Protein AF-A0A161MRH7-F1 (afdb_monomer)

Structure (mmCIF, N/CA/C/O backbone):
data_AF-A0A161MRH7-F1
#
_entry.id   AF-A0A161MRH7-F1
#
loop_
_atom_site.group_PDB
_atom_site.id
_atom_site.type_symbol
_atom_site.label_atom_id
_atom_site.label_alt_id
_atom_site.label_comp_id
_atom_site.label_asym_id
_atom_site.label_entity_id
_atom_site.label_seq_id
_atom_site.pdbx_PDB_ins_code
_atom_site.Cartn_x
_atom_site.Cartn_y
_atom_site.Cartn_z
_atom_site.occupancy
_atom_site.B_iso_or_equiv
_atom_site.auth_seq_id
_atom_site.auth_comp_id
_atom_site.auth_asym_id
_atom_site.auth_atom_id
_atom_site.pdbx_PDB_model_num
ATOM 1 N N . PRO A 1 1 ? -23.770 11.037 34.809 1.00 82.56 1 PRO A N 1
ATOM 2 C CA . PRO A 1 1 ? -23.084 9.875 35.422 1.00 82.56 1 PRO A CA 1
ATOM 3 C C . PRO A 1 1 ? -23.804 8.603 34.978 1.00 82.56 1 PRO A C 1
ATOM 5 O O . PRO A 1 1 ? -24.998 8.682 34.708 1.00 82.56 1 PRO A O 1
ATOM 8 N N . ILE A 1 2 ? -23.090 7.488 34.875 1.00 90.06 2 ILE A N 1
ATOM 9 C CA . ILE A 1 2 ? -23.651 6.168 34.571 1.00 90.06 2 ILE A CA 1
ATOM 10 C C . ILE A 1 2 ? -23.397 5.233 35.753 1.00 90.06 2 ILE A C 1
ATOM 12 O O . ILE A 1 2 ? -22.411 5.403 36.472 1.00 90.06 2 ILE A O 1
ATOM 16 N N . GLU A 1 3 ? -24.278 4.262 35.947 1.00 92.75 3 GLU A N 1
ATOM 17 C CA . GLU A 1 3 ? -24.086 3.180 36.909 1.00 92.75 3 GLU A CA 1
ATOM 18 C C . GLU A 1 3 ? -23.796 1.893 36.149 1.00 92.75 3 GLU A C 1
ATOM 20 O O . GLU A 1 3 ? -24.468 1.574 35.168 1.00 92.75 3 GLU A O 1
ATOM 25 N N . VAL A 1 4 ? -22.758 1.183 36.579 1.00 92.12 4 VAL A N 1
ATOM 26 C CA . VAL A 1 4 ? -22.344 -0.091 35.991 1.00 92.12 4 VAL A CA 1
ATOM 27 C C . VAL A 1 4 ? -22.220 -1.137 37.087 1.00 92.12 4 VAL A C 1
ATOM 29 O O . VAL A 1 4 ? -21.835 -0.819 38.212 1.00 92.12 4 VAL A O 1
ATOM 32 N N . ASN A 1 5 ? -22.551 -2.386 36.767 1.00 92.75 5 ASN A N 1
ATOM 33 C CA . ASN A 1 5 ? -22.535 -3.486 37.726 1.00 92.75 5 ASN A CA 1
ATOM 34 C C . ASN A 1 5 ? -21.875 -4.721 37.107 1.00 92.75 5 ASN A C 1
ATOM 36 O O . ASN A 1 5 ? -22.251 -5.129 36.008 1.00 92.75 5 ASN A O 1
ATOM 40 N N . GLY A 1 6 ? -20.922 -5.336 37.808 1.00 89.00 6 GLY A N 1
ATOM 41 C CA . GLY A 1 6 ? -20.265 -6.570 37.363 1.00 89.00 6 GLY A CA 1
ATOM 42 C C . GLY A 1 6 ? -21.238 -7.727 37.087 1.00 89.00 6 GLY A C 1
ATOM 43 O O . GLY A 1 6 ? -21.055 -8.455 36.116 1.00 89.00 6 GLY A O 1
ATOM 44 N N . ALA A 1 7 ? -22.353 -7.822 37.817 1.00 91.31 7 ALA A N 1
ATOM 45 C CA . ALA A 1 7 ? -23.389 -8.827 37.566 1.00 91.31 7 ALA A CA 1
ATOM 46 C C . ALA A 1 7 ? -24.004 -8.714 36.159 1.00 91.31 7 ALA A C 1
ATOM 48 O O . ALA A 1 7 ? -24.348 -9.725 35.552 1.00 91.31 7 ALA A O 1
ATOM 49 N N . SER A 1 8 ? -24.099 -7.497 35.604 1.00 91.88 8 SER A N 1
ATOM 50 C CA . SER A 1 8 ? -24.672 -7.266 34.265 1.00 91.88 8 SER A CA 1
ATOM 51 C C . SER A 1 8 ? -23.825 -7.840 33.125 1.00 91.88 8 SER A C 1
ATOM 53 O O . SER A 1 8 ? -24.326 -8.021 32.018 1.00 91.88 8 SER A O 1
ATOM 55 N N . ILE A 1 9 ? -22.556 -8.152 33.400 1.00 90.44 9 ILE A N 1
ATOM 56 C CA . ILE A 1 9 ? -21.61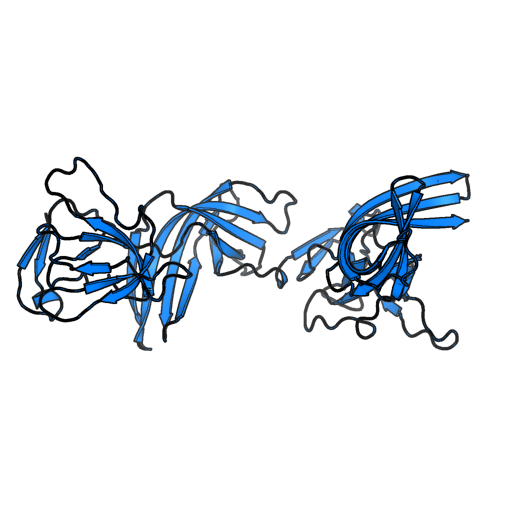5 -8.761 32.453 1.00 90.44 9 ILE A CA 1
ATOM 57 C C . ILE A 1 9 ? -21.269 -10.208 32.843 1.00 90.44 9 ILE A C 1
ATOM 59 O O . ILE A 1 9 ? -20.308 -10.770 32.324 1.00 90.44 9 ILE A O 1
ATOM 63 N N . GLY A 1 10 ? -22.045 -10.810 33.754 1.00 88.12 10 GLY A N 1
ATOM 64 C CA . GLY A 1 10 ? -21.819 -12.171 34.247 1.00 88.12 10 GLY A CA 1
ATOM 65 C C . GLY A 1 10 ? -20.608 -12.309 35.176 1.00 88.12 10 GLY A C 1
ATOM 66 O O . GLY A 1 10 ? -20.069 -13.406 35.308 1.00 88.12 10 GLY A O 1
ATOM 67 N N . ASP A 1 11 ? -20.162 -11.212 35.791 1.00 88.50 11 ASP A N 1
ATOM 68 C CA . ASP A 1 11 ? -19.050 -11.178 36.745 1.00 88.50 11 ASP A CA 1
ATOM 69 C C . ASP A 1 11 ? -19.563 -10.961 38.186 1.00 88.50 11 ASP A C 1
ATOM 71 O O . ASP A 1 11 ? -20.767 -10.964 38.453 1.00 88.50 11 ASP A O 1
ATOM 75 N N . ILE A 1 12 ? -18.647 -10.789 39.140 1.00 88.00 12 ILE A N 1
ATOM 76 C CA . ILE A 1 12 ? -18.948 -10.584 40.563 1.00 88.00 12 ILE A CA 1
ATOM 77 C C . ILE A 1 12 ? -19.878 -9.354 40.735 1.00 88.00 12 ILE A C 1
ATOM 79 O O . ILE A 1 12 ? -19.711 -8.348 40.046 1.00 88.00 12 ILE A O 1
ATOM 83 N N . PRO A 1 13 ? -20.883 -9.381 41.629 1.00 89.56 13 PRO A N 1
ATOM 84 C CA . PRO A 1 13 ? -21.841 -8.284 41.780 1.00 89.56 13 PRO A CA 1
ATOM 85 C C . PRO A 1 13 ? -21.239 -7.096 42.554 1.00 89.56 13 PRO A C 1
ATOM 87 O O . PRO A 1 13 ? -21.479 -6.933 43.748 1.00 89.56 13 PRO A O 1
ATOM 90 N N . ALA A 1 14 ? -20.465 -6.242 41.879 1.00 90.50 14 ALA A N 1
ATOM 91 C CA . ALA A 1 14 ? -20.022 -4.945 42.403 1.00 90.50 14 ALA A CA 1
ATOM 92 C C . ALA A 1 14 ? -20.564 -3.802 41.541 1.00 90.50 14 ALA A C 1
ATOM 94 O O . ALA A 1 14 ? -20.533 -3.885 40.312 1.00 90.50 14 ALA A O 1
ATOM 95 N N . SER A 1 15 ? -21.048 -2.740 42.189 1.00 92.50 15 SER A N 1
ATOM 96 C CA . SER A 1 15 ? -21.646 -1.575 41.526 1.00 92.50 15 SER A CA 1
ATOM 97 C C . SER A 1 15 ? -20.734 -0.359 41.612 1.00 92.50 15 SER A C 1
ATOM 99 O O . SER A 1 15 ? -20.167 -0.071 42.665 1.00 92.50 15 SER A O 1
ATOM 101 N N . TYR A 1 16 ? -20.634 0.378 40.509 1.00 92.31 16 TYR A N 1
ATOM 102 C CA . TYR A 1 16 ? -19.793 1.561 40.389 1.00 92.31 16 TYR A CA 1
ATOM 103 C C . TYR A 1 16 ? -20.566 2.709 39.748 1.00 92.31 16 TYR A C 1
ATOM 105 O O . TYR A 1 16 ? -21.290 2.520 38.769 1.00 92.31 16 TYR A O 1
ATOM 113 N N . ARG A 1 17 ? -20.359 3.922 40.266 1.00 91.69 17 ARG A N 1
ATOM 114 C CA . ARG A 1 17 ? -20.907 5.156 39.698 1.00 91.69 17 ARG A CA 1
ATOM 115 C C . ARG A 1 17 ? -19.801 5.922 38.986 1.00 91.69 17 ARG A C 1
ATOM 117 O O . ARG A 1 17 ? -18.860 6.390 39.619 1.00 91.69 17 ARG A O 1
ATOM 124 N N . ILE A 1 18 ? -19.935 6.080 37.674 1.00 89.88 18 ILE A N 1
ATOM 125 C CA . ILE A 1 18 ? -18.918 6.690 36.816 1.00 89.88 18 ILE A CA 1
ATOM 126 C C . ILE A 1 18 ? -19.415 8.048 36.315 1.00 89.88 18 ILE A C 1
ATOM 128 O O . ILE A 1 18 ? -20.488 8.170 35.720 1.00 89.88 18 ILE A O 1
ATOM 132 N N . ALA A 1 19 ? -18.625 9.093 36.543 1.00 88.75 19 ALA A N 1
ATOM 133 C CA . ALA A 1 19 ? -18.848 10.428 35.990 1.00 88.75 19 ALA A CA 1
ATOM 134 C C . ALA A 1 19 ? -17.862 10.714 34.843 1.00 88.75 19 ALA A C 1
ATOM 136 O O . ALA A 1 19 ? -16.868 10.015 34.690 1.00 88.75 19 ALA A O 1
ATOM 137 N N . ASN A 1 20 ? -18.122 11.748 34.037 1.00 88.88 20 ASN A N 1
ATOM 138 C CA . ASN A 1 20 ? -17.16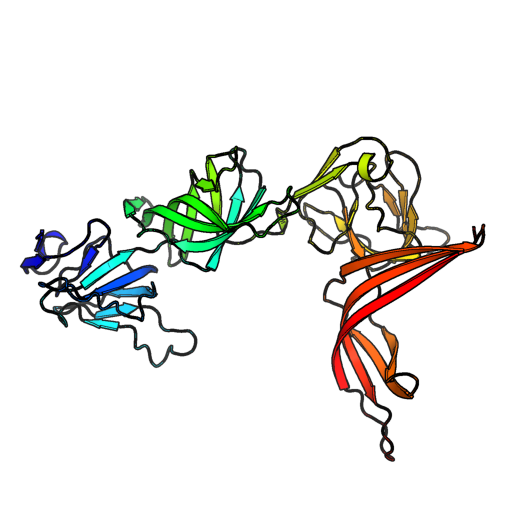7 12.285 33.050 1.00 88.88 20 ASN A CA 1
ATOM 139 C C . ASN A 1 20 ? -16.619 11.277 32.016 1.00 88.88 20 ASN A C 1
ATOM 141 O O . ASN A 1 20 ? -15.479 11.397 31.551 1.00 88.88 20 ASN A O 1
ATOM 145 N N . ILE A 1 21 ? -17.440 10.299 31.630 1.00 90.75 21 ILE A N 1
ATOM 146 C CA . ILE A 1 21 ? -17.196 9.435 30.473 1.00 90.75 21 ILE A CA 1
ATOM 147 C C . ILE A 1 21 ? -17.808 10.056 29.215 1.00 90.75 21 ILE A C 1
ATOM 149 O O . ILE A 1 21 ? -18.914 10.603 29.258 1.00 90.75 21 ILE A O 1
ATOM 153 N N . ARG A 1 22 ? -17.087 10.007 28.094 1.00 91.88 22 ARG A N 1
ATOM 154 C CA . ARG A 1 22 ? -17.582 10.522 26.813 1.00 91.88 22 ARG A CA 1
ATOM 155 C C . ARG A 1 22 ? -18.365 9.447 26.067 1.00 91.88 22 ARG A C 1
ATOM 157 O O . ARG A 1 22 ? -18.162 8.258 26.280 1.00 91.88 22 ARG A O 1
ATOM 164 N N . LYS A 1 23 ? -19.238 9.866 25.146 1.00 91.75 23 LYS A N 1
ATOM 165 C CA . LYS A 1 23 ? -20.127 8.957 24.395 1.00 91.75 23 LYS A CA 1
ATOM 166 C C . LYS A 1 23 ? -19.383 7.860 23.620 1.00 91.75 23 LYS A C 1
A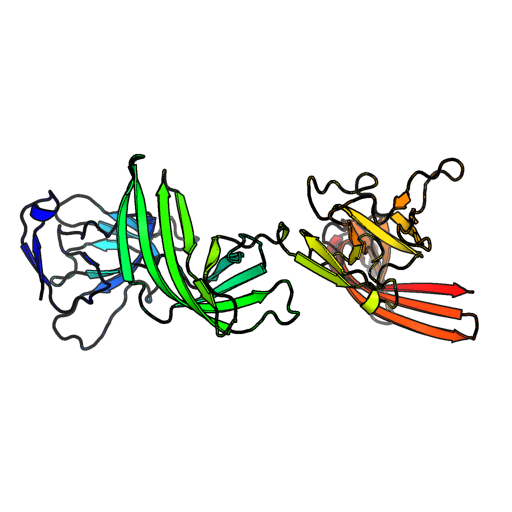TOM 168 O O . LYS A 1 23 ? -19.930 6.781 23.438 1.00 91.75 23 LYS A O 1
ATOM 173 N N . HIS A 1 24 ? -18.167 8.144 23.159 1.00 93.50 24 HIS A N 1
ATOM 174 C CA . HIS A 1 24 ? -17.338 7.229 22.368 1.00 93.50 24 HIS A CA 1
ATOM 175 C C . HIS A 1 24 ? -16.370 6.380 23.209 1.00 93.50 24 HIS A C 1
ATOM 177 O O . HIS A 1 24 ? -15.568 5.639 22.647 1.00 93.50 24 HIS A O 1
ATOM 183 N N . GLU A 1 25 ? -16.395 6.522 24.536 1.00 95.56 25 GLU A N 1
ATOM 184 C CA . GLU A 1 25 ? -15.484 5.836 25.451 1.00 95.56 25 GLU A CA 1
ATOM 185 C C . GLU A 1 25 ? -16.181 4.683 26.184 1.00 95.56 25 GLU A C 1
ATOM 187 O O . GLU A 1 25 ? -17.382 4.726 26.461 1.00 95.56 25 GLU A O 1
ATOM 192 N N . PHE A 1 26 ? -15.400 3.667 26.547 1.00 96.50 26 PHE A N 1
ATOM 193 C CA . PHE A 1 26 ? -15.859 2.492 27.280 1.00 96.50 26 PHE A CA 1
ATOM 194 C C . PHE A 1 26 ? -15.285 2.476 28.706 1.00 96.50 26 PHE A C 1
ATOM 196 O O . PHE A 1 26 ? -14.072 2.655 28.869 1.00 96.50 26 PHE A O 1
ATOM 203 N N . PRO A 1 27 ? -16.120 2.290 29.743 1.00 96.12 27 PRO A N 1
ATOM 204 C CA . PRO A 1 27 ? -15.668 2.289 31.129 1.00 96.12 27 PRO A CA 1
ATOM 205 C C . PRO A 1 27 ? -14.975 0.981 31.527 1.00 96.12 27 PRO A C 1
ATOM 207 O O . PRO A 1 27 ? -15.429 -0.115 31.199 1.00 96.12 27 PRO A O 1
ATOM 210 N N . VAL A 1 28 ? -13.908 1.110 32.314 1.00 96.06 28 VAL A N 1
ATOM 211 C CA . VAL A 1 28 ? -13.212 0.002 32.980 1.00 96.06 28 VAL A CA 1
ATOM 212 C C . VAL A 1 28 ? -12.890 0.406 34.416 1.00 96.06 28 VAL A C 1
ATOM 214 O O . VAL A 1 28 ? -12.164 1.375 34.632 1.00 96.06 28 VAL A O 1
ATOM 217 N N . ILE A 1 29 ? -13.427 -0.315 35.400 1.00 94.62 29 ILE A N 1
ATOM 218 C CA . ILE A 1 29 ? -13.279 -0.004 36.826 1.00 94.62 29 ILE A CA 1
ATOM 219 C C . ILE A 1 29 ? -13.394 -1.265 37.688 1.00 94.62 29 ILE A C 1
ATOM 221 O O . ILE A 1 29 ? -14.370 -2.004 37.592 1.00 94.62 29 ILE A O 1
ATOM 225 N N . GLY A 1 30 ? -12.408 -1.503 38.556 1.00 92.50 30 GLY A N 1
ATOM 226 C CA . GLY A 1 30 ? -12.398 -2.659 39.458 1.00 92.50 30 GLY A CA 1
ATOM 227 C C . GLY A 1 30 ? -12.563 -3.984 38.710 1.00 92.50 30 GLY A C 1
ATOM 228 O O . GLY A 1 30 ? -11.690 -4.381 37.937 1.00 92.50 30 GLY A O 1
ATOM 229 N N . ILE A 1 31 ? -13.695 -4.656 38.926 1.00 92.19 31 ILE A N 1
ATOM 230 C CA . ILE A 1 31 ? -14.063 -5.881 38.198 1.00 92.19 31 ILE A CA 1
ATOM 231 C C . ILE A 1 31 ? -14.848 -5.624 36.908 1.00 92.19 31 ILE A C 1
ATOM 233 O O . ILE A 1 31 ? -14.904 -6.501 36.052 1.00 92.19 31 ILE A O 1
ATOM 237 N N . PHE A 1 32 ? -15.469 -4.452 36.764 1.00 94.38 32 PHE A N 1
ATOM 238 C CA . PHE A 1 32 ? -16.296 -4.135 35.611 1.00 94.38 32 PHE A CA 1
ATOM 239 C C . PHE A 1 32 ? -15.411 -3.714 34.438 1.00 94.38 32 PHE A C 1
ATOM 241 O O . PHE A 1 32 ? -14.730 -2.686 34.479 1.00 94.38 32 PHE A O 1
ATOM 248 N N . VAL A 1 33 ? -15.454 -4.495 33.366 1.00 95.88 33 VAL A N 1
ATOM 249 C CA . VAL A 1 33 ? -14.854 -4.165 32.074 1.00 95.88 33 VAL A CA 1
ATOM 250 C C . VAL A 1 33 ? -15.990 -4.145 31.065 1.00 95.88 33 VAL A C 1
ATOM 252 O O . VAL A 1 33 ? -16.660 -5.162 30.898 1.00 95.88 33 VAL A O 1
ATOM 255 N N . ASP A 1 34 ? -16.231 -3.004 30.413 1.00 95.75 34 ASP A N 1
ATOM 256 C CA . ASP A 1 34 ? -17.264 -2.922 29.375 1.00 95.75 34 ASP A CA 1
ATOM 257 C C . ASP A 1 34 ? -17.053 -4.049 28.339 1.00 95.75 34 ASP A C 1
ATOM 259 O O . ASP A 1 34 ? -15.934 -4.187 27.835 1.00 95.75 34 ASP A O 1
ATOM 263 N N . PRO A 1 35 ? -18.083 -4.849 27.992 1.00 93.94 35 PRO A N 1
ATOM 264 C CA . PRO A 1 35 ? -17.943 -5.992 27.083 1.00 93.94 35 PRO A CA 1
ATOM 265 C C . PRO A 1 35 ? -17.378 -5.640 25.702 1.00 93.94 35 PRO A C 1
ATOM 267 O O . PRO A 1 35 ? -16.854 -6.501 24.996 1.00 93.94 35 PRO A O 1
ATOM 270 N N . ARG A 1 36 ? -17.450 -4.365 25.303 1.00 95.06 36 ARG A N 1
ATOM 271 C CA . ARG A 1 36 ? -16.865 -3.862 24.055 1.00 95.06 36 ARG A CA 1
ATOM 272 C C . ARG A 1 36 ? -15.348 -3.674 24.155 1.00 95.06 36 ARG A C 1
ATOM 274 O O . ARG A 1 36 ? -14.696 -3.501 23.120 1.00 95.06 36 ARG A O 1
ATOM 281 N N . VAL A 1 37 ? -14.749 -3.714 25.341 1.00 96.56 37 VAL A N 1
ATOM 282 C CA . VAL A 1 37 ? -13.294 -3.702 25.537 1.00 96.56 37 VAL A CA 1
ATOM 283 C C . VAL A 1 37 ? -12.773 -5.132 25.406 1.00 96.56 37 VAL A C 1
ATOM 285 O O . VAL A 1 37 ? -12.856 -5.934 26.330 1.00 96.56 37 VAL A O 1
ATOM 288 N N . VAL A 1 38 ? -12.233 -5.460 24.231 1.00 94.81 38 VAL A N 1
ATOM 289 C CA . VAL A 1 38 ? -11.821 -6.825 23.881 1.00 94.81 38 VAL A CA 1
ATOM 290 C C . VAL A 1 38 ? -10.359 -6.833 23.434 1.00 94.81 38 VAL A C 1
ATOM 292 O O . VAL A 1 38 ? -9.962 -5.968 22.646 1.00 94.81 38 VAL A O 1
ATOM 295 N N . PRO A 1 39 ? -9.545 -7.813 23.871 1.00 95.31 39 PRO A N 1
ATOM 296 C CA . PRO A 1 39 ? -8.172 -7.948 23.402 1.00 95.31 39 PRO A CA 1
ATOM 297 C C . PRO A 1 39 ? -8.049 -8.047 21.875 1.00 95.31 39 PRO A C 1
ATOM 299 O O . PRO A 1 39 ? -8.959 -8.519 21.191 1.00 95.31 39 PRO A O 1
ATOM 302 N N . GLY A 1 40 ? -6.898 -7.664 21.336 1.00 94.38 40 GLY A N 1
ATOM 303 C CA . GLY A 1 40 ? -6.568 -7.586 19.913 1.00 94.38 40 GLY A CA 1
ATOM 304 C C . GLY A 1 40 ? -6.847 -6.216 19.289 1.00 94.38 40 GLY A C 1
ATOM 305 O O . GLY A 1 40 ? -6.216 -5.866 18.300 1.00 94.38 40 GLY A O 1
ATOM 306 N N . PHE A 1 41 ? -7.751 -5.411 19.849 1.00 96.00 41 PHE A N 1
ATOM 307 C CA . PHE A 1 41 ? -8.021 -4.061 19.342 1.00 96.00 41 PHE A CA 1
ATOM 308 C C . PHE A 1 41 ? -7.146 -3.011 20.025 1.00 96.00 41 PHE A C 1
ATOM 310 O O . PHE A 1 41 ? -6.667 -3.220 21.142 1.00 96.00 41 PHE A O 1
ATOM 317 N N . LYS A 1 42 ? -6.941 -1.869 19.358 1.00 96.56 42 LYS A N 1
ATOM 318 C CA . LYS A 1 42 ? -6.186 -0.754 19.933 1.00 96.56 42 LYS A CA 1
ATOM 319 C C . LYS A 1 42 ? -7.101 0.203 20.682 1.00 96.56 42 LYS A C 1
ATOM 321 O O . LYS A 1 42 ? -8.177 0.550 20.195 1.00 96.56 42 LYS A O 1
ATOM 326 N N . TYR A 1 43 ? -6.627 0.674 21.829 1.00 97.88 43 TYR A N 1
ATOM 327 C CA . TYR A 1 43 ? -7.333 1.655 22.641 1.00 97.88 43 TYR A CA 1
ATOM 328 C C . TYR A 1 43 ? -6.386 2.748 23.120 1.00 97.88 43 TYR A C 1
ATOM 330 O O . TYR A 1 43 ? -5.250 2.474 23.513 1.00 97.88 43 TYR A O 1
ATOM 338 N N . ARG A 1 44 ? -6.868 3.991 23.133 1.00 96.94 44 ARG A N 1
ATOM 339 C CA . ARG A 1 44 ? -6.283 5.054 23.953 1.00 96.94 44 ARG A CA 1
ATOM 340 C C . ARG A 1 44 ? -6.949 5.016 25.314 1.00 96.94 44 ARG A C 1
ATOM 342 O O . ARG A 1 44 ? -8.163 4.854 25.403 1.00 96.94 44 ARG A O 1
ATOM 349 N N . VAL A 1 45 ? -6.166 5.198 26.368 1.00 96.94 45 VAL A N 1
ATOM 350 C CA . VAL A 1 45 ? -6.676 5.098 27.736 1.00 96.94 45 VAL A CA 1
ATOM 351 C C . VAL A 1 45 ? -6.397 6.382 28.490 1.00 96.94 45 VAL A C 1
ATOM 353 O O . VAL A 1 45 ? -5.280 6.905 28.453 1.00 96.94 45 VAL A O 1
ATOM 356 N N . ARG A 1 46 ? -7.396 6.869 29.220 1.00 94.69 46 ARG A N 1
ATOM 357 C CA . ARG A 1 46 ? -7.226 7.927 30.219 1.00 94.69 46 ARG A CA 1
ATOM 358 C C . ARG A 1 46 ? -7.880 7.507 31.540 1.00 94.69 46 ARG A C 1
ATOM 360 O O . ARG A 1 46 ? -8.935 6.875 31.506 1.00 94.69 46 ARG A O 1
ATOM 367 N N . PRO A 1 47 ? -7.309 7.862 32.700 1.00 93.94 47 PRO A N 1
ATOM 368 C CA . PRO A 1 47 ? -8.033 7.831 33.959 1.00 93.94 47 PRO A CA 1
ATOM 369 C C . PRO A 1 47 ? -9.251 8.755 33.890 1.00 93.94 47 PRO A C 1
ATOM 371 O O . PRO A 1 47 ? -9.208 9.830 33.276 1.00 93.94 47 PRO A O 1
ATOM 374 N N . ILE A 1 48 ? -10.334 8.339 34.528 1.00 91.50 48 ILE A N 1
ATOM 375 C CA . ILE A 1 48 ? -11.506 9.180 34.741 1.00 91.50 48 ILE A CA 1
ATOM 376 C C . ILE A 1 48 ? -11.203 10.107 35.926 1.00 91.50 48 ILE A C 1
ATOM 378 O O . ILE A 1 48 ? -10.501 9.730 36.858 1.00 91.50 48 ILE A O 1
ATOM 382 N N . GLN A 1 49 ? -11.664 11.355 35.870 1.00 84.62 49 GLN A N 1
ATOM 383 C CA . GLN A 1 49 ? -11.470 12.338 36.940 1.00 84.62 49 GLN A CA 1
ATOM 384 C C . GLN A 1 49 ? -12.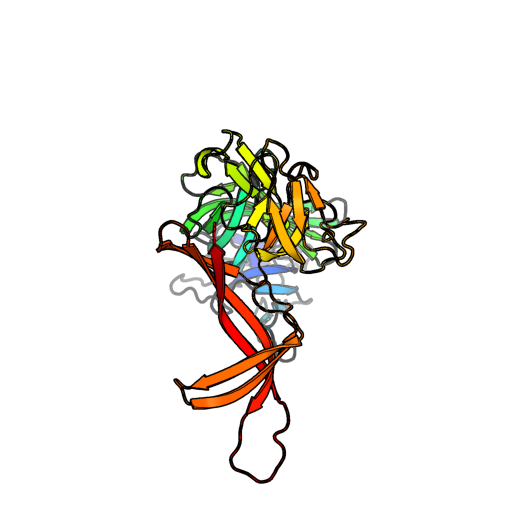799 13.018 37.237 1.00 84.62 49 GLN A C 1
ATOM 386 O O . GLN A 1 49 ? -13.532 13.338 36.303 1.00 84.62 49 GLN A O 1
ATOM 391 N N . GLN A 1 50 ? -13.087 13.296 38.510 1.00 72.06 50 GLN A N 1
ATOM 392 C CA . GLN A 1 50 ? -14.331 13.959 38.922 1.00 72.06 50 GLN A CA 1
ATOM 393 C C . GLN A 1 50 ? -14.403 15.434 38.490 1.00 72.06 50 GLN A C 1
ATOM 395 O O . GLN A 1 50 ? -15.478 15.906 38.127 1.00 72.06 50 GLN A O 1
ATOM 400 N N . ASN A 1 51 ? -13.261 16.130 38.433 1.00 68.69 51 ASN A N 1
ATOM 401 C CA . ASN A 1 51 ? -13.236 17.590 38.269 1.00 68.69 51 ASN A CA 1
ATOM 402 C C . ASN A 1 51 ? -12.858 18.065 36.853 1.00 68.69 51 ASN A C 1
ATOM 404 O O . ASN A 1 51 ? -12.769 19.260 36.630 1.00 68.69 51 ASN A O 1
ATOM 408 N N . GLY A 1 52 ? -12.609 17.173 35.886 1.00 60.22 52 GLY A N 1
ATOM 409 C CA . GLY A 1 52 ? -12.445 17.522 34.460 1.00 60.22 52 GLY A CA 1
ATOM 410 C C . GLY A 1 52 ? -11.257 18.424 34.064 1.00 60.22 52 GLY A C 1
ATOM 411 O O . GLY A 1 52 ? -11.057 18.652 32.875 1.00 60.22 52 GLY A O 1
ATOM 412 N N . HIS A 1 53 ? -10.457 18.929 35.009 1.00 55.84 53 HIS A N 1
ATOM 413 C CA . HIS A 1 53 ? -9.532 20.034 34.737 1.00 55.84 53 HIS A CA 1
ATOM 414 C C . HIS A 1 53 ? -8.184 19.648 34.095 1.00 55.84 53 HIS A C 1
ATOM 416 O O . HIS A 1 53 ? -7.541 20.539 33.546 1.00 55.84 53 HIS A O 1
ATOM 422 N N . GLN A 1 54 ? -7.754 18.373 34.072 1.00 64.81 54 GLN A N 1
ATOM 423 C CA . GLN A 1 54 ? -6.550 17.953 33.323 1.00 64.81 54 GLN A CA 1
ATOM 424 C C . GLN A 1 54 ? -6.614 16.496 32.824 1.00 64.81 54 GLN A C 1
ATOM 426 O O . GLN A 1 54 ? -6.390 15.542 33.570 1.00 64.81 54 GLN A O 1
ATOM 431 N N . GLU A 1 55 ? -6.836 16.307 31.520 1.00 74.38 55 GLU A N 1
ATOM 432 C CA . GLU A 1 55 ? -6.833 14.983 30.883 1.00 74.38 55 GLU A CA 1
ATOM 433 C C . GLU A 1 55 ? -5.429 14.374 30.806 1.00 74.38 55 GLU A C 1
ATOM 435 O O . GLU A 1 55 ? -4.636 14.677 29.912 1.00 74.38 55 GLU A O 1
ATOM 440 N N . LYS A 1 56 ? -5.130 13.449 31.720 1.00 86.81 56 LYS A N 1
ATOM 441 C CA . LYS A 1 56 ? -3.864 12.712 31.721 1.00 86.81 56 LYS A CA 1
ATOM 442 C C . LYS A 1 56 ? -3.996 11.391 30.967 1.00 86.81 56 LYS A C 1
ATOM 444 O O . LYS A 1 56 ? -4.314 10.365 31.554 1.00 86.81 56 LYS A O 1
ATOM 449 N N . TRP A 1 57 ? -3.730 11.396 29.667 1.00 92.31 57 TRP A N 1
ATOM 450 C CA . TRP A 1 57 ? -3.713 10.165 28.873 1.00 92.31 57 TRP A CA 1
ATOM 451 C C . TRP A 1 57 ? -2.556 9.244 29.281 1.00 92.31 57 TRP A C 1
ATOM 453 O O . TRP A 1 57 ? -1.414 9.689 29.428 1.00 92.31 57 TRP A O 1
ATOM 463 N N . LEU A 1 58 ? -2.839 7.949 29.425 1.00 94.06 58 LEU A N 1
ATOM 464 C CA . LEU A 1 58 ? -1.805 6.932 29.593 1.00 94.06 58 LEU A CA 1
ATOM 465 C C . LEU A 1 58 ? -1.014 6.762 28.290 1.00 94.06 58 LEU A C 1
ATOM 467 O O . LEU A 1 58 ? -1.449 7.172 27.212 1.00 94.06 58 LEU A O 1
ATOM 471 N N . PHE A 1 59 ? 0.181 6.177 28.402 1.00 93.56 59 PHE A N 1
ATOM 472 C CA . PHE A 1 59 ? 1.021 5.782 27.262 1.00 93.56 59 PHE A CA 1
ATOM 473 C C . PHE A 1 59 ? 1.295 6.907 26.254 1.00 93.56 59 PHE A C 1
ATOM 475 O O . PHE A 1 59 ? 1.386 6.671 25.048 1.00 93.56 59 PHE A O 1
ATOM 482 N N . LYS A 1 60 ? 1.408 8.150 26.743 1.00 92.12 60 LYS A N 1
ATOM 483 C CA . LYS A 1 60 ? 1.594 9.350 25.911 1.00 92.12 60 LYS A CA 1
ATOM 484 C C . LYS A 1 60 ? 0.485 9.502 24.854 1.00 92.12 60 LYS A C 1
ATOM 486 O O . LYS A 1 60 ? 0.757 9.924 23.735 1.00 92.12 60 LYS A O 1
ATOM 491 N N . ARG A 1 61 ? -0.758 9.129 25.200 1.00 92.44 61 ARG A N 1
ATOM 492 C CA . ARG A 1 61 ? -1.947 9.176 24.324 1.00 92.44 61 ARG A CA 1
ATOM 493 C C . ARG A 1 61 ? -1.889 8.233 23.112 1.00 92.44 61 ARG A C 1
ATOM 495 O O . ARG A 1 61 ? -2.744 8.313 22.232 1.00 92.44 61 ARG A O 1
ATOM 502 N N . ARG A 1 62 ? -0.919 7.317 23.052 1.00 93.81 62 ARG A N 1
ATOM 503 C CA . ARG A 1 62 ? -0.869 6.306 21.990 1.00 93.81 62 ARG A CA 1
ATOM 504 C C . ARG A 1 62 ? -2.028 5.325 22.142 1.00 93.81 62 ARG A C 1
ATOM 506 O O . ARG A 1 62 ? -2.364 4.931 23.258 1.00 93.81 62 ARG A O 1
ATOM 513 N N . ALA A 1 63 ? -2.614 4.925 21.016 1.00 95.69 63 ALA A N 1
ATOM 514 C CA . ALA A 1 63 ? -3.517 3.787 20.989 1.00 95.69 63 ALA A CA 1
ATOM 515 C C . ALA A 1 63 ? -2.671 2.514 20.943 1.00 95.69 63 ALA A C 1
ATOM 517 O O . ALA A 1 63 ? -1.925 2.303 19.985 1.00 95.69 63 ALA A O 1
ATOM 518 N N . LEU A 1 64 ? -2.759 1.689 21.980 1.00 96.44 64 LEU A N 1
ATOM 519 C CA . LEU A 1 64 ? -2.006 0.441 22.065 1.00 96.44 64 LEU A CA 1
ATOM 520 C C . LEU A 1 64 ? -2.948 -0.747 21.926 1.00 96.44 64 LEU A C 1
ATOM 522 O O . LEU A 1 64 ? -4.096 -0.684 22.361 1.00 96.44 64 LEU A O 1
ATOM 526 N N . GLU A 1 65 ? -2.457 -1.824 21.318 1.00 96.19 65 GLU A N 1
ATOM 527 C CA . GLU A 1 65 ? -3.182 -3.090 21.201 1.00 96.19 65 GLU A CA 1
ATOM 528 C C . GLU A 1 65 ? -3.352 -3.709 22.593 1.00 96.19 65 GLU A C 1
ATOM 530 O O . GLU A 1 65 ? -2.368 -3.918 23.301 1.00 96.19 65 GLU A O 1
ATOM 535 N N . LEU A 1 66 ? -4.592 -3.966 23.005 1.00 97.12 66 LEU A N 1
ATOM 536 C CA . LEU A 1 66 ? -4.895 -4.647 24.261 1.00 97.12 66 LEU A CA 1
ATOM 537 C C . LEU A 1 66 ? -4.577 -6.137 24.105 1.00 97.12 66 LEU A C 1
ATOM 539 O O . LEU A 1 66 ? -5.217 -6.814 23.310 1.00 97.12 66 LEU A O 1
ATOM 543 N N . GLU A 1 67 ? -3.624 -6.675 24.857 1.00 94.94 67 GLU A N 1
ATOM 544 C CA . GLU A 1 67 ? -3.215 -8.081 24.730 1.00 94.94 67 GLU A CA 1
ATOM 545 C C . GLU A 1 67 ? -4.041 -9.000 25.620 1.00 94.94 67 GLU A C 1
ATOM 547 O O . GLU A 1 67 ? -4.436 -10.092 25.211 1.00 94.94 67 GLU A O 1
ATOM 552 N N . SER A 1 68 ? -4.318 -8.563 26.849 1.00 95.25 68 SER A N 1
ATOM 553 C CA . SER A 1 68 ? -5.032 -9.389 27.817 1.00 95.25 68 SER A CA 1
ATOM 554 C C . SER A 1 68 ? -5.736 -8.559 28.881 1.00 95.25 68 SER A C 1
ATOM 556 O O . SER A 1 68 ? -5.295 -7.463 29.237 1.00 95.25 68 SER A O 1
ATOM 558 N N . ILE A 1 69 ? -6.810 -9.137 29.412 1.00 96.56 69 ILE A N 1
ATOM 559 C CA . ILE A 1 69 ? -7.499 -8.689 30.618 1.00 96.56 69 ILE A CA 1
ATOM 560 C C . ILE A 1 69 ? -7.364 -9.827 31.632 1.00 96.56 69 ILE A C 1
ATOM 562 O O . ILE A 1 69 ? -7.762 -10.961 31.359 1.00 96.56 69 ILE A O 1
ATOM 566 N N . GLY A 1 70 ? -6.761 -9.536 32.781 1.00 92.38 70 GLY A N 1
ATOM 567 C CA . GLY A 1 70 ? -6.546 -10.491 33.862 1.00 92.38 70 GLY A CA 1
ATOM 568 C C . GLY A 1 70 ? -7.848 -10.966 34.514 1.00 92.38 70 GLY A C 1
ATOM 569 O O . GLY A 1 70 ? -8.931 -10.427 34.284 1.00 92.38 70 GLY A O 1
ATOM 570 N N . ARG A 1 71 ? -7.734 -11.986 35.365 1.00 86.75 71 ARG A N 1
ATOM 571 C CA . ARG A 1 71 ? -8.834 -12.502 36.195 1.00 86.75 71 ARG A CA 1
ATOM 572 C C . ARG A 1 71 ? -8.693 -12.011 37.639 1.00 86.75 71 ARG A C 1
ATOM 574 O O . ARG A 1 71 ? -7.589 -11.669 38.051 1.00 86.75 71 ARG A O 1
ATOM 581 N N . GLY A 1 72 ? -9.789 -12.033 38.399 1.00 83.12 72 GLY A N 1
ATOM 582 C CA . GLY A 1 72 ? -9.812 -11.702 39.830 1.00 83.12 72 GLY A CA 1
ATOM 583 C C . GLY A 1 72 ? -10.521 -10.385 40.162 1.00 83.12 72 GLY A C 1
ATOM 584 O O . GLY A 1 72 ? -11.166 -9.778 39.309 1.00 83.12 72 GLY A O 1
ATOM 585 N N . TYR A 1 73 ? -10.406 -9.961 41.424 1.00 80.00 73 TYR A N 1
ATOM 586 C CA . TYR A 1 73 ? -11.071 -8.764 41.963 1.00 80.00 73 TYR A CA 1
ATOM 587 C C . TYR A 1 73 ? -10.480 -7.448 41.449 1.00 80.00 73 TYR A C 1
ATOM 589 O O . TYR A 1 73 ? -11.172 -6.436 41.388 1.00 80.00 73 TYR A O 1
ATOM 597 N N . SER A 1 74 ? -9.220 -7.489 41.022 1.00 81.19 74 SER A N 1
ATOM 598 C CA . SER A 1 74 ? -8.586 -6.419 40.271 1.00 81.19 74 SER A CA 1
ATOM 599 C C . SER A 1 74 ? -8.167 -6.950 38.909 1.00 81.19 74 SER A C 1
ATOM 601 O O . SER A 1 74 ? -7.464 -7.958 38.804 1.00 81.19 74 SER A O 1
ATOM 603 N N . ARG A 1 75 ? -8.628 -6.304 37.838 1.00 90.62 75 ARG A N 1
ATOM 604 C CA . ARG A 1 75 ? -8.324 -6.733 36.471 1.00 90.62 75 ARG A CA 1
ATOM 605 C C . ARG A 1 75 ? -7.025 -6.089 36.017 1.00 90.62 75 ARG A C 1
ATOM 607 O O . ARG A 1 75 ? -6.968 -4.877 35.809 1.00 90.62 75 ARG A O 1
ATOM 614 N N . ARG A 1 76 ? -5.980 -6.901 35.833 1.00 95.06 76 ARG A N 1
ATOM 615 C CA . ARG A 1 76 ? -4.754 -6.447 35.168 1.00 95.06 76 ARG A CA 1
ATOM 616 C C . ARG A 1 76 ? -5.045 -6.223 33.691 1.00 95.06 76 ARG A C 1
ATOM 618 O O . ARG A 1 76 ? -5.342 -7.171 32.970 1.00 95.06 76 ARG A O 1
ATOM 625 N N . ILE A 1 77 ? -4.943 -4.986 33.242 1.00 97.56 77 ILE A N 1
ATOM 626 C CA . ILE A 1 77 ? -5.073 -4.615 31.840 1.00 97.56 77 ILE A CA 1
ATOM 627 C C . ILE A 1 77 ? -3.668 -4.533 31.258 1.00 97.56 77 ILE A C 1
ATOM 629 O O . ILE A 1 77 ? -2.876 -3.705 31.705 1.00 97.56 77 ILE A O 1
ATOM 633 N N . THR A 1 78 ? -3.364 -5.375 30.272 1.00 96.44 78 THR A N 1
ATOM 634 C CA . THR A 1 78 ? -2.038 -5.427 29.639 1.00 96.44 78 THR A CA 1
ATOM 635 C C . THR A 1 78 ? -2.148 -5.076 28.166 1.00 96.44 78 THR A C 1
ATOM 637 O O . THR A 1 78 ? -2.880 -5.726 27.419 1.00 96.44 78 THR A O 1
ATOM 640 N N . PHE A 1 79 ? -1.392 -4.068 27.752 1.00 97.12 79 PHE A N 1
ATOM 641 C CA . PHE A 1 79 ? -1.231 -3.649 26.369 1.00 97.12 79 PHE A CA 1
ATOM 642 C C . PHE A 1 79 ? 0.112 -4.112 25.815 1.00 97.12 79 PHE A C 1
ATOM 644 O O . PHE A 1 79 ? 1.063 -4.349 26.559 1.00 97.12 79 PHE A O 1
ATOM 651 N N . LYS A 1 80 ? 0.189 -4.177 24.489 1.00 94.50 80 LYS A N 1
ATOM 652 C CA . LYS A 1 80 ? 1.375 -4.593 23.750 1.00 94.50 80 LYS A CA 1
ATOM 653 C C . LYS A 1 80 ? 2.599 -3.749 24.086 1.00 94.50 80 LYS A C 1
ATOM 655 O O . LYS A 1 80 ? 2.537 -2.515 24.112 1.00 94.50 80 LYS A O 1
ATOM 660 N N . ALA A 1 81 ? 3.711 -4.436 24.329 1.00 91.69 81 ALA A N 1
ATOM 661 C CA . ALA A 1 81 ? 5.009 -3.817 24.561 1.00 91.69 81 ALA A CA 1
ATOM 662 C C . ALA A 1 81 ? 5.522 -3.107 23.297 1.00 91.69 81 ALA A C 1
ATOM 664 O O . ALA A 1 81 ? 5.165 -3.464 22.169 1.00 91.69 81 ALA A O 1
ATOM 665 N N . ASP A 1 82 ? 6.394 -2.117 23.484 1.00 89.25 82 ASP A N 1
ATOM 666 C CA . ASP A 1 82 ? 7.144 -1.549 22.367 1.00 89.25 82 ASP A CA 1
ATOM 667 C C . ASP A 1 82 ? 8.132 -2.585 21.797 1.00 89.25 82 ASP A C 1
ATOM 669 O O . ASP A 1 82 ? 8.525 -3.564 22.443 1.00 89.25 82 ASP A O 1
ATOM 673 N N . ARG A 1 83 ? 8.517 -2.402 20.530 1.00 84.44 83 ARG A N 1
ATOM 674 C CA . ARG A 1 83 ? 9.428 -3.326 19.848 1.00 84.44 83 ARG A CA 1
ATOM 675 C C . ARG A 1 83 ? 10.795 -3.299 20.540 1.00 84.44 83 ARG A C 1
ATOM 677 O O . ARG A 1 83 ? 11.471 -2.281 20.493 1.00 84.44 83 ARG A O 1
ATOM 684 N N . GLY A 1 84 ? 11.208 -4.437 21.093 1.00 82.81 84 GLY A N 1
ATOM 685 C CA . GLY A 1 84 ? 12.466 -4.580 21.839 1.00 82.81 84 GLY A CA 1
ATOM 686 C C . GLY A 1 84 ? 12.276 -4.745 23.349 1.00 82.81 84 GLY A C 1
ATOM 687 O O . GLY A 1 84 ? 13.170 -5.270 24.000 1.00 82.81 84 GLY A O 1
ATOM 688 N N . ASP A 1 85 ? 11.088 -4.437 23.877 1.00 82.88 85 ASP A N 1
ATOM 689 C CA . ASP A 1 85 ? 10.806 -4.415 25.321 1.00 82.88 85 ASP A CA 1
ATOM 690 C C . ASP A 1 85 ? 9.954 -5.607 25.794 1.00 82.88 85 ASP A C 1
ATOM 692 O O . ASP A 1 85 ? 9.230 -5.530 26.786 1.00 82.88 85 ASP A O 1
ATOM 696 N N . LEU A 1 86 ? 10.026 -6.750 25.101 1.00 74.94 86 LEU A N 1
ATOM 697 C CA . LEU A 1 86 ? 9.213 -7.935 25.432 1.00 74.94 86 LEU A CA 1
ATOM 698 C C . LEU A 1 86 ? 9.448 -8.438 26.868 1.00 74.94 86 LEU A C 1
ATOM 700 O O . LEU A 1 86 ? 8.514 -8.908 27.512 1.00 74.94 86 LEU A O 1
ATOM 704 N N . ASN A 1 87 ? 10.673 -8.295 27.383 1.00 80.06 87 ASN A N 1
ATOM 705 C CA . ASN A 1 87 ? 11.045 -8.725 28.735 1.00 80.06 87 ASN A CA 1
ATOM 706 C C . ASN A 1 87 ? 10.762 -7.663 29.814 1.00 80.06 87 ASN A C 1
ATOM 708 O O . ASN A 1 87 ? 10.865 -7.956 31.003 1.00 80.06 87 ASN A O 1
ATOM 712 N N . HIS A 1 88 ? 10.411 -6.435 29.422 1.00 85.88 88 HIS A N 1
ATOM 713 C CA . HIS A 1 88 ? 10.113 -5.338 30.337 1.00 85.88 88 HIS A CA 1
ATOM 714 C C . HIS A 1 88 ? 8.975 -4.487 29.771 1.00 85.88 88 HIS A C 1
ATOM 716 O O . HIS A 1 88 ? 9.202 -3.416 29.223 1.00 85.88 88 HIS A O 1
ATOM 722 N N . ASN A 1 89 ? 7.737 -4.973 29.890 1.00 89.25 89 ASN A N 1
ATOM 723 C CA . ASN A 1 89 ? 6.563 -4.264 29.387 1.00 89.25 89 ASN A CA 1
ATOM 724 C C . ASN A 1 89 ? 5.993 -3.301 30.452 1.00 89.25 89 ASN A C 1
ATOM 726 O O . ASN A 1 89 ? 5.359 -3.773 31.403 1.00 89.25 89 ASN A O 1
ATOM 730 N N . PRO A 1 90 ? 6.143 -1.969 30.308 1.00 90.94 90 PRO A N 1
ATOM 731 C CA . PRO A 1 90 ? 5.549 -1.004 31.232 1.00 90.94 90 PRO A CA 1
ATOM 732 C C . PRO A 1 90 ? 4.068 -0.719 30.923 1.00 90.94 90 PRO A C 1
ATOM 734 O O . PRO A 1 90 ? 3.423 0.042 31.642 1.00 90.94 90 PRO A O 1
ATOM 737 N N . HIS A 1 91 ? 3.508 -1.275 29.843 1.00 95.38 91 HIS A N 1
ATOM 738 C CA . HIS A 1 91 ? 2.164 -0.958 29.365 1.00 95.38 91 HIS A CA 1
ATOM 739 C C . HIS A 1 91 ? 1.080 -1.806 30.034 1.00 95.38 91 HIS A C 1
ATOM 741 O O . HIS A 1 91 ? 0.288 -2.479 29.376 1.00 95.38 91 HIS A O 1
ATOM 747 N N . TYR A 1 92 ? 1.012 -1.761 31.362 1.00 95.19 92 TYR A N 1
ATOM 748 C CA . TYR A 1 92 ? -0.077 -2.382 32.106 1.00 95.19 92 TYR A CA 1
ATOM 749 C C . TYR A 1 92 ? -0.502 -1.540 33.306 1.00 95.19 92 TYR A C 1
ATOM 751 O O . TYR A 1 92 ? 0.246 -0.704 33.807 1.00 95.19 92 TYR A O 1
ATOM 759 N N . PHE A 1 93 ? -1.722 -1.771 33.772 1.00 95.69 93 PHE A N 1
ATOM 760 C CA . PHE A 1 93 ? -2.235 -1.223 35.024 1.00 95.69 93 PHE A CA 1
ATOM 761 C C . PHE A 1 93 ? -3.329 -2.136 35.577 1.00 95.69 93 PHE A C 1
ATOM 763 O O . PHE A 1 93 ? -3.758 -3.087 34.924 1.00 95.69 93 PHE A O 1
ATOM 770 N N . TRP A 1 94 ? -3.780 -1.842 36.788 1.00 95.44 94 TRP A N 1
ATOM 771 C CA . TRP A 1 94 ? -4.878 -2.543 37.438 1.00 95.44 94 TRP A CA 1
ATOM 772 C C . TRP A 1 94 ? -6.135 -1.677 37.398 1.00 95.44 94 TRP A C 1
ATOM 774 O O . TRP A 1 94 ? -6.062 -0.472 37.647 1.00 95.44 94 TRP A O 1
ATOM 784 N N . ALA A 1 95 ? -7.279 -2.260 37.046 1.00 94.31 95 ALA A N 1
ATOM 785 C CA . ALA A 1 95 ? -8.534 -1.530 36.848 1.00 94.31 95 ALA A CA 1
ATOM 786 C C . ALA A 1 95 ? -9.075 -0.836 38.118 1.00 94.31 95 ALA A C 1
ATOM 788 O O . ALA A 1 95 ? -9.923 0.045 38.008 1.00 94.31 95 ALA A O 1
ATOM 789 N N . ASP A 1 96 ? -8.580 -1.190 39.306 1.00 92.44 96 ASP A N 1
ATOM 790 C CA . ASP A 1 96 ? -8.878 -0.555 40.600 1.00 92.44 96 ASP A CA 1
ATOM 791 C C . ASP A 1 96 ? -7.800 0.437 41.072 1.00 92.44 96 ASP A C 1
ATOM 793 O O . ASP A 1 96 ? -7.977 1.101 42.089 1.00 92.44 96 ASP A O 1
ATOM 797 N N . SER A 1 97 ? -6.702 0.608 40.326 1.00 92.12 97 SER A N 1
ATOM 798 C CA . SER A 1 97 ? -5.641 1.566 40.687 1.00 92.12 97 SER A CA 1
ATOM 799 C C . SER A 1 97 ? -6.108 3.028 40.684 1.00 92.12 97 SER A C 1
ATOM 801 O O . SER A 1 97 ? -5.362 3.929 41.080 1.00 92.12 97 SER A O 1
ATOM 803 N N . ARG A 1 98 ? -7.341 3.278 40.226 1.00 90.06 98 ARG A N 1
ATOM 804 C CA . ARG A 1 98 ? -8.040 4.558 40.289 1.00 90.06 98 ARG A CA 1
ATOM 805 C C . ARG A 1 98 ? -9.482 4.342 40.761 1.00 90.06 98 ARG A C 1
ATOM 807 O O . ARG A 1 98 ? -10.195 3.587 40.100 1.00 90.06 98 ARG A O 1
ATOM 814 N N . PRO A 1 99 ? -9.935 5.031 41.826 1.00 89.00 99 PRO A N 1
ATOM 815 C CA . PRO A 1 99 ? -11.311 4.924 42.320 1.00 89.00 99 PRO A CA 1
ATOM 816 C C . PRO A 1 99 ? -12.376 5.283 41.280 1.00 89.00 99 PRO A C 1
ATOM 818 O O . PRO A 1 99 ? -13.467 4.731 41.297 1.00 89.00 99 PRO A O 1
ATOM 821 N N . GLU A 1 100 ? -12.068 6.201 40.364 1.00 90.81 100 GLU A N 1
ATOM 822 C CA . GLU A 1 100 ? -12.976 6.640 39.302 1.00 90.81 100 GLU A CA 1
ATOM 823 C C . GLU A 1 100 ? -12.923 5.747 38.052 1.00 90.81 100 GLU A C 1
ATOM 825 O O . GLU A 1 100 ? -13.758 5.889 37.158 1.00 90.81 100 GLU A O 1
ATOM 830 N N . GLY A 1 101 ? -11.947 4.838 37.975 1.00 93.56 101 GLY A N 1
ATOM 831 C CA . GLY A 1 101 ? -11.720 3.963 36.832 1.00 93.56 101 GLY A CA 1
ATOM 832 C C . GLY A 1 101 ? -11.035 4.633 35.637 1.00 93.56 101 GLY A C 1
ATOM 833 O O . GLY A 1 101 ? -10.385 5.680 35.728 1.00 93.56 101 GLY A O 1
ATOM 834 N N . PHE A 1 102 ? -11.168 3.984 34.484 1.00 95.81 102 PHE A N 1
ATOM 835 C CA . PHE A 1 102 ? -10.510 4.323 33.229 1.00 95.81 102 PHE A CA 1
ATOM 836 C C . PHE A 1 102 ? -11.517 4.376 32.081 1.00 95.81 102 PHE A C 1
ATOM 838 O O . PHE A 1 102 ? -12.471 3.602 32.030 1.00 95.81 102 PHE A O 1
ATOM 845 N N . ALA A 1 103 ? -11.271 5.279 31.138 1.00 95.94 103 ALA A N 1
ATOM 846 C CA . ALA A 1 103 ? -12.023 5.406 29.900 1.00 95.94 103 ALA A CA 1
ATOM 847 C C . ALA A 1 103 ? -11.164 4.921 28.727 1.00 95.94 103 ALA A C 1
ATOM 849 O O . ALA A 1 103 ? -10.027 5.374 28.551 1.00 95.94 103 ALA A O 1
ATOM 850 N N . PHE A 1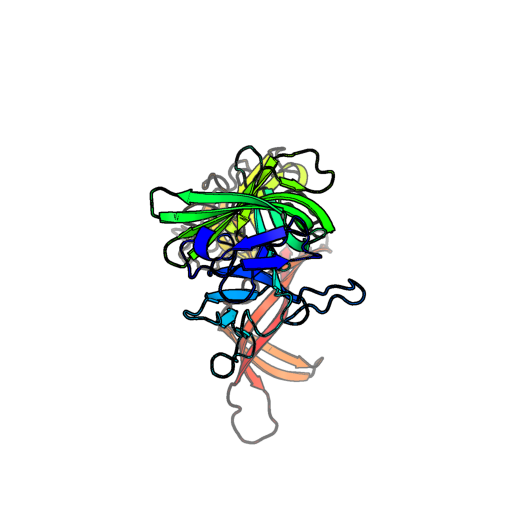 104 ? -11.713 3.996 27.941 1.00 97.81 104 PHE A N 1
ATOM 851 C CA . PHE A 1 104 ? -11.074 3.396 26.773 1.00 97.81 104 PHE A CA 1
ATOM 852 C C . PHE A 1 104 ? -11.693 3.972 25.500 1.00 97.81 104 PHE A C 1
ATOM 854 O O . PHE A 1 104 ? -12.885 3.817 25.262 1.00 97.81 104 PHE A O 1
ATOM 861 N N . GLU A 1 105 ? -10.881 4.606 24.664 1.00 97.12 105 GLU A N 1
ATOM 862 C CA . GLU A 1 105 ? -11.262 5.117 23.345 1.00 97.12 105 GLU A CA 1
ATOM 863 C C . GLU A 1 105 ? -10.735 4.159 22.270 1.00 97.12 105 GLU A C 1
ATOM 865 O O . GLU A 1 105 ? -9.523 3.973 22.147 1.00 97.12 105 GLU A O 1
ATOM 870 N N . LEU A 1 106 ? -11.637 3.532 21.511 1.00 97.50 106 LEU A N 1
ATOM 871 C CA . LEU A 1 106 ? -11.298 2.574 20.453 1.00 97.50 106 LEU A CA 1
ATOM 872 C C . LEU A 1 106 ? -10.620 3.265 19.258 1.00 97.50 106 LEU A C 1
ATOM 874 O O . LEU A 1 106 ? -11.072 4.308 18.791 1.00 97.50 106 LEU A O 1
ATOM 878 N N . GLU A 1 107 ? -9.572 2.646 18.713 1.00 97.19 107 GLU A N 1
ATOM 879 C CA . GLU A 1 107 ? -8.920 3.083 17.475 1.00 97.19 107 GLU A CA 1
ATOM 880 C C . GLU A 1 107 ? -8.726 1.885 16.530 1.00 97.19 107 GLU A C 1
ATOM 882 O O . GLU A 1 107 ? -7.792 1.103 16.682 1.00 97.19 107 GLU A O 1
ATOM 887 N N . LEU A 1 108 ? -9.613 1.723 15.542 1.00 96.00 108 LEU A N 1
ATOM 888 C CA . LEU A 1 108 ? -9.484 0.668 14.523 1.00 96.00 108 LEU A CA 1
ATOM 889 C C . LEU A 1 108 ? -8.538 1.058 13.385 1.00 96.00 108 LEU A C 1
ATOM 891 O O . LEU A 1 108 ? -7.920 0.188 12.776 1.00 96.00 108 LEU A O 1
ATOM 895 N N . VAL A 1 109 ? -8.452 2.358 13.102 1.00 96.44 109 VAL A N 1
ATOM 896 C CA . VAL A 1 109 ? -7.588 2.936 12.062 1.00 96.44 109 VAL A CA 1
ATOM 897 C C . VAL A 1 109 ? -6.612 3.922 12.700 1.00 96.44 109 VAL A C 1
ATOM 899 O O . VAL A 1 109 ? -7.039 4.910 13.294 1.00 96.44 109 VAL A O 1
ATOM 902 N N . SER A 1 110 ? -5.312 3.686 12.591 1.00 95.44 110 SER A N 1
ATOM 903 C CA . SER A 1 110 ? -4.261 4.510 13.196 1.00 95.44 110 SER A CA 1
ATOM 904 C C . SER A 1 110 ? -3.539 5.376 12.153 1.00 95.44 110 SER A C 1
ATOM 906 O O . SER A 1 110 ? -3.481 5.014 10.978 1.00 95.44 110 SER A O 1
ATOM 908 N N . PRO A 1 111 ? -2.925 6.503 12.559 1.00 95.81 111 PRO A N 1
ATOM 909 C CA . PRO A 1 111 ? -1.909 7.167 11.743 1.00 95.81 111 PRO A CA 1
ATOM 910 C C . PRO A 1 111 ? -0.811 6.189 11.298 1.00 95.81 111 PRO A C 1
ATOM 912 O O . PRO A 1 111 ? -0.337 5.384 12.099 1.00 95.81 111 PRO A O 1
ATOM 915 N N . GLY A 1 112 ? -0.416 6.268 10.029 1.00 94.69 112 GLY A N 1
ATOM 916 C CA . GLY A 1 112 ? 0.521 5.358 9.371 1.00 94.69 112 GLY A CA 1
ATOM 917 C C . GLY A 1 112 ? -0.127 4.121 8.742 1.00 94.69 112 GLY A C 1
ATOM 918 O O . GLY A 1 112 ? 0.546 3.424 7.981 1.00 94.69 112 GLY A O 1
ATOM 919 N N . ASP A 1 113 ? -1.411 3.844 9.001 1.00 95.75 113 ASP A N 1
ATOM 920 C CA . ASP A 1 113 ? -2.120 2.764 8.313 1.00 95.75 113 ASP A CA 1
ATOM 921 C C . ASP A 1 113 ? -2.259 3.093 6.821 1.00 95.75 113 ASP A C 1
ATOM 923 O O . ASP A 1 113 ? -2.637 4.204 6.434 1.00 95.75 113 ASP A O 1
ATOM 927 N N . LYS A 1 114 ? -1.958 2.103 5.977 1.00 95.94 114 LYS A N 1
ATOM 928 C CA . LYS A 1 114 ? -1.938 2.241 4.518 1.00 95.94 114 LYS A CA 1
ATOM 929 C C . LYS A 1 114 ? -2.995 1.367 3.871 1.00 95.94 114 LYS A C 1
ATOM 931 O O . LYS A 1 114 ? -3.227 0.240 4.314 1.00 95.94 114 LYS A O 1
ATOM 936 N N . PHE A 1 115 ? -3.587 1.862 2.793 1.00 95.62 115 PHE A N 1
ATOM 937 C CA . PHE A 1 115 ? -4.682 1.215 2.088 1.00 95.62 115 PHE A CA 1
ATOM 938 C C . PHE A 1 115 ? -4.543 1.335 0.572 1.00 95.62 115 PHE A C 1
ATOM 940 O O . PHE A 1 115 ? -4.023 2.319 0.051 1.00 95.62 115 PHE A O 1
ATOM 947 N N . THR A 1 116 ? -5.091 0.351 -0.136 1.00 94.62 116 THR A N 1
ATOM 948 C CA . THR A 1 116 ? -5.376 0.435 -1.572 1.00 94.62 116 THR A CA 1
ATOM 949 C C . THR A 1 116 ? -6.816 0.908 -1.756 1.00 94.62 116 THR A C 1
ATOM 951 O O . THR A 1 116 ? -7.727 0.378 -1.108 1.00 94.62 116 THR A O 1
ATOM 954 N N . VAL A 1 117 ? -7.012 1.904 -2.621 1.00 94.00 117 VAL A N 1
ATOM 955 C CA . VAL A 1 117 ? -8.295 2.558 -2.897 1.00 94.00 117 VAL A CA 1
ATOM 956 C C . VAL A 1 117 ? -8.980 1.890 -4.077 1.00 94.00 117 VAL A C 1
ATOM 958 O O . VAL A 1 117 ? -8.397 1.785 -5.154 1.00 94.00 117 VAL A O 1
ATOM 961 N N . PHE A 1 118 ? -10.225 1.470 -3.873 1.00 93.25 118 PHE A N 1
ATOM 962 C CA . PHE A 1 118 ? -11.093 0.912 -4.900 1.00 93.25 118 PHE A CA 1
ATOM 963 C C . PHE A 1 118 ? -12.301 1.818 -5.108 1.00 93.25 118 PHE A C 1
ATOM 965 O O . PHE A 1 118 ? -12.897 2.289 -4.134 1.00 93.25 118 PHE A O 1
ATOM 972 N N . ASP A 1 119 ? -12.668 2.051 -6.363 1.00 91.06 119 ASP A N 1
ATOM 973 C CA . ASP A 1 119 ? -13.900 2.756 -6.707 1.00 91.06 119 ASP A CA 1
ATOM 974 C C . ASP A 1 119 ? -15.148 1.868 -6.538 1.00 91.06 119 ASP A C 1
ATOM 976 O O . ASP A 1 119 ? -15.074 0.723 -6.080 1.00 91.06 119 ASP A O 1
ATOM 980 N N . ALA A 1 120 ? -16.319 2.409 -6.882 1.00 88.25 120 ALA A N 1
ATOM 981 C CA . ALA A 1 120 ? -17.592 1.698 -6.760 1.00 88.25 120 ALA A CA 1
ATOM 982 C C . ALA A 1 120 ? -17.674 0.448 -7.660 1.00 88.25 120 ALA A C 1
ATOM 984 O O . ALA A 1 120 ? -18.394 -0.494 -7.336 1.00 88.25 120 ALA A O 1
ATOM 985 N N . SER A 1 121 ? -16.899 0.409 -8.748 1.00 87.75 121 SER A N 1
ATOM 986 C CA . SER A 1 121 ? -16.791 -0.727 -9.670 1.00 87.75 121 SER A CA 1
ATOM 987 C C . SER A 1 121 ? -15.760 -1.763 -9.210 1.00 87.75 121 SER A C 1
ATOM 989 O O . SER A 1 121 ? -15.459 -2.705 -9.939 1.00 87.75 121 SER A O 1
ATOM 991 N N . SER A 1 122 ? -15.213 -1.615 -7.996 1.00 87.69 122 SER A N 1
ATOM 992 C CA . SER A 1 122 ? -14.131 -2.447 -7.458 1.00 87.69 122 SER A CA 1
ATOM 993 C C . SER A 1 122 ? -12.835 -2.390 -8.272 1.00 87.69 122 SER A C 1
ATOM 995 O O . SER A 1 122 ? -12.011 -3.305 -8.172 1.00 87.69 122 SER A O 1
ATOM 997 N N . LEU A 1 123 ? -12.616 -1.314 -9.033 1.00 86.94 123 LEU A N 1
ATOM 998 C CA . LEU A 1 123 ? -11.355 -1.086 -9.726 1.00 86.94 123 LEU A CA 1
ATOM 999 C C . LEU A 1 123 ? -10.372 -0.354 -8.807 1.00 86.94 123 LEU A C 1
ATOM 1001 O O . LEU A 1 123 ? -10.764 0.583 -8.107 1.00 86.94 123 LEU A O 1
ATOM 1005 N N . PRO A 1 124 ? -9.097 -0.774 -8.775 1.00 89.75 124 PRO A N 1
ATOM 1006 C CA . PRO A 1 124 ? -8.072 -0.107 -7.991 1.00 89.75 124 PRO A CA 1
ATOM 1007 C C . PRO A 1 124 ? -7.697 1.225 -8.656 1.00 89.75 124 PRO A C 1
ATOM 1009 O O . PRO A 1 124 ? -7.361 1.272 -9.837 1.00 89.75 124 PRO A O 1
ATOM 1012 N N . VAL A 1 125 ? -7.770 2.315 -7.897 1.00 89.19 125 VAL A N 1
ATOM 1013 C CA . VAL A 1 125 ? -7.633 3.687 -8.423 1.00 89.19 125 VAL A CA 1
ATOM 1014 C C . VAL A 1 125 ? -6.559 4.509 -7.716 1.00 89.19 125 VAL A C 1
ATOM 1016 O O . VAL A 1 125 ? -6.198 5.581 -8.194 1.00 89.19 125 VAL A O 1
ATOM 1019 N N . GLY A 1 126 ? -6.029 4.027 -6.593 1.00 90.25 126 GLY A N 1
ATOM 1020 C CA . GLY A 1 126 ? -4.992 4.741 -5.861 1.00 90.25 126 GLY A CA 1
ATOM 1021 C C . GLY A 1 126 ? -4.548 4.044 -4.584 1.00 90.25 126 GLY A C 1
ATOM 1022 O O . GLY A 1 126 ? -4.982 2.937 -4.257 1.00 90.25 126 GLY A O 1
ATOM 1023 N N . THR A 1 127 ? -3.695 4.725 -3.830 1.00 92.69 127 THR A N 1
ATOM 1024 C CA . THR A 1 127 ? -3.281 4.341 -2.479 1.00 92.69 127 THR A CA 1
ATOM 1025 C C . THR A 1 127 ? -3.505 5.492 -1.509 1.00 92.69 127 THR A C 1
ATOM 1027 O O . THR A 1 127 ? -3.570 6.656 -1.903 1.00 92.69 127 THR A O 1
ATOM 1030 N N . LEU A 1 128 ? -3.676 5.157 -0.234 1.00 93.75 128 LEU A N 1
ATOM 1031 C CA . LEU A 1 128 ? -3.999 6.111 0.817 1.00 93.75 128 LEU A CA 1
ATOM 1032 C C . LEU A 1 128 ? -3.228 5.768 2.090 1.00 93.75 128 LEU A C 1
ATOM 1034 O O . LEU A 1 128 ? -3.226 4.617 2.522 1.00 93.75 128 LEU A O 1
ATOM 1038 N N . GLU A 1 129 ? -2.623 6.771 2.718 1.00 95.88 129 GLU A N 1
ATOM 1039 C CA . GLU A 1 129 ? -2.003 6.672 4.041 1.00 95.88 129 GLU A CA 1
ATOM 1040 C C . GLU A 1 129 ? -2.716 7.602 5.025 1.00 95.88 129 GLU A C 1
ATOM 1042 O O . GLU A 1 129 ? -2.904 8.791 4.757 1.00 95.88 129 GLU A O 1
ATOM 1047 N N . ILE A 1 130 ? -3.117 7.072 6.178 1.00 96.56 130 ILE A N 1
ATOM 1048 C CA . ILE A 1 130 ? -3.733 7.863 7.244 1.00 96.56 130 ILE A CA 1
ATOM 1049 C C . ILE A 1 130 ? -2.653 8.709 7.906 1.00 96.56 130 ILE A C 1
ATOM 1051 O O . ILE A 1 130 ? -1.711 8.176 8.481 1.00 96.56 130 ILE A O 1
ATOM 1055 N N . THR A 1 131 ? -2.800 10.030 7.891 1.00 96.12 131 THR A N 1
ATOM 1056 C CA . THR A 1 131 ? -1.828 10.930 8.530 1.00 96.12 131 THR A CA 1
ATOM 1057 C C . THR A 1 131 ? -2.270 11.316 9.934 1.00 96.12 131 THR A C 1
ATOM 1059 O O . THR A 1 131 ? -1.450 11.410 10.846 1.00 96.12 131 THR A O 1
ATOM 1062 N N . ARG A 1 132 ? -3.576 11.526 10.140 1.00 95.38 132 ARG A N 1
ATOM 1063 C CA . ARG A 1 132 ? -4.125 11.942 11.437 1.00 95.38 132 ARG A CA 1
ATOM 1064 C C . ARG A 1 132 ? -5.613 11.631 11.556 1.00 95.38 132 ARG A C 1
ATOM 1066 O O . ARG A 1 132 ? -6.386 11.991 10.682 1.00 95.38 132 ARG A O 1
ATOM 1073 N N . ASN A 1 133 ? -6.046 11.094 12.694 1.00 95.88 133 ASN A N 1
ATOM 1074 C CA . ASN A 1 133 ? -7.472 11.022 13.040 1.00 95.88 133 ASN A CA 1
ATOM 1075 C C . ASN A 1 133 ? -7.958 12.394 13.542 1.00 95.88 133 ASN A C 1
ATOM 1077 O O . ASN A 1 133 ? -7.350 12.967 14.449 1.00 95.88 133 ASN A O 1
ATOM 1081 N N . GLN A 1 134 ? -9.017 12.942 12.938 1.00 94.00 134 GLN A N 1
ATOM 1082 C CA . GLN A 1 134 ? -9.531 14.281 13.268 1.00 94.00 134 GLN A CA 1
ATOM 1083 C C . GLN A 1 134 ? -10.476 14.265 14.470 1.00 94.00 134 GLN A C 1
ATOM 1085 O O . GLN A 1 134 ? -10.518 15.226 15.233 1.00 94.00 134 GLN A O 1
ATOM 1090 N N . VAL A 1 135 ? -11.210 13.167 14.638 1.00 94.12 135 VAL A N 1
ATOM 1091 C CA . VAL A 1 135 ? -12.163 12.940 15.730 1.00 94.12 135 VAL A CA 1
ATOM 1092 C C . VAL A 1 135 ? -11.972 11.528 16.295 1.00 94.12 135 VAL A C 1
ATOM 1094 O O . VAL A 1 135 ? -11.390 10.679 15.607 1.00 94.12 135 VAL A O 1
ATOM 1097 N N . PRO A 1 136 ? -12.429 11.257 17.530 1.00 94.88 136 PRO A N 1
ATOM 1098 C CA . PRO A 1 136 ? -12.506 9.897 18.053 1.00 94.88 136 PRO A CA 1
ATOM 1099 C C . PRO A 1 136 ? -13.345 8.984 17.152 1.00 94.88 136 PRO A C 1
ATOM 1101 O O . PRO A 1 136 ? -14.278 9.443 16.492 1.00 94.88 136 PRO A O 1
ATOM 1104 N N . GLN A 1 137 ? -13.015 7.693 17.113 1.00 96.38 137 GLN A N 1
ATOM 1105 C CA . GLN A 1 137 ? -13.755 6.726 16.302 1.00 96.38 137 GLN A CA 1
ATOM 1106 C C . GLN A 1 137 ? -14.972 6.240 17.081 1.00 96.38 137 GLN A C 1
ATOM 1108 O O . GLN A 1 137 ? -14.844 5.672 18.163 1.00 96.38 137 GLN A O 1
ATOM 1113 N N . GLU A 1 138 ? -16.158 6.482 16.533 1.00 94.38 138 GLU A N 1
ATOM 1114 C CA . GLU A 1 138 ? -17.417 6.138 17.192 1.00 94.38 138 GLU A CA 1
ATOM 1115 C C . GLU A 1 138 ? -17.843 4.729 16.796 1.00 94.38 138 GLU A C 1
ATOM 1117 O O . GLU A 1 138 ? -18.094 4.467 15.617 1.00 94.38 138 GLU A O 1
ATOM 1122 N N . GLU A 1 139 ? -17.946 3.823 17.769 1.00 95.50 139 GLU A N 1
ATOM 1123 C CA . GLU A 1 139 ? -18.478 2.482 17.535 1.00 95.50 139 GLU A CA 1
ATOM 1124 C C . GLU A 1 139 ? -19.976 2.541 17.227 1.00 95.50 139 GLU A C 1
ATOM 1126 O O . GLU A 1 139 ? -20.777 3.032 18.018 1.00 95.50 139 GLU A O 1
ATOM 1131 N N . VAL A 1 140 ? -20.341 2.028 16.054 1.00 95.38 140 VAL A N 1
ATOM 1132 C CA . VAL A 1 140 ? -21.725 1.928 15.571 1.00 95.38 140 VAL A CA 1
ATOM 1133 C C . VAL A 1 140 ? -22.193 0.479 15.444 1.00 95.38 140 VAL A C 1
ATOM 1135 O O . VAL A 1 140 ? -23.361 0.240 15.152 1.00 95.38 140 VAL A O 1
ATOM 1138 N N . GLY A 1 141 ? -21.302 -0.493 15.654 1.00 94.75 141 GLY A N 1
ATOM 1139 C CA . GLY A 1 141 ? -21.649 -1.908 15.664 1.00 94.75 141 GLY A CA 1
ATOM 1140 C C . GLY A 1 141 ? -20.602 -2.766 16.369 1.00 94.75 141 GLY A C 1
ATOM 1141 O O . GLY A 1 141 ? -19.399 -2.561 16.202 1.00 94.75 141 GLY A O 1
ATOM 1142 N N . HIS A 1 142 ? -21.082 -3.751 17.121 1.00 94.88 142 HIS A N 1
ATOM 1143 C CA . HIS A 1 142 ? -20.292 -4.771 17.802 1.00 94.88 142 HIS A CA 1
ATOM 1144 C C . HIS A 1 142 ? -21.088 -6.073 17.785 1.00 94.88 142 HIS A C 1
ATOM 1146 O O . HIS A 1 142 ? -22.183 -6.125 18.344 1.00 94.88 142 HIS A O 1
ATOM 1152 N N . ARG A 1 143 ? -20.577 -7.103 17.109 1.00 94.81 143 ARG A N 1
ATOM 1153 C CA . ARG A 1 143 ? -21.275 -8.390 16.990 1.00 94.81 143 ARG A CA 1
ATOM 1154 C C . ARG A 1 143 ? -20.313 -9.560 16.943 1.00 94.81 143 ARG A C 1
ATOM 1156 O O . ARG A 1 143 ? -19.258 -9.478 16.318 1.00 94.81 143 ARG A O 1
ATOM 1163 N N . ILE A 1 144 ? -20.723 -10.654 17.567 1.00 93.31 144 ILE A N 1
ATOM 1164 C CA . ILE A 1 144 ? -20.094 -11.961 17.413 1.00 93.31 144 ILE A CA 1
ATOM 1165 C C . ILE A 1 144 ? -20.786 -12.638 16.225 1.00 93.31 144 ILE A C 1
ATOM 1167 O O . ILE A 1 144 ? -22.014 -12.688 16.178 1.00 93.31 144 ILE A O 1
ATOM 1171 N N . LEU A 1 145 ? -20.010 -13.072 15.237 1.00 93.38 145 LEU A N 1
ATOM 1172 C CA . LEU A 1 145 ? -20.503 -13.775 14.054 1.00 93.38 145 LEU A CA 1
ATOM 1173 C C . LEU A 1 145 ? -20.724 -15.263 14.368 1.00 93.38 145 LEU A C 1
ATOM 1175 O O . LEU A 1 145 ? -20.239 -15.774 15.376 1.00 93.38 145 LEU A O 1
ATOM 1179 N N . GLU A 1 146 ? -21.438 -15.969 13.490 1.00 91.31 146 GLU A N 1
ATOM 1180 C CA . GLU A 1 146 ? -21.775 -17.394 13.658 1.00 91.31 146 GLU A CA 1
ATOM 1181 C C . GLU A 1 146 ? -20.539 -18.294 13.812 1.00 91.31 146 GLU A C 1
ATOM 1183 O O . GLU A 1 146 ? -20.574 -19.293 14.525 1.00 91.31 146 GLU A O 1
ATOM 1188 N N . ASP A 1 147 ? -19.417 -17.913 13.196 1.00 91.56 147 ASP A N 1
ATOM 1189 C CA . ASP A 1 147 ? -18.135 -18.618 13.293 1.00 91.56 147 ASP A CA 1
ATOM 1190 C C . ASP A 1 147 ? -17.345 -18.291 14.579 1.00 91.56 147 ASP A C 1
ATOM 1192 O O . ASP A 1 147 ? -16.193 -18.708 14.731 1.00 91.56 147 ASP A O 1
ATOM 1196 N N . GLY A 1 148 ? -17.936 -17.515 15.493 1.00 91.31 148 GLY A N 1
ATOM 1197 C CA . GLY A 1 148 ? -17.322 -17.047 16.734 1.00 91.31 148 GLY A CA 1
ATOM 1198 C C . GLY A 1 148 ? -16.343 -15.882 16.557 1.00 91.31 148 GLY A C 1
ATOM 1199 O O . GLY A 1 148 ? -15.719 -15.456 17.533 1.00 91.31 148 GLY A O 1
ATOM 1200 N N . SER A 1 149 ? -16.171 -15.350 15.342 1.00 94.06 149 SER A N 1
ATOM 1201 C CA . SER A 1 149 ? -15.351 -14.158 15.125 1.00 94.06 149 SER A CA 1
ATOM 1202 C C . SER A 1 149 ? -16.042 -12.896 15.646 1.00 94.06 149 SER A C 1
ATOM 1204 O O . SER A 1 149 ? -17.264 -12.821 15.748 1.00 94.06 149 SER A O 1
ATOM 1206 N N . LEU A 1 150 ? -15.249 -11.887 16.005 1.00 95.44 150 LEU A N 1
ATOM 1207 C CA . LEU A 1 150 ? -15.759 -10.628 16.545 1.00 95.44 150 LEU A CA 1
ATOM 1208 C C . LEU A 1 150 ? -15.623 -9.512 15.512 1.00 95.44 150 LEU A C 1
ATOM 1210 O O . LEU A 1 150 ? -14.510 -9.184 15.102 1.00 95.44 150 LEU A O 1
ATOM 1214 N N . GLU A 1 151 ? -16.734 -8.882 15.146 1.00 96.50 151 GLU A N 1
ATOM 1215 C CA . GLU A 1 151 ? -16.759 -7.709 14.279 1.00 96.50 151 GLU A CA 1
ATOM 1216 C C . GLU A 1 151 ? -17.001 -6.427 15.085 1.00 96.50 151 GLU A C 1
ATOM 1218 O O . GLU A 1 151 ? -17.949 -6.328 15.868 1.00 96.50 151 GLU A O 1
ATOM 1223 N N . LYS A 1 152 ? -16.163 -5.417 14.838 1.00 97.25 152 LYS A N 1
ATOM 1224 C CA . LYS A 1 152 ? -16.372 -4.034 15.274 1.00 97.25 152 LYS A CA 1
ATOM 1225 C C . LYS A 1 152 ? -16.519 -3.119 14.069 1.00 97.25 152 LYS A C 1
ATOM 1227 O O . LYS A 1 152 ? -15.730 -3.191 13.129 1.00 97.25 152 LYS A O 1
ATOM 1232 N N . THR A 1 153 ? -17.506 -2.235 14.130 1.00 97.94 153 THR A N 1
ATOM 1233 C CA . THR A 1 153 ? -17.797 -1.240 13.098 1.00 97.94 153 THR A CA 1
ATOM 1234 C C . THR A 1 153 ? -17.740 0.151 13.710 1.00 97.94 153 THR A C 1
ATOM 1236 O O . THR A 1 153 ? -18.457 0.429 14.671 1.00 97.94 153 THR A O 1
ATOM 1239 N N . VAL A 1 154 ? -16.912 1.037 13.154 1.00 97.25 154 VAL A N 1
ATOM 1240 C CA . VAL A 1 154 ? -16.741 2.410 13.651 1.00 97.25 154 VAL A CA 1
ATOM 1241 C C . VAL A 1 154 ? -16.853 3.436 12.529 1.00 97.25 154 VAL A C 1
ATOM 1243 O O . VAL A 1 154 ? -16.435 3.193 11.395 1.00 97.25 154 VAL A O 1
ATOM 1246 N N . ARG A 1 155 ? -17.384 4.616 12.847 1.00 97.44 155 ARG A N 1
ATOM 1247 C CA . ARG A 1 155 ? -17.302 5.788 11.969 1.00 97.44 155 ARG A CA 1
ATOM 1248 C C . ARG A 1 155 ? -15.962 6.479 12.159 1.00 97.44 155 ARG A C 1
ATOM 1250 O O . ARG A 1 155 ? -15.509 6.666 13.287 1.00 97.44 155 ARG A O 1
ATOM 1257 N N . ILE A 1 156 ? -15.356 6.893 11.050 1.00 95.88 156 ILE A N 1
ATOM 1258 C CA . ILE A 1 156 ? -14.052 7.557 11.052 1.00 95.88 156 ILE A CA 1
ATOM 1259 C C . ILE A 1 156 ? -14.106 8.898 10.318 1.00 95.88 156 ILE A C 1
ATOM 1261 O O . ILE A 1 156 ? -14.824 9.055 9.325 1.00 95.88 156 ILE A O 1
ATOM 1265 N N . ARG A 1 157 ? -13.305 9.856 10.797 1.00 96.88 157 ARG A N 1
ATOM 1266 C CA . ARG A 1 157 ? -12.890 11.041 10.036 1.00 96.88 157 ARG A CA 1
ATOM 1267 C C . ARG A 1 157 ? -11.408 11.291 10.270 1.00 96.88 157 ARG A C 1
ATOM 1269 O O . ARG A 1 157 ? -10.979 11.468 11.415 1.00 96.88 157 ARG A O 1
ATOM 1276 N N . SER A 1 158 ? -10.643 11.329 9.190 1.00 96.44 158 SER A N 1
ATOM 1277 C CA . SER A 1 158 ? -9.185 11.394 9.236 1.00 96.44 158 SER A CA 1
ATOM 1278 C C . SER A 1 158 ? -8.650 12.278 8.115 1.00 96.44 158 SER A C 1
ATOM 1280 O O . SER A 1 158 ? -9.284 12.432 7.080 1.00 96.44 158 SER A O 1
ATOM 1282 N N . LEU A 1 159 ? -7.474 12.859 8.312 1.00 96.38 159 LEU A N 1
ATOM 1283 C CA . LEU A 1 159 ? -6.650 13.377 7.229 1.00 96.38 159 LEU A CA 1
ATOM 1284 C C . LEU A 1 159 ? -5.821 12.231 6.657 1.00 96.38 159 LEU A C 1
ATOM 1286 O O . LEU A 1 159 ? -5.372 11.344 7.393 1.00 96.38 159 LEU A O 1
ATOM 1290 N N . CYS A 1 160 ? -5.620 12.259 5.348 1.00 95.00 160 CYS A N 1
ATOM 1291 C CA . CYS A 1 160 ? -4.875 11.233 4.642 1.00 95.00 160 CYS A CA 1
ATOM 1292 C C . CYS A 1 160 ? -4.063 11.821 3.492 1.00 95.00 160 CYS A C 1
ATOM 1294 O O . CYS A 1 160 ? -4.442 12.843 2.923 1.00 95.00 160 CYS A O 1
ATOM 1296 N N . LYS A 1 161 ? -2.946 11.168 3.176 1.00 94.00 161 LYS A N 1
ATOM 1297 C CA . LYS A 1 161 ? -2.164 11.393 1.962 1.00 94.00 161 LYS A CA 1
ATOM 1298 C C . LYS A 1 161 ? -2.662 10.412 0.903 1.00 94.00 161 LYS A C 1
ATOM 1300 O O . LYS A 1 161 ? -2.770 9.222 1.203 1.00 94.00 161 LYS A O 1
ATOM 1305 N N . VAL A 1 162 ? -2.980 10.899 -0.295 1.00 91.12 162 VAL A N 1
ATOM 1306 C CA . VAL A 1 162 ? -3.574 10.083 -1.364 1.00 91.12 162 VAL A CA 1
ATOM 1307 C C . VAL A 1 162 ? -2.752 10.186 -2.639 1.00 91.12 162 VAL A C 1
ATOM 1309 O O . VAL A 1 162 ? -2.516 11.283 -3.135 1.00 91.12 162 VAL A O 1
ATOM 1312 N N . GLU A 1 163 ? -2.384 9.029 -3.180 1.00 88.62 163 GLU A N 1
ATOM 1313 C CA . GLU A 1 163 ? -1.772 8.870 -4.499 1.00 88.62 163 GLU A CA 1
ATOM 1314 C C . GLU A 1 163 ? -2.798 8.223 -5.431 1.00 88.62 163 GLU A C 1
ATOM 1316 O O . GLU A 1 163 ? -3.117 7.042 -5.276 1.00 88.62 163 GLU A O 1
ATOM 1321 N N . TRP A 1 164 ? -3.323 8.980 -6.393 1.00 87.62 164 TRP A N 1
ATOM 1322 C CA . TRP A 1 164 ? -4.179 8.440 -7.449 1.00 87.62 164 TRP A CA 1
ATOM 1323 C C . TRP A 1 164 ? -3.322 7.865 -8.576 1.00 87.62 164 TRP A C 1
ATOM 1325 O O . TRP A 1 164 ? -2.275 8.406 -8.913 1.00 87.62 164 TRP A O 1
ATOM 1335 N N . TYR A 1 165 ? -3.757 6.765 -9.185 1.00 83.69 165 TYR A N 1
ATOM 1336 C CA . TYR A 1 165 ? -2.996 6.133 -10.267 1.00 83.69 165 TYR A CA 1
ATOM 1337 C C . TYR A 1 165 ? -3.059 6.905 -11.589 1.00 83.69 165 TYR A C 1
ATOM 1339 O O . TYR A 1 165 ? -2.108 6.858 -12.366 1.00 83.69 165 TYR A O 1
ATOM 1347 N N . GLU A 1 166 ? -4.163 7.609 -11.848 1.00 74.19 166 GLU A N 1
ATOM 1348 C CA . GLU A 1 166 ? -4.369 8.359 -13.095 1.00 74.19 166 GLU A CA 1
ATOM 1349 C C . GLU A 1 166 ? -3.888 9.818 -13.028 1.00 74.19 166 GLU A C 1
ATOM 1351 O O . GLU A 1 166 ? -3.713 10.439 -14.075 1.00 74.19 166 GLU A O 1
ATOM 1356 N N . GLU A 1 167 ? -3.666 10.373 -11.833 1.00 68.94 167 GLU A N 1
ATOM 1357 C CA . GLU A 1 167 ? -3.279 11.775 -11.650 1.00 68.94 167 GLU A CA 1
ATOM 1358 C C . GLU A 1 167 ? -1.823 11.864 -11.188 1.00 68.94 167 GLU A C 1
ATOM 1360 O O . GLU A 1 167 ? -1.444 11.298 -10.169 1.00 68.94 167 GLU A O 1
ATOM 1365 N N . SER A 1 168 ? -0.999 12.614 -11.923 1.00 56.09 168 SER A N 1
ATOM 1366 C CA . SER A 1 168 ? 0.448 12.747 -11.689 1.00 56.09 168 SER A CA 1
ATOM 1367 C C . SER A 1 168 ? 0.833 13.468 -10.384 1.00 56.09 168 SER A C 1
ATOM 1369 O O . SER A 1 168 ? 2.016 13.699 -10.150 1.00 56.09 168 SER A O 1
ATOM 1371 N N . ASN A 1 169 ? -0.141 13.845 -9.548 1.00 54.53 169 ASN A N 1
ATOM 1372 C CA . ASN A 1 169 ? 0.058 14.572 -8.297 1.00 54.53 169 ASN A CA 1
ATOM 1373 C C . ASN A 1 169 ? -0.452 13.740 -7.113 1.00 54.53 169 ASN A C 1
ATOM 1375 O O . ASN A 1 169 ? -1.653 13.550 -6.937 1.00 54.53 169 ASN A O 1
ATOM 1379 N N . CYS A 1 170 ? 0.483 13.270 -6.286 1.00 58.16 170 CYS A N 1
ATOM 1380 C CA . CYS A 1 170 ? 0.264 12.175 -5.332 1.00 58.16 170 CYS A CA 1
ATOM 1381 C C . CYS A 1 170 ? 0.356 12.578 -3.848 1.00 58.16 170 CYS A C 1
ATOM 1383 O O . CYS A 1 170 ? 0.335 11.728 -2.956 1.00 58.16 170 CYS A O 1
ATOM 1385 N N . ASP A 1 171 ? 0.473 13.877 -3.570 1.00 59.25 171 ASP A N 1
ATOM 1386 C CA . ASP A 1 171 ? 0.864 14.381 -2.249 1.00 59.25 171 ASP A CA 1
ATOM 1387 C C . ASP A 1 171 ? -0.151 15.375 -1.666 1.00 59.25 171 ASP A C 1
ATOM 1389 O O . ASP A 1 171 ? 0.195 16.264 -0.889 1.00 59.25 171 ASP A O 1
ATOM 1393 N N . VAL A 1 172 ? -1.434 15.225 -2.007 1.00 74.31 172 VAL A N 1
ATOM 1394 C CA . VAL A 1 172 ? -2.484 16.064 -1.419 1.00 74.31 172 VAL A CA 1
ATOM 1395 C C . VAL A 1 172 ? -2.931 15.461 -0.088 1.00 74.31 172 VAL A C 1
ATOM 1397 O O . VAL A 1 172 ? -3.454 14.345 -0.035 1.00 74.31 172 VAL A O 1
ATOM 1400 N N . ILE A 1 173 ? -2.738 16.210 1.002 1.00 89.50 173 ILE A N 1
ATOM 1401 C CA . ILE A 1 173 ? -3.370 15.893 2.285 1.00 89.50 173 ILE A CA 1
ATOM 1402 C C . ILE A 1 173 ? -4.834 16.319 2.200 1.00 89.50 173 ILE A C 1
ATOM 1404 O O . ILE A 1 173 ? -5.136 17.509 2.126 1.00 89.50 173 ILE A O 1
ATOM 1408 N N . VAL A 1 174 ? -5.745 15.351 2.238 1.00 92.62 174 VAL A N 1
ATOM 1409 C CA . VAL A 1 174 ? -7.191 15.582 2.121 1.00 92.62 174 VAL A CA 1
ATOM 1410 C C . VAL A 1 174 ? -7.955 14.976 3.298 1.00 92.62 174 VAL A C 1
ATOM 1412 O O . VAL A 1 174 ? -7.520 13.970 3.873 1.00 92.62 174 VAL A O 1
ATOM 1415 N N . PRO A 1 175 ? -9.103 15.561 3.685 1.00 94.88 175 PRO A N 1
ATOM 1416 C CA . PRO A 1 175 ? -10.000 14.937 4.646 1.00 94.88 175 PRO A CA 1
ATOM 1417 C C . PRO A 1 175 ? -10.659 13.699 4.040 1.00 94.88 175 PRO A C 1
ATOM 1419 O O . PRO A 1 175 ? -11.024 13.678 2.870 1.00 94.88 175 PRO A O 1
ATOM 1422 N N . MET A 1 176 ? -10.855 12.675 4.855 1.00 94.81 176 MET A N 1
ATOM 1423 C CA . MET A 1 176 ? -11.522 11.434 4.498 1.00 94.81 176 MET A CA 1
ATOM 1424 C C . MET A 1 176 ? -12.518 11.056 5.588 1.00 94.81 176 MET A C 1
ATOM 1426 O O . MET A 1 176 ? -12.263 11.239 6.780 1.00 94.81 176 MET A O 1
ATOM 1430 N N . SER A 1 177 ? -13.669 10.534 5.177 1.00 95.69 177 SER A N 1
ATOM 1431 C CA . SER A 1 177 ? -14.673 9.982 6.087 1.00 95.69 177 SER A CA 1
ATOM 1432 C C . SER A 1 177 ? -15.219 8.668 5.554 1.00 95.69 177 SER A C 1
ATOM 1434 O O . SER A 1 177 ? -15.227 8.446 4.344 1.00 95.69 177 SER A O 1
ATOM 1436 N N . GLY A 1 178 ? -15.673 7.798 6.450 1.00 95.75 178 GLY A N 1
ATOM 1437 C CA . GLY A 1 178 ? -16.243 6.508 6.079 1.00 95.75 178 GLY A CA 1
ATOM 1438 C C . GLY A 1 178 ? -16.534 5.632 7.290 1.00 95.75 178 GLY A C 1
ATOM 1439 O O . GLY A 1 178 ? -16.559 6.104 8.432 1.00 95.75 178 GLY A O 1
ATOM 1440 N N . VAL A 1 179 ? -16.745 4.344 7.029 1.00 97.50 179 VAL A N 1
ATOM 1441 C CA . VAL A 1 179 ? -16.984 3.331 8.060 1.00 97.50 179 VAL A CA 1
ATOM 1442 C C . VAL A 1 179 ? -15.883 2.282 7.993 1.00 97.50 179 VAL A C 1
ATOM 1444 O O . VAL A 1 179 ? -15.703 1.650 6.954 1.00 97.50 179 VAL A O 1
ATOM 1447 N N . ALA A 1 180 ? -15.154 2.090 9.091 1.00 97.62 180 ALA A N 1
ATOM 1448 C CA . ALA A 1 180 ? -14.186 1.010 9.231 1.00 97.62 180 ALA A CA 1
ATOM 1449 C C . ALA A 1 180 ? -14.857 -0.210 9.871 1.00 97.62 180 ALA A C 1
ATOM 1451 O O . ALA A 1 180 ? -15.545 -0.091 10.884 1.00 97.62 180 ALA A O 1
ATOM 1452 N N . ILE A 1 181 ? -14.644 -1.378 9.271 1.00 97.19 181 ILE A N 1
ATOM 1453 C CA . ILE A 1 181 ? -15.124 -2.673 9.749 1.00 97.19 181 ILE A CA 1
ATOM 1454 C C . ILE A 1 181 ? -13.899 -3.544 10.003 1.00 97.19 181 ILE A C 1
ATOM 1456 O O . ILE A 1 181 ? -13.142 -3.831 9.070 1.00 97.19 181 ILE A O 1
ATOM 1460 N N . SER A 1 182 ? -13.721 -3.973 11.249 1.00 96.19 182 SER A N 1
ATOM 1461 C CA . SER A 1 182 ? -12.640 -4.863 11.665 1.00 96.19 182 SER A CA 1
ATOM 1462 C C . SER A 1 182 ? -13.201 -6.178 12.183 1.00 96.19 182 SER A C 1
ATOM 1464 O O . SER A 1 182 ? -13.981 -6.186 13.132 1.00 96.19 182 SER A O 1
ATOM 1466 N N . VAL A 1 183 ? -12.765 -7.289 11.590 1.00 95.88 183 VAL A N 1
ATOM 1467 C CA . VAL A 1 183 ? -13.135 -8.648 12.006 1.00 95.88 183 VAL A CA 1
ATOM 1468 C C . VAL A 1 183 ? -11.924 -9.321 12.639 1.00 95.88 183 VAL A C 1
ATOM 1470 O O . VAL A 1 183 ? -10.883 -9.454 11.989 1.00 95.88 183 VAL A O 1
ATOM 1473 N N . LYS A 1 184 ? -12.063 -9.751 13.894 1.00 94.12 184 LYS A N 1
ATOM 1474 C CA . LYS A 1 184 ? -11.082 -10.544 14.635 1.00 94.12 184 LYS A CA 1
ATOM 1475 C C . LYS A 1 184 ? -11.455 -12.025 14.563 1.00 94.12 184 LYS A C 1
ATOM 1477 O O . LYS A 1 184 ? -12.467 -12.429 15.127 1.00 94.12 184 LYS A O 1
ATOM 1482 N N . SER A 1 185 ? -10.608 -12.840 13.940 1.00 91.94 185 SER A N 1
ATOM 1483 C CA . SER A 1 185 ? -10.766 -14.298 13.857 1.00 91.94 185 SER A CA 1
ATOM 1484 C C . SER A 1 185 ? -9.422 -14.990 14.076 1.00 91.94 185 SER A C 1
ATOM 1486 O O . SER A 1 185 ? -8.416 -14.584 13.497 1.00 91.94 185 SER A O 1
ATOM 1488 N N . LYS A 1 186 ? -9.386 -16.021 14.934 1.00 85.25 186 LYS A N 1
ATOM 1489 C CA . LYS A 1 186 ? -8.186 -16.839 15.224 1.00 85.25 186 LYS A CA 1
ATOM 1490 C C . LYS A 1 186 ? -6.912 -16.016 15.508 1.00 85.25 186 LYS A C 1
ATOM 1492 O O . LYS A 1 186 ? -5.829 -16.361 15.050 1.00 85.25 186 LYS A O 1
ATOM 1497 N N . GLY A 1 187 ? -7.051 -14.900 16.228 1.00 78.50 187 GLY A N 1
ATOM 1498 C CA . GLY A 1 187 ? -5.938 -14.003 16.579 1.00 78.50 187 GLY A CA 1
ATOM 1499 C C . GLY A 1 187 ? -5.536 -12.987 15.500 1.00 78.50 187 GLY A C 1
ATOM 1500 O O . GLY A 1 187 ? -4.736 -12.104 15.782 1.00 78.50 187 GLY A O 1
ATOM 1501 N N . PHE A 1 188 ? -6.118 -13.045 14.301 1.00 85.75 188 PHE A N 1
ATOM 1502 C CA . PHE A 1 188 ? -5.882 -12.073 13.234 1.00 85.75 188 PHE A CA 1
ATOM 1503 C C . PHE A 1 188 ? -7.016 -11.058 13.153 1.00 85.75 188 PHE A C 1
ATOM 1505 O O . PHE A 1 188 ? -8.186 -11.418 13.280 1.00 85.75 188 PHE A O 1
ATOM 1512 N N . ILE A 1 189 ? -6.674 -9.799 12.877 1.00 90.12 189 ILE A N 1
ATOM 1513 C CA . ILE A 1 189 ? -7.645 -8.737 12.609 1.00 90.12 189 ILE A CA 1
ATOM 1514 C C . ILE A 1 189 ? -7.523 -8.302 11.158 1.00 90.12 189 ILE A C 1
ATOM 1516 O O . ILE A 1 189 ? -6.438 -7.973 10.682 1.00 90.12 189 ILE A O 1
ATOM 1520 N N . LYS A 1 190 ? -8.653 -8.292 10.453 1.00 92.12 190 LYS A N 1
ATOM 1521 C CA . LYS A 1 190 ? -8.762 -7.745 9.101 1.00 92.12 190 LYS A CA 1
ATOM 1522 C C . LYS A 1 190 ? -9.642 -6.510 9.135 1.00 92.12 190 LYS A C 1
ATOM 1524 O O . LYS A 1 190 ? -10.796 -6.603 9.543 1.00 92.12 190 LYS A O 1
ATOM 1529 N N . THR A 1 191 ? -9.108 -5.390 8.660 1.00 94.31 191 THR A N 1
ATOM 1530 C CA . THR A 1 191 ? -9.820 -4.111 8.587 1.00 94.31 191 THR A CA 1
ATOM 1531 C C . THR A 1 191 ? -10.073 -3.730 7.132 1.00 94.31 191 THR A C 1
ATOM 1533 O O . THR A 1 191 ? -9.164 -3.773 6.300 1.00 94.31 191 THR A O 1
ATOM 1536 N N . LYS A 1 192 ? -11.310 -3.339 6.825 1.00 95.38 192 LYS A N 1
ATOM 1537 C CA . LYS A 1 192 ? -11.711 -2.718 5.554 1.00 95.38 192 LYS A CA 1
ATOM 1538 C C . LYS A 1 192 ? -12.472 -1.431 5.845 1.00 95.38 192 LYS A C 1
ATOM 1540 O O . LYS A 1 192 ? -13.186 -1.373 6.844 1.00 95.38 192 LYS A O 1
ATOM 1545 N N . LEU A 1 193 ? -12.354 -0.422 4.986 1.00 97.06 193 LEU A N 1
ATOM 1546 C CA . LEU A 1 193 ? -13.193 0.775 5.081 1.00 97.06 193 LEU A CA 1
ATOM 1547 C C . LEU A 1 193 ? -14.139 0.802 3.885 1.00 97.06 193 LEU A C 1
ATOM 1549 O O . LEU A 1 193 ? -13.737 0.487 2.766 1.00 97.06 193 LEU A O 1
ATOM 1553 N N . ILE A 1 194 ? -15.392 1.164 4.126 1.00 96.44 194 ILE A N 1
ATOM 1554 C CA . ILE A 1 194 ? -16.450 1.211 3.115 1.00 96.44 194 ILE A CA 1
ATOM 1555 C C . ILE A 1 194 ? -17.166 2.558 3.145 1.00 96.44 194 ILE A C 1
ATOM 1557 O O . ILE A 1 194 ? -17.101 3.286 4.142 1.00 96.44 194 ILE A O 1
ATOM 1561 N N . GLY A 1 195 ? -17.861 2.878 2.049 1.00 94.69 195 GLY A N 1
ATOM 1562 C CA . GLY A 1 195 ? -18.606 4.132 1.928 1.00 94.69 195 GLY A CA 1
ATOM 1563 C C . GLY A 1 195 ? -17.698 5.354 2.069 1.00 94.69 195 GLY A C 1
ATOM 1564 O O . GLY A 1 195 ? -18.113 6.378 2.607 1.00 94.69 195 GLY A O 1
ATOM 1565 N N . VAL A 1 196 ? -16.436 5.221 1.656 1.00 95.88 196 VAL A N 1
ATOM 1566 C CA . VAL A 1 196 ? -15.410 6.219 1.922 1.00 95.88 196 VAL A CA 1
ATOM 1567 C C . VAL A 1 196 ? -15.574 7.397 0.966 1.00 95.88 196 VAL A C 1
ATOM 1569 O O . VAL A 1 196 ? -15.794 7.230 -0.234 1.00 95.88 196 VAL A O 1
ATOM 1572 N N . THR A 1 197 ? -15.462 8.603 1.508 1.00 94.19 197 THR A N 1
ATOM 1573 C CA . THR A 1 197 ? -15.397 9.860 0.755 1.00 94.19 197 THR A CA 1
ATOM 1574 C C . THR A 1 197 ? -14.043 10.504 1.011 1.00 94.19 197 THR A C 1
ATOM 1576 O O . THR A 1 197 ? -13.628 10.587 2.166 1.00 94.19 197 THR A O 1
ATOM 1579 N N . ILE A 1 198 ? -13.363 10.939 -0.051 1.00 92.62 198 ILE A N 1
ATOM 1580 C CA . ILE A 1 198 ? -11.986 11.443 -0.016 1.00 92.62 198 ILE A CA 1
ATOM 1581 C C . ILE A 1 198 ? -11.969 12.852 -0.616 1.00 92.62 198 ILE A C 1
ATOM 1583 O O . ILE A 1 198 ? -12.226 13.029 -1.804 1.00 92.62 198 ILE A O 1
ATOM 1587 N N . GLY A 1 199 ? -11.672 13.858 0.203 1.00 88.12 199 GLY A N 1
ATOM 1588 C CA . GLY A 1 199 ? -11.625 15.263 -0.190 1.00 88.12 199 GLY A CA 1
ATOM 1589 C C . GLY A 1 199 ? -12.915 15.748 -0.858 1.00 88.12 199 GLY A C 1
ATOM 1590 O O . GLY A 1 199 ? -14.021 15.336 -0.505 1.00 88.12 199 GLY A O 1
ATOM 1591 N N . SER A 1 200 ? -12.752 16.623 -1.848 1.00 81.62 200 SER A N 1
ATOM 1592 C CA . SER A 1 200 ? -13.801 17.081 -2.765 1.00 81.62 200 SER A CA 1
ATOM 1593 C C . SER A 1 200 ? -13.899 16.221 -4.032 1.00 81.62 200 SER A C 1
ATOM 1595 O O . SER A 1 200 ? -14.474 16.663 -5.026 1.00 81.62 200 SER A O 1
ATOM 1597 N N . HIS A 1 201 ? -13.327 15.011 -4.026 1.00 79.00 201 HIS A N 1
ATOM 1598 C CA . HIS A 1 201 ? -13.285 14.161 -5.210 1.00 79.00 201 HIS A CA 1
ATOM 1599 C C . HIS A 1 201 ? -14.716 13.879 -5.721 1.00 79.00 201 HIS A C 1
ATOM 1601 O O . HIS A 1 201 ? -15.601 13.561 -4.918 1.00 79.00 201 HIS A O 1
ATOM 1607 N N . PRO A 1 202 ? -14.980 13.988 -7.040 1.00 74.50 202 PRO A N 1
ATOM 1608 C CA . PRO A 1 202 ? -16.337 13.889 -7.585 1.00 74.50 202 PRO A CA 1
ATOM 1609 C C . PRO A 1 202 ? -16.955 12.502 -7.372 1.00 74.50 202 PRO A C 1
ATOM 1611 O O . PRO A 1 202 ? -18.154 12.374 -7.129 1.00 74.50 202 PRO A O 1
ATOM 1614 N N . ARG A 1 203 ? -16.128 11.450 -7.425 1.00 79.38 203 ARG A N 1
ATOM 1615 C CA . ARG A 1 203 ? -16.542 10.077 -7.096 1.00 79.38 203 ARG A CA 1
ATOM 1616 C C . ARG A 1 203 ? -16.622 9.887 -5.580 1.00 79.38 203 ARG A C 1
ATOM 1618 O O . ARG A 1 203 ? -15.745 10.346 -4.853 1.00 79.38 203 ARG A O 1
ATOM 1625 N N . ARG A 1 204 ? -17.647 9.166 -5.122 1.00 81.00 204 ARG A N 1
ATOM 1626 C CA . ARG A 1 204 ? -17.886 8.814 -3.712 1.00 81.00 204 ARG A CA 1
ATOM 1627 C C . ARG A 1 204 ? -18.087 7.309 -3.565 1.00 81.00 204 ARG A C 1
ATOM 1629 O O . ARG A 1 204 ? -18.301 6.613 -4.552 1.00 81.00 204 ARG A O 1
ATOM 1636 N N . GLY A 1 205 ? -18.065 6.828 -2.323 1.00 88.25 205 GLY A N 1
ATOM 1637 C CA . GLY A 1 205 ? -18.358 5.427 -2.019 1.00 88.25 205 GLY A CA 1
ATOM 1638 C C . GLY A 1 205 ? -17.172 4.496 -2.256 1.00 88.25 205 GLY A C 1
ATOM 1639 O O . GLY A 1 205 ? -17.365 3.335 -2.603 1.00 88.25 205 GLY A O 1
ATOM 1640 N N . PHE A 1 206 ? -15.950 4.993 -2.064 1.00 95.38 206 PHE A N 1
ATOM 1641 C CA . PHE A 1 206 ? -14.749 4.178 -2.191 1.00 95.38 206 PHE A CA 1
ATOM 1642 C C . PHE A 1 206 ? -14.723 3.054 -1.150 1.00 95.38 206 PHE A C 1
ATOM 1644 O O . PHE A 1 206 ? -15.261 3.172 -0.042 1.00 95.38 206 PHE A O 1
ATOM 1651 N N . THR A 1 207 ? -14.036 1.973 -1.502 1.00 97.12 207 THR A N 1
ATOM 1652 C CA . THR A 1 207 ? -13.677 0.893 -0.583 1.00 97.12 207 THR A CA 1
ATOM 1653 C C . THR A 1 207 ? -12.165 0.878 -0.401 1.00 97.12 207 THR A C 1
ATOM 1655 O O . THR A 1 207 ? -11.418 0.886 -1.374 1.00 97.12 207 THR A O 1
ATOM 1658 N N . LEU A 1 208 ? -11.696 0.830 0.844 1.00 96.62 208 LEU A N 1
ATOM 1659 C CA . LEU A 1 208 ? -10.276 0.732 1.171 1.00 96.62 208 LEU A CA 1
ATOM 1660 C C . LEU A 1 208 ? -9.968 -0.662 1.714 1.00 96.62 208 LEU A C 1
ATOM 1662 O O . LEU A 1 208 ? -10.598 -1.121 2.673 1.00 96.62 208 LEU A O 1
ATOM 1666 N N . LYS A 1 209 ? -8.968 -1.323 1.128 1.00 95.12 209 LYS A N 1
ATOM 1667 C CA . LYS A 1 209 ? -8.421 -2.589 1.643 1.00 95.12 209 LYS A CA 1
ATOM 1668 C C . LYS A 1 209 ? -7.048 -2.337 2.250 1.00 95.12 209 LYS A C 1
ATOM 1670 O O . LYS A 1 209 ? -6.257 -1.601 1.666 1.00 95.12 209 LYS A O 1
ATOM 1675 N N . ALA A 1 210 ? -6.788 -2.924 3.417 1.00 93.56 210 ALA A N 1
ATOM 1676 C CA . ALA A 1 210 ? -5.530 -2.743 4.136 1.00 93.56 210 ALA A CA 1
ATOM 1677 C C . ALA A 1 210 ? -4.314 -3.171 3.294 1.00 93.56 210 ALA A C 1
ATOM 1679 O O . ALA A 1 210 ? -4.350 -4.192 2.603 1.00 93.56 210 ALA A O 1
ATOM 1680 N N . GLY A 1 211 ? -3.234 -2.398 3.402 1.00 91.44 211 GLY A N 1
ATOM 1681 C CA . GLY A 1 211 ? -1.991 -2.574 2.657 1.00 91.44 211 GLY A CA 1
ATOM 1682 C C . GLY A 1 211 ? -1.975 -1.856 1.305 1.00 91.44 211 GLY A C 1
ATOM 1683 O O . GLY A 1 211 ? -3.010 -1.591 0.693 1.00 91.44 211 GLY A O 1
ATOM 1684 N N . ILE A 1 212 ? -0.766 -1.559 0.828 1.00 88.31 212 ILE A N 1
ATOM 1685 C CA . ILE A 1 212 ? -0.530 -1.065 -0.532 1.00 88.31 212 ILE A CA 1
ATOM 1686 C C . ILE A 1 212 ? -0.273 -2.260 -1.440 1.00 88.31 212 ILE A C 1
ATOM 1688 O O . ILE A 1 212 ? 0.635 -3.052 -1.187 1.00 88.31 212 ILE A O 1
ATOM 1692 N N . ASN A 1 213 ? -1.049 -2.373 -2.516 1.00 83.50 213 ASN A N 1
ATOM 1693 C CA . ASN A 1 213 ? -0.820 -3.369 -3.548 1.00 83.50 213 ASN A CA 1
ATOM 1694 C C . ASN A 1 213 ? -0.420 -2.700 -4.867 1.00 83.50 213 ASN A C 1
ATOM 1696 O O . ASN A 1 213 ? -1.257 -2.456 -5.731 1.00 83.50 213 ASN A O 1
ATOM 1700 N N . ASN A 1 214 ? 0.882 -2.467 -5.046 1.00 76.12 214 ASN A N 1
ATOM 1701 C CA . ASN A 1 214 ? 1.429 -1.877 -6.275 1.00 76.12 214 ASN A CA 1
ATOM 1702 C C . ASN A 1 214 ? 1.141 -2.712 -7.529 1.00 76.12 214 ASN A C 1
ATOM 1704 O O . ASN A 1 214 ? 1.106 -2.175 -8.629 1.00 76.12 214 ASN A O 1
ATOM 1708 N N . ARG A 1 215 ? 0.839 -4.010 -7.381 1.00 77.44 215 ARG A N 1
ATOM 1709 C CA . ARG A 1 215 ? 0.455 -4.868 -8.515 1.00 77.44 215 ARG A CA 1
ATOM 1710 C C . ARG A 1 215 ? -0.883 -4.474 -9.137 1.00 77.44 215 ARG A C 1
ATOM 1712 O O . ARG A 1 215 ? -1.205 -4.955 -10.214 1.00 77.44 215 ARG A O 1
ATOM 1719 N N . LEU A 1 216 ? -1.664 -3.656 -8.441 1.00 82.94 216 LEU A N 1
ATOM 1720 C CA . LEU A 1 216 ? -2.942 -3.135 -8.903 1.00 82.94 216 LEU A CA 1
ATOM 1721 C C . LEU A 1 216 ? -2.826 -1.720 -9.481 1.00 82.94 216 LEU A C 1
ATOM 1723 O O . LEU A 1 216 ? -3.844 -1.152 -9.864 1.00 82.94 216 LEU A O 1
ATOM 1727 N N . ARG A 1 217 ? -1.614 -1.149 -9.549 1.00 83.12 217 ARG A N 1
ATOM 1728 C CA . ARG A 1 217 ? -1.384 0.167 -10.149 1.00 83.12 217 ARG A CA 1
ATOM 1729 C C . ARG A 1 217 ? -1.797 0.137 -11.614 1.00 83.12 217 ARG A C 1
ATOM 1731 O O . ARG A 1 217 ? -1.258 -0.659 -12.383 1.00 83.12 217 ARG A O 1
ATOM 1738 N N . SER A 1 218 ? -2.737 0.999 -11.982 1.00 85.38 218 SER A N 1
ATOM 1739 C CA . SER A 1 218 ? -3.106 1.241 -13.371 1.00 85.38 218 SER A CA 1
ATOM 1740 C C . SER A 1 218 ? -2.239 2.355 -13.962 1.00 85.38 218 SER A C 1
ATOM 1742 O O . SER A 1 218 ? -1.759 3.247 -13.268 1.00 85.38 218 SER A O 1
ATOM 1744 N N . THR A 1 219 ? -1.962 2.281 -15.255 1.00 86.62 219 THR A N 1
ATOM 1745 C CA . THR A 1 219 ? -1.182 3.263 -16.007 1.00 86.62 219 THR A CA 1
ATOM 1746 C C . THR A 1 219 ? -1.881 3.475 -17.334 1.00 86.62 219 THR A C 1
ATOM 1748 O O . THR A 1 219 ? -1.986 2.555 -18.147 1.00 86.62 219 THR A O 1
ATOM 1751 N N . LYS A 1 220 ? -2.401 4.685 -17.535 1.00 89.06 220 LYS A N 1
ATOM 1752 C CA . LYS A 1 220 ? -3.106 5.063 -18.756 1.00 89.06 220 LYS A CA 1
ATOM 1753 C C . LYS A 1 220 ? -2.130 5.713 -19.726 1.00 89.06 220 LYS A C 1
ATOM 1755 O O . LYS A 1 220 ? -1.486 6.700 -19.386 1.00 89.06 220 LYS A O 1
ATOM 1760 N N . VAL A 1 221 ? -2.052 5.176 -20.936 1.00 90.69 221 VAL A N 1
ATOM 1761 C CA . VAL A 1 221 ? -1.165 5.659 -21.999 1.00 90.69 221 VAL A CA 1
ATOM 1762 C C . VAL A 1 221 ? -1.966 5.974 -23.256 1.00 90.69 221 VAL A C 1
ATOM 1764 O O . VAL A 1 221 ? -3.007 5.362 -23.511 1.00 90.69 221 VAL A O 1
ATOM 1767 N N . ARG A 1 222 ? -1.513 6.964 -24.029 1.00 91.81 222 ARG A N 1
ATOM 1768 C CA . ARG A 1 222 ? -2.198 7.439 -25.238 1.00 91.81 222 ARG A CA 1
ATOM 1769 C C . ARG A 1 222 ? -1.209 7.493 -26.392 1.00 91.81 222 ARG A C 1
ATOM 1771 O O . ARG A 1 222 ? -0.155 8.097 -26.245 1.00 91.81 222 ARG A O 1
ATOM 1778 N N . GLY A 1 223 ? -1.539 6.903 -27.535 1.00 89.56 223 GLY A N 1
ATOM 1779 C CA . GLY A 1 223 ? -0.667 6.964 -28.714 1.00 89.56 223 GLY A CA 1
ATOM 1780 C C . GLY A 1 223 ? -0.491 8.391 -29.246 1.00 89.56 223 GLY A C 1
ATOM 1781 O O . GLY A 1 223 ? 0.606 8.774 -29.634 1.00 89.56 223 GLY A O 1
ATOM 1782 N N . GLU A 1 224 ? -1.514 9.239 -29.113 1.00 90.94 224 GLU A N 1
ATOM 1783 C CA . GLU A 1 224 ? -1.428 10.663 -29.471 1.00 90.94 224 GLU A CA 1
ATOM 1784 C C . GLU A 1 224 ? -0.312 11.401 -28.706 1.00 90.94 224 GLU A C 1
ATOM 1786 O O . GLU A 1 224 ? 0.366 12.252 -29.277 1.00 90.94 224 GLU A O 1
ATOM 1791 N N . SER A 1 225 ? -0.039 11.036 -27.442 1.00 89.38 225 SER A N 1
ATOM 1792 C CA . SER A 1 225 ? 1.012 11.697 -26.649 1.00 89.38 225 SER A CA 1
ATOM 1793 C C . SER A 1 225 ? 2.429 11.402 -27.148 1.00 89.38 225 SER A C 1
ATOM 1795 O O . SER A 1 225 ? 3.383 11.996 -26.654 1.00 89.38 225 SER A O 1
ATOM 1797 N N . ILE A 1 226 ? 2.574 10.452 -28.071 1.00 89.94 226 ILE A N 1
ATOM 1798 C CA . ILE A 1 226 ? 3.843 10.063 -28.691 1.00 89.94 226 ILE A CA 1
ATOM 1799 C C . ILE A 1 226 ? 3.815 10.271 -30.213 1.00 89.94 226 ILE A C 1
ATOM 1801 O O . ILE A 1 226 ? 4.676 9.744 -30.912 1.00 89.94 226 ILE A O 1
ATOM 1805 N N . ALA A 1 227 ? 2.833 11.035 -30.713 1.00 89.69 227 ALA A N 1
ATOM 1806 C CA . ALA A 1 227 ? 2.577 11.252 -32.137 1.00 89.69 227 ALA A CA 1
ATOM 1807 C C . ALA A 1 227 ? 2.369 9.948 -32.943 1.00 89.69 227 ALA A C 1
ATOM 1809 O O . ALA A 1 227 ? 2.742 9.865 -34.111 1.00 89.69 227 ALA A O 1
ATOM 1810 N N . ASP A 1 228 ? 1.765 8.934 -32.316 1.00 88.00 228 ASP A N 1
ATOM 1811 C CA . ASP A 1 228 ? 1.339 7.679 -32.948 1.00 88.00 228 ASP A CA 1
ATOM 1812 C C . ASP A 1 228 ? -0.202 7.635 -33.065 1.00 88.00 228 ASP A C 1
ATOM 1814 O O . ASP A 1 228 ? -0.896 8.605 -32.747 1.00 88.00 228 ASP A O 1
ATOM 1818 N N . VAL A 1 229 ? -0.761 6.511 -33.522 1.00 86.81 229 VAL A N 1
ATOM 1819 C CA . VAL A 1 229 ? -2.210 6.288 -33.664 1.00 86.81 229 VAL A CA 1
ATOM 1820 C C . VAL A 1 229 ? -2.945 6.678 -32.366 1.00 86.81 229 VAL A C 1
ATOM 1822 O O . VAL A 1 229 ? -2.525 6.240 -31.294 1.00 86.81 229 VAL A O 1
ATOM 1825 N N . PRO A 1 230 ? -4.057 7.446 -32.412 1.00 91.00 230 PRO A N 1
ATOM 1826 C CA . PRO A 1 230 ? -4.731 8.018 -31.236 1.00 91.00 230 PRO A CA 1
ATOM 1827 C C . PRO A 1 230 ? -5.550 6.992 -30.421 1.00 91.00 230 PRO A C 1
ATOM 1829 O O . PRO A 1 230 ? -6.704 7.204 -30.057 1.00 91.00 230 PRO A O 1
ATOM 1832 N N . THR A 1 231 ? -4.954 5.846 -30.111 1.00 90.25 231 THR A N 1
ATOM 1833 C CA . THR A 1 231 ? -5.492 4.816 -29.221 1.00 90.25 231 THR A CA 1
ATOM 1834 C C . THR A 1 231 ? -5.179 5.137 -27.765 1.00 90.25 231 THR A C 1
ATOM 1836 O O . THR A 1 231 ? -4.126 5.691 -27.443 1.00 90.25 231 THR A O 1
ATOM 1839 N N . THR A 1 232 ? -6.072 4.741 -26.861 1.00 92.38 232 THR A N 1
ATOM 1840 C CA . THR A 1 232 ? -5.865 4.842 -25.412 1.00 92.38 232 THR A CA 1
ATOM 1841 C C . THR A 1 232 ? -5.872 3.450 -24.803 1.00 92.38 232 THR A C 1
ATOM 1843 O O . THR A 1 232 ? -6.807 2.687 -25.033 1.00 92.38 232 THR A O 1
ATOM 1846 N N . TYR A 1 233 ? -4.859 3.147 -23.996 1.00 91.31 233 TYR A N 1
ATOM 1847 C CA . TYR A 1 233 ? -4.729 1.872 -23.300 1.00 91.31 233 TYR A CA 1
ATOM 1848 C C . TYR A 1 233 ? -4.579 2.086 -21.796 1.00 91.31 233 TYR A C 1
ATOM 1850 O O . TYR A 1 233 ? -4.016 3.089 -21.352 1.00 91.31 233 TYR A O 1
ATOM 1858 N N . THR A 1 234 ? -5.042 1.110 -21.018 1.00 89.06 234 THR A N 1
ATOM 1859 C CA . THR A 1 234 ? -4.837 1.052 -19.569 1.00 89.06 234 THR A CA 1
ATOM 1860 C C . THR A 1 234 ? -4.091 -0.232 -19.241 1.00 89.06 234 THR A C 1
ATOM 1862 O O . THR A 1 234 ? -4.625 -1.322 -19.419 1.00 89.06 234 THR A O 1
ATOM 1865 N N . ILE A 1 235 ? -2.861 -0.098 -18.756 1.00 90.06 235 ILE A N 1
ATOM 1866 C CA . ILE A 1 235 ? -2.021 -1.210 -18.304 1.00 90.06 235 ILE A CA 1
ATOM 1867 C C . ILE A 1 235 ? -2.153 -1.326 -16.785 1.00 90.06 235 ILE A C 1
ATOM 1869 O O . ILE A 1 235 ? -2.114 -0.312 -16.097 1.00 90.06 235 ILE A O 1
ATOM 1873 N N . THR A 1 236 ? -2.272 -2.538 -16.243 1.00 88.25 236 THR A N 1
ATOM 1874 C CA . THR A 1 236 ? -2.315 -2.766 -14.787 1.00 88.25 236 THR A CA 1
ATOM 1875 C C . THR A 1 236 ? -1.131 -3.622 -14.343 1.00 88.25 236 THR A C 1
ATOM 1877 O O . THR A 1 236 ? -0.819 -4.625 -14.980 1.00 88.25 236 THR A O 1
ATOM 1880 N N . GLY A 1 237 ? -0.478 -3.257 -13.236 1.00 87.12 237 GLY A N 1
ATOM 1881 C CA . GLY A 1 237 ? 0.591 -4.057 -12.622 1.00 87.12 237 GLY A CA 1
ATOM 1882 C C . GLY A 1 237 ? 2.013 -3.744 -13.093 1.00 87.12 237 GLY A C 1
ATOM 1883 O O . GLY A 1 237 ? 2.932 -4.543 -12.857 1.00 87.12 237 GLY A O 1
ATOM 1884 N N . LEU A 1 238 ? 2.208 -2.586 -13.726 1.00 89.00 238 LEU A N 1
ATOM 1885 C CA . LEU A 1 238 ? 3.540 -2.019 -13.930 1.00 89.00 238 LEU A CA 1
ATOM 1886 C C . LEU A 1 238 ? 4.132 -1.552 -12.603 1.00 89.00 238 LEU A C 1
ATOM 1888 O O . LEU A 1 238 ? 3.447 -0.955 -11.769 1.00 89.00 238 LEU A O 1
ATOM 1892 N N . GLU A 1 239 ? 5.419 -1.821 -12.420 1.00 87.00 239 GLU A N 1
ATOM 1893 C CA . GLU A 1 239 ? 6.181 -1.211 -11.337 1.00 87.00 239 GLU A CA 1
ATOM 1894 C C . GLU A 1 239 ? 6.604 0.209 -11.740 1.00 87.00 239 GLU A C 1
ATOM 1896 O O . GLU A 1 239 ? 6.757 0.519 -12.918 1.00 87.00 239 GLU A O 1
ATOM 1901 N N . ALA A 1 240 ? 6.843 1.082 -10.760 1.00 83.56 240 ALA A N 1
ATOM 1902 C CA . ALA A 1 240 ? 7.133 2.499 -11.011 1.00 83.56 240 ALA A CA 1
ATOM 1903 C C . ALA A 1 240 ? 8.395 2.761 -11.862 1.00 83.56 240 ALA A C 1
ATOM 1905 O O . ALA A 1 240 ? 8.535 3.836 -12.437 1.00 83.56 240 ALA A O 1
ATOM 1906 N N . HIS A 1 241 ? 9.320 1.800 -11.922 1.00 88.62 241 HIS A N 1
ATOM 1907 C CA . HIS A 1 241 ? 10.559 1.892 -12.699 1.00 88.62 241 HIS A CA 1
ATOM 1908 C C . HIS A 1 241 ? 10.425 1.354 -14.132 1.00 88.62 241 HIS A C 1
ATOM 1910 O O . HIS A 1 241 ? 11.380 1.433 -14.902 1.00 88.62 241 HIS A O 1
ATOM 1916 N N . GLU A 1 242 ? 9.279 0.771 -14.486 1.00 93.31 242 GLU A N 1
ATOM 1917 C CA . GLU A 1 242 ? 9.078 0.135 -15.782 1.00 93.31 242 GLU A CA 1
ATOM 1918 C C . GLU A 1 242 ? 8.432 1.080 -16.789 1.00 93.31 242 GLU A C 1
ATOM 1920 O O . GLU A 1 242 ? 7.537 1.865 -16.476 1.00 93.31 242 GLU A O 1
ATOM 1925 N N . LEU A 1 243 ? 8.872 0.948 -18.034 1.00 95.12 243 LEU A N 1
ATOM 1926 C CA . LEU A 1 243 ? 8.378 1.707 -19.168 1.00 95.12 243 LEU A CA 1
ATOM 1927 C C . LEU A 1 243 ? 7.244 0.922 -19.865 1.00 95.12 243 LEU A C 1
ATOM 1929 O O . LEU A 1 243 ? 7.442 -0.258 -20.182 1.00 95.12 243 LEU A O 1
ATOM 1933 N N . PRO A 1 244 ? 6.063 1.528 -20.086 1.00 95.19 244 PRO A N 1
ATOM 1934 C CA . PRO A 1 244 ? 4.899 0.855 -20.661 1.00 95.19 244 PRO A CA 1
ATOM 1935 C C . PRO A 1 244 ? 5.029 0.538 -22.160 1.00 95.19 244 PRO A C 1
ATOM 1937 O O . PRO A 1 244 ? 5.417 1.388 -22.963 1.00 95.19 244 PRO A O 1
ATOM 1940 N N . VAL A 1 245 ? 4.595 -0.665 -22.549 1.00 96.06 245 VAL A N 1
ATOM 1941 C CA . VAL A 1 245 ? 4.383 -1.080 -23.948 1.00 96.06 245 VAL A CA 1
ATOM 1942 C C . VAL A 1 245 ? 3.068 -1.846 -24.078 1.00 96.06 245 VAL A C 1
ATOM 1944 O O . VAL A 1 245 ? 2.860 -2.823 -23.361 1.00 96.06 245 VAL A O 1
ATOM 1947 N N . ILE A 1 246 ? 2.190 -1.437 -24.994 1.00 95.25 246 ILE A N 1
ATOM 1948 C CA . ILE A 1 246 ? 0.929 -2.133 -25.293 1.00 95.25 246 ILE A CA 1
ATOM 1949 C C . ILE A 1 246 ? 0.360 -1.689 -26.643 1.00 95.25 246 ILE A C 1
ATOM 1951 O O . ILE A 1 246 ? 0.261 -0.494 -26.913 1.00 95.25 246 ILE A O 1
ATOM 1955 N N . GLY A 1 247 ? -0.064 -2.639 -27.479 1.00 93.00 247 GLY A N 1
ATOM 1956 C CA . GLY A 1 247 ? -0.710 -2.317 -28.754 1.00 93.00 247 GLY A CA 1
ATOM 1957 C C . GLY A 1 247 ? 0.187 -1.434 -29.621 1.00 93.00 247 GLY A C 1
ATOM 1958 O O . GLY A 1 247 ? 1.342 -1.775 -29.859 1.00 93.00 247 GLY A O 1
ATOM 1959 N N . THR A 1 248 ? -0.307 -0.272 -30.037 1.00 92.12 248 THR A N 1
ATOM 1960 C CA . THR A 1 248 ? 0.490 0.719 -30.783 1.00 92.12 248 THR A CA 1
ATOM 1961 C C . THR A 1 248 ? 1.409 1.564 -29.896 1.00 92.12 248 THR A C 1
ATOM 1963 O O . THR A 1 248 ? 2.316 2.215 -30.398 1.00 92.12 248 THR A O 1
ATOM 1966 N N . TYR A 1 249 ? 1.214 1.576 -28.578 1.00 94.94 249 TYR A N 1
ATOM 1967 C CA . TYR A 1 249 ? 1.978 2.425 -27.675 1.00 94.94 249 TYR A CA 1
ATOM 1968 C C . TYR A 1 249 ? 3.290 1.752 -27.256 1.00 94.94 249 TYR A C 1
ATOM 1970 O O . TYR A 1 249 ? 3.294 0.679 -26.649 1.00 94.94 249 TYR A O 1
ATOM 1978 N N . VAL A 1 250 ? 4.408 2.429 -27.512 1.00 96.12 250 VAL A N 1
ATOM 1979 C CA . VAL A 1 250 ? 5.727 2.109 -26.954 1.00 96.12 250 VAL A CA 1
ATOM 1980 C C . VAL A 1 250 ? 6.258 3.378 -26.300 1.00 96.12 250 VAL A C 1
ATOM 1982 O O . VAL A 1 250 ? 6.359 4.400 -26.976 1.00 96.12 250 VAL A O 1
ATOM 1985 N N . ASP A 1 251 ? 6.571 3.334 -24.999 1.00 95.69 251 ASP A N 1
ATOM 1986 C CA . ASP A 1 251 ? 7.100 4.505 -24.286 1.00 95.69 251 ASP A CA 1
ATOM 1987 C C . ASP A 1 251 ? 8.317 5.088 -25.045 1.00 95.69 251 ASP A C 1
ATOM 1989 O O . ASP A 1 251 ? 9.244 4.333 -25.357 1.00 95.69 251 ASP A O 1
ATOM 1993 N N . PRO A 1 252 ? 8.364 6.404 -25.341 1.00 93.56 252 PRO A N 1
ATOM 1994 C CA . PRO A 1 252 ? 9.435 7.020 -26.136 1.00 93.56 252 PRO A CA 1
ATOM 1995 C C . PRO A 1 252 ? 10.834 6.911 -25.523 1.00 93.56 252 PRO A C 1
ATOM 1997 O O . PRO A 1 252 ? 11.835 7.191 -26.185 1.00 93.56 252 PRO A O 1
ATOM 2000 N N . ARG A 1 253 ? 10.929 6.540 -24.244 1.00 94.25 253 ARG A N 1
ATOM 2001 C CA . ARG A 1 253 ? 12.195 6.241 -23.570 1.00 94.25 253 ARG A CA 1
ATOM 2002 C C . ARG A 1 253 ? 12.726 4.853 -23.929 1.00 94.25 253 ARG A C 1
ATOM 2004 O O . ARG A 1 253 ? 13.892 4.552 -23.668 1.00 94.25 253 ARG A O 1
ATOM 2011 N N . ILE A 1 254 ? 11.932 3.995 -24.558 1.00 96.06 254 ILE A N 1
ATOM 2012 C CA . ILE A 1 254 ? 12.379 2.694 -25.053 1.00 96.06 254 ILE A CA 1
ATOM 2013 C C . ILE A 1 254 ? 13.034 2.903 -26.418 1.00 96.06 254 ILE A C 1
ATOM 2015 O O . ILE A 1 254 ? 12.369 3.095 -27.431 1.00 96.06 254 ILE A O 1
ATOM 2019 N N . VAL A 1 255 ? 14.367 2.872 -26.444 1.00 94.31 255 VAL A N 1
ATOM 2020 C CA . VAL A 1 255 ? 15.161 3.212 -27.629 1.00 94.31 255 VAL A CA 1
ATOM 2021 C C . VAL A 1 255 ? 16.068 2.038 -28.003 1.00 94.31 255 VAL A C 1
ATOM 2023 O O . VAL A 1 255 ? 16.765 1.495 -27.138 1.00 94.31 255 VAL A O 1
ATOM 2026 N N . PRO A 1 256 ? 16.129 1.634 -29.286 1.00 95.12 256 PRO A N 1
ATOM 2027 C CA . PRO A 1 256 ? 17.080 0.625 -29.729 1.00 95.12 256 PRO A CA 1
ATOM 2028 C C . PRO A 1 256 ? 18.530 1.009 -29.418 1.00 95.12 256 PRO A C 1
ATOM 2030 O O . PRO A 1 256 ? 18.936 2.161 -29.565 1.00 95.12 256 PRO A O 1
ATOM 2033 N N . GLY A 1 257 ? 19.346 0.030 -29.046 1.00 93.75 257 GLY A N 1
ATOM 2034 C CA . GLY A 1 257 ? 20.746 0.181 -28.650 1.00 93.75 257 GLY A CA 1
ATOM 2035 C C . GLY A 1 257 ? 20.981 0.085 -27.143 1.00 93.75 257 GLY A C 1
ATOM 2036 O O . GLY A 1 257 ? 22.115 -0.172 -26.740 1.00 93.75 257 GLY A O 1
ATOM 2037 N N . PHE A 1 258 ? 19.931 0.226 -26.334 1.00 95.88 258 PHE A N 1
ATOM 2038 C CA . PHE A 1 258 ? 19.976 0.080 -24.879 1.00 95.88 258 PHE A CA 1
ATOM 2039 C C . PHE A 1 258 ? 19.505 -1.309 -24.447 1.00 95.88 258 PHE A C 1
ATOM 2041 O O . PHE A 1 258 ? 18.954 -2.070 -25.243 1.00 95.88 258 PHE A O 1
ATOM 2048 N N . TYR A 1 259 ? 19.764 -1.656 -23.190 1.00 96.44 259 TYR A N 1
ATOM 2049 C CA . TYR A 1 259 ? 19.434 -2.961 -22.633 1.00 96.44 259 TYR A CA 1
ATOM 2050 C C . TYR A 1 259 ? 18.204 -2.872 -21.742 1.00 96.44 259 TYR A C 1
ATOM 2052 O O . TYR A 1 259 ? 18.091 -1.943 -20.942 1.00 96.44 259 TYR A O 1
ATOM 2060 N N . TYR A 1 260 ? 17.327 -3.867 -21.855 1.00 97.25 260 TYR A N 1
ATOM 2061 C CA . TYR A 1 260 ? 16.101 -3.942 -21.073 1.00 97.25 260 TYR A CA 1
ATOM 2062 C C . TYR A 1 260 ? 15.855 -5.367 -20.580 1.00 97.25 260 TYR A C 1
ATOM 2064 O O . TYR A 1 260 ? 16.210 -6.341 -21.251 1.00 97.25 260 TYR A O 1
ATOM 2072 N N . ARG A 1 261 ? 15.217 -5.484 -19.416 1.00 95.69 261 ARG A N 1
ATOM 2073 C CA . ARG A 1 261 ? 14.504 -6.695 -19.001 1.00 95.69 261 ARG A CA 1
ATOM 2074 C C . ARG A 1 261 ? 13.019 -6.478 -19.273 1.00 95.69 261 ARG A C 1
ATOM 2076 O O . ARG A 1 261 ? 12.498 -5.396 -19.022 1.00 95.69 261 ARG A O 1
ATOM 2083 N N . VAL A 1 262 ? 12.343 -7.497 -19.795 1.00 95.81 262 VAL A N 1
ATOM 2084 C CA . VAL A 1 262 ? 10.934 -7.389 -20.193 1.00 95.81 262 VAL A CA 1
ATOM 2085 C C . VAL A 1 262 ? 10.093 -8.426 -19.470 1.00 95.81 262 VAL A C 1
ATOM 2087 O O . VAL A 1 262 ? 10.493 -9.585 -19.334 1.00 95.81 262 VAL A O 1
ATOM 2090 N N . ARG A 1 263 ? 8.893 -8.029 -19.046 1.00 94.50 263 ARG A N 1
ATOM 2091 C CA . ARG A 1 263 ? 7.879 -8.950 -18.526 1.00 94.50 263 ARG A CA 1
ATOM 2092 C C . ARG A 1 263 ? 6.454 -8.502 -18.881 1.00 94.50 263 ARG A C 1
ATOM 2094 O O . ARG A 1 263 ? 6.229 -7.306 -19.064 1.00 94.50 263 ARG A O 1
ATOM 2101 N N . PRO A 1 264 ? 5.471 -9.418 -18.889 1.00 93.38 264 PRO A N 1
ATOM 2102 C CA . PRO A 1 264 ? 4.049 -9.068 -18.893 1.00 93.38 264 PRO A CA 1
ATOM 2103 C C . PRO A 1 264 ? 3.679 -8.219 -17.675 1.00 93.38 264 PRO A C 1
ATOM 2105 O O . PRO A 1 264 ? 4.172 -8.487 -16.572 1.00 93.38 264 PRO A O 1
ATOM 2108 N N . ALA A 1 265 ? 2.815 -7.219 -17.862 1.00 89.56 265 ALA A N 1
ATOM 2109 C CA . ALA A 1 265 ? 2.363 -6.329 -16.793 1.00 89.56 265 ALA A CA 1
ATOM 2110 C C . ALA A 1 265 ? 1.460 -7.056 -15.779 1.00 89.56 265 ALA A C 1
ATOM 2112 O O . ALA A 1 265 ? 1.670 -6.921 -14.569 1.00 89.56 265 ALA A O 1
ATOM 2113 N N . ALA A 1 266 ? 0.554 -7.916 -16.262 1.00 82.50 266 ALA A N 1
ATOM 2114 C CA . ALA A 1 266 ? -0.370 -8.702 -15.444 1.00 82.50 266 ALA A CA 1
ATOM 2115 C C . ALA A 1 266 ? -0.160 -10.232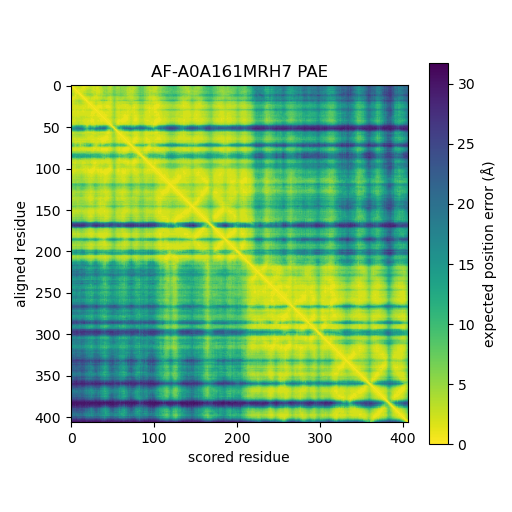 -15.559 1.00 82.50 266 ALA A C 1
ATOM 2117 O O . ALA A 1 266 ? 0.809 -10.732 -16.141 1.00 82.50 266 ALA A O 1
ATOM 2118 N N . GLY A 1 267 ? -1.049 -10.998 -14.919 1.00 77.31 267 GLY A N 1
ATOM 2119 C CA . GLY A 1 267 ? -1.036 -12.463 -14.930 1.00 77.31 267 GLY A CA 1
ATOM 2120 C C . GLY A 1 267 ? 0.118 -13.080 -14.131 1.00 77.31 267 GLY A C 1
ATOM 2121 O O . GLY A 1 267 ? 0.451 -12.634 -13.033 1.00 77.31 267 GLY A O 1
ATOM 2122 N N . LYS A 1 268 ? 0.744 -14.136 -14.673 1.00 69.81 268 LYS A N 1
ATOM 2123 C CA . LYS A 1 268 ? 1.867 -14.836 -14.013 1.00 69.81 268 LYS A CA 1
ATOM 2124 C C . LYS A 1 268 ? 3.156 -14.001 -13.960 1.00 69.81 268 LYS A C 1
ATOM 2126 O O . LYS A 1 268 ? 4.091 -14.430 -13.288 1.00 69.81 268 LYS A O 1
ATOM 2131 N N . ARG A 1 269 ? 3.213 -12.851 -14.660 1.00 82.06 269 ARG A N 1
ATOM 2132 C CA . ARG A 1 269 ? 4.331 -11.879 -14.678 1.00 82.06 269 ARG A CA 1
ATOM 2133 C C . ARG A 1 269 ? 5.717 -12.518 -14.858 1.00 82.06 269 ARG A C 1
ATOM 2135 O O . ARG A 1 269 ? 6.716 -11.994 -14.372 1.00 82.06 269 ARG A O 1
ATOM 2142 N N . ARG A 1 270 ? 5.784 -13.670 -15.536 1.00 88.12 270 ARG A N 1
ATOM 2143 C CA . ARG A 1 270 ? 7.046 -14.369 -15.796 1.00 88.12 270 ARG A CA 1
ATOM 2144 C C . ARG A 1 270 ? 7.854 -13.531 -16.786 1.00 88.12 270 ARG A C 1
ATOM 2146 O O . ARG A 1 270 ? 7.308 -13.218 -17.843 1.00 88.12 270 ARG A O 1
ATOM 2153 N N . PRO A 1 271 ? 9.102 -13.157 -16.465 1.00 91.62 271 PRO A N 1
ATOM 2154 C CA . PRO A 1 271 ? 9.933 -12.410 -17.393 1.00 91.62 271 PRO A CA 1
ATOM 2155 C C . PRO A 1 271 ? 10.082 -13.138 -18.730 1.00 91.62 271 PRO A C 1
ATOM 2157 O O . PRO A 1 271 ? 10.233 -14.362 -18.762 1.00 91.62 271 PRO A O 1
ATOM 2160 N N . LEU A 1 272 ? 10.052 -12.379 -19.823 1.00 92.88 272 LEU A N 1
ATOM 2161 C CA . LEU A 1 272 ? 10.370 -12.905 -21.146 1.00 92.88 272 LEU A CA 1
ATOM 2162 C C . LEU A 1 272 ? 11.865 -13.242 -21.220 1.00 92.88 272 LEU A C 1
ATOM 2164 O O . LEU A 1 272 ? 12.666 -12.758 -20.416 1.00 92.88 272 LEU A O 1
ATOM 2168 N N . PHE A 1 273 ? 12.233 -14.108 -22.167 1.00 92.75 273 PHE A N 1
ATOM 2169 C CA . PHE A 1 273 ? 13.624 -14.528 -22.399 1.00 92.75 273 PHE A CA 1
ATOM 2170 C C . PHE A 1 273 ? 14.317 -15.062 -21.135 1.00 92.75 273 PHE A C 1
ATOM 2172 O O . PHE A 1 273 ? 15.486 -14.774 -20.877 1.00 92.75 273 PHE A O 1
ATOM 2179 N N . ASN A 1 274 ? 13.574 -15.793 -20.298 1.00 90.25 274 ASN A N 1
ATOM 2180 C CA . ASN A 1 274 ? 14.045 -16.312 -19.010 1.00 90.25 274 ASN A CA 1
ATOM 2181 C C . ASN A 1 274 ? 14.596 -15.222 -18.066 1.00 90.25 274 ASN A C 1
ATOM 2183 O O . ASN A 1 274 ? 15.461 -15.488 -17.236 1.00 90.25 274 ASN A O 1
ATOM 2187 N N . GLY A 1 275 ? 14.118 -13.979 -18.201 1.00 91.06 275 GLY A N 1
ATOM 2188 C CA . GLY A 1 275 ? 14.550 -12.840 -17.387 1.00 91.06 275 GLY A CA 1
ATOM 2189 C C . GLY A 1 275 ? 15.903 -12.248 -17.767 1.00 91.06 275 GLY A C 1
ATOM 2190 O O . GLY A 1 275 ? 16.411 -11.387 -17.038 1.00 91.06 275 GLY A O 1
ATOM 2191 N N . ARG A 1 276 ? 16.478 -12.673 -18.900 1.00 92.62 276 ARG A N 1
ATOM 2192 C CA . ARG A 1 276 ? 17.716 -12.101 -19.433 1.00 92.62 276 ARG A CA 1
ATOM 2193 C C . ARG A 1 276 ? 17.522 -10.624 -19.763 1.00 92.62 276 ARG A C 1
ATOM 2195 O O . ARG A 1 276 ? 16.491 -10.203 -20.282 1.00 92.62 276 ARG A O 1
ATOM 2202 N N . ILE A 1 277 ? 18.561 -9.848 -19.479 1.00 94.62 277 ILE A N 1
ATOM 2203 C CA . ILE A 1 277 ? 18.676 -8.460 -19.914 1.00 94.62 277 ILE A CA 1
ATOM 2204 C C . ILE A 1 277 ? 19.290 -8.480 -21.311 1.00 94.62 277 ILE A C 1
ATOM 2206 O O . ILE A 1 277 ? 20.434 -8.906 -21.472 1.00 94.62 277 ILE A O 1
ATOM 2210 N N . LEU A 1 278 ? 18.545 -8.019 -22.311 1.00 95.69 278 LEU A N 1
ATOM 2211 C CA . LEU A 1 278 ? 18.970 -8.067 -23.707 1.00 95.69 278 LEU A CA 1
ATOM 2212 C C . LEU A 1 278 ? 19.025 -6.667 -24.313 1.00 95.69 278 LEU A C 1
ATOM 2214 O O . LEU A 1 278 ? 18.266 -5.774 -23.932 1.00 95.69 278 LEU A O 1
ATOM 2218 N N . LYS A 1 279 ? 19.930 -6.478 -25.277 1.00 96.06 279 LYS A N 1
ATOM 2219 C CA . LYS A 1 279 ? 20.033 -5.236 -26.048 1.00 96.06 279 LYS A CA 1
ATOM 2220 C C . LYS A 1 279 ? 18.872 -5.165 -27.030 1.00 96.06 279 LYS A C 1
ATOM 2222 O O . LYS A 1 279 ? 18.744 -6.050 -27.870 1.00 96.06 279 LYS A O 1
ATOM 2227 N N . LEU A 1 280 ? 18.058 -4.121 -26.959 1.00 96.94 280 LEU A N 1
ATOM 2228 C CA . LEU A 1 280 ? 17.022 -3.857 -27.950 1.00 96.94 280 LEU A CA 1
ATOM 2229 C C . LEU A 1 280 ? 17.688 -3.475 -29.278 1.00 96.94 280 LEU A C 1
ATOM 2231 O O . LEU A 1 280 ? 18.519 -2.569 -29.306 1.00 96.94 280 LEU A O 1
ATOM 2235 N N . THR A 1 281 ? 17.357 -4.153 -30.372 1.00 95.31 281 THR A N 1
ATOM 2236 C CA . THR A 1 281 ? 17.972 -3.919 -31.691 1.00 95.31 281 THR A CA 1
ATOM 2237 C C . THR A 1 281 ? 17.082 -3.089 -32.599 1.00 95.31 281 THR A C 1
ATOM 2239 O O . THR A 1 281 ? 17.589 -2.199 -33.281 1.00 95.31 281 THR A O 1
ATOM 2242 N N . SER A 1 282 ? 15.768 -3.314 -32.570 1.00 94.94 282 SER A N 1
ATOM 2243 C CA . SER A 1 282 ? 14.811 -2.564 -33.386 1.00 94.94 282 SER A CA 1
ATOM 2244 C C . SER A 1 282 ? 13.396 -2.594 -32.811 1.00 94.94 282 SER A C 1
ATOM 2246 O O . SER A 1 282 ? 13.000 -3.545 -32.133 1.00 94.94 282 SER A O 1
ATOM 2248 N N . ILE A 1 283 ? 12.618 -1.567 -33.152 1.00 96.25 283 ILE A N 1
ATOM 2249 C CA . ILE A 1 283 ? 11.167 -1.505 -32.959 1.00 96.25 283 ILE A CA 1
ATOM 2250 C C . ILE A 1 283 ? 10.556 -1.331 -34.352 1.00 96.25 283 ILE A C 1
ATOM 2252 O O . ILE A 1 283 ? 10.892 -0.384 -35.059 1.00 96.25 283 ILE A O 1
ATOM 2256 N N . GLY A 1 284 ? 9.718 -2.277 -34.767 1.00 92.19 284 GLY A N 1
ATOM 2257 C CA . GLY A 1 284 ? 9.034 -2.246 -36.055 1.00 92.19 284 GLY A CA 1
ATOM 2258 C C . GLY A 1 284 ? 7.965 -1.155 -36.125 1.00 92.19 284 GLY A C 1
ATOM 2259 O O . GLY A 1 284 ? 7.436 -0.711 -35.107 1.00 92.19 284 GLY A O 1
ATOM 2260 N N . MET A 1 285 ? 7.629 -0.747 -37.346 1.00 87.62 285 MET A N 1
ATOM 2261 C CA . MET A 1 285 ? 6.524 0.177 -37.613 1.00 87.62 285 MET A CA 1
ATOM 2262 C C . MET A 1 285 ? 5.179 -0.569 -37.649 1.00 87.62 285 MET A C 1
ATOM 2264 O O . MET A 1 285 ? 5.152 -1.795 -37.750 1.00 87.62 285 MET A O 1
ATOM 2268 N N . GLY A 1 286 ? 4.066 0.170 -37.627 1.00 83.94 286 GLY A N 1
ATOM 2269 C CA . GLY A 1 286 ? 2.710 -0.386 -37.716 1.00 83.94 286 GLY A CA 1
ATOM 2270 C C . GLY A 1 286 ? 1.991 -0.503 -36.367 1.00 83.94 286 GLY A C 1
ATOM 2271 O O . GLY A 1 286 ? 2.426 0.089 -35.373 1.00 83.94 286 GLY A O 1
ATOM 2272 N N . TYR A 1 287 ? 0.868 -1.235 -36.370 1.00 80.69 287 TYR A N 1
ATOM 2273 C CA . TYR A 1 287 ? -0.042 -1.370 -35.225 1.00 80.69 287 TYR A CA 1
ATOM 2274 C C . TYR A 1 287 ? 0.536 -2.278 -34.133 1.00 80.69 287 TYR A C 1
ATOM 2276 O O . TYR A 1 287 ? 0.864 -1.806 -33.048 1.00 80.69 287 TYR A O 1
ATOM 2284 N N . GLY A 1 288 ? 0.723 -3.564 -34.437 1.00 86.38 288 GLY A N 1
ATOM 228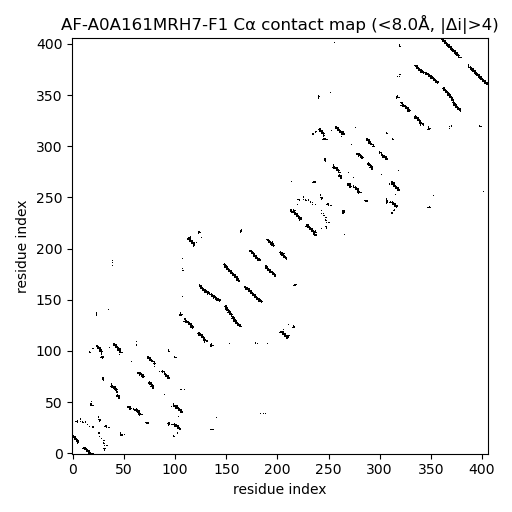5 C CA . GLY A 1 288 ? 1.579 -4.437 -33.644 1.00 86.38 288 GLY A CA 1
ATOM 2286 C C . GLY A 1 288 ? 3.025 -4.124 -34.001 1.00 86.38 288 GLY A C 1
ATOM 2287 O O . GLY A 1 288 ? 3.463 -4.399 -35.117 1.00 86.38 288 GLY A O 1
ATOM 2288 N N . LYS A 1 289 ? 3.781 -3.521 -33.087 1.00 93.44 289 LYS A N 1
ATOM 2289 C CA . LYS A 1 289 ? 5.193 -3.209 -33.319 1.00 93.44 289 LYS A CA 1
ATOM 2290 C C . LYS A 1 289 ? 6.030 -4.425 -32.967 1.00 93.44 289 LYS A C 1
ATOM 2292 O O . LYS A 1 289 ? 6.008 -4.898 -31.829 1.00 93.44 289 LYS A O 1
ATOM 2297 N N . ARG A 1 290 ? 6.795 -4.928 -33.938 1.00 95.19 290 ARG A N 1
ATOM 2298 C CA . ARG A 1 290 ? 7.747 -6.018 -33.700 1.00 95.19 290 ARG A CA 1
ATOM 2299 C C . ARG A 1 290 ? 8.940 -5.495 -32.912 1.00 95.19 290 ARG A C 1
ATOM 2301 O O . ARG A 1 290 ? 9.738 -4.715 -33.426 1.00 95.19 290 ARG A O 1
ATOM 2308 N N . ILE A 1 291 ? 9.089 -5.952 -31.683 1.00 96.88 291 ILE A N 1
ATOM 2309 C CA . ILE A 1 291 ? 10.175 -5.567 -30.791 1.00 96.88 291 ILE A CA 1
ATOM 2310 C C . ILE A 1 291 ? 11.208 -6.681 -30.832 1.00 96.88 291 ILE A C 1
ATOM 2312 O O . ILE A 1 291 ? 10.907 -7.825 -30.499 1.00 96.88 291 ILE A O 1
ATOM 2316 N N . THR A 1 292 ? 12.416 -6.347 -31.281 1.00 95.75 292 THR A N 1
ATOM 2317 C CA . THR A 1 292 ? 13.490 -7.321 -31.503 1.00 95.75 292 THR A CA 1
ATOM 2318 C C . THR A 1 292 ? 14.669 -7.006 -30.602 1.00 95.75 292 THR A C 1
ATOM 2320 O O . THR A 1 292 ? 15.099 -5.857 -30.502 1.00 95.75 292 THR A O 1
ATOM 2323 N N . PHE A 1 293 ? 15.195 -8.034 -29.952 1.00 96.50 293 PHE A N 1
ATOM 2324 C CA . PHE A 1 293 ? 16.377 -7.983 -29.110 1.00 96.50 293 PHE A CA 1
ATOM 2325 C C . PHE A 1 293 ? 17.526 -8.755 -29.756 1.00 96.50 293 PHE A C 1
ATOM 2327 O O . PHE A 1 293 ? 17.324 -9.611 -30.617 1.00 96.50 293 PHE A O 1
ATOM 2334 N N . ALA A 1 294 ? 18.749 -8.452 -29.329 1.00 93.75 294 ALA A N 1
ATOM 2335 C CA . ALA A 1 294 ? 19.930 -9.186 -29.749 1.00 93.75 294 ALA A CA 1
ATOM 2336 C C . ALA A 1 294 ? 19.762 -10.676 -29.407 1.00 93.75 294 ALA A C 1
ATOM 2338 O O . ALA A 1 294 ? 19.423 -11.026 -28.273 1.00 93.75 294 ALA A O 1
ATOM 2339 N N . SER A 1 295 ? 19.972 -11.535 -30.403 1.00 88.50 295 SER A N 1
ATOM 2340 C CA . SER A 1 295 ? 20.005 -12.988 -30.240 1.00 88.50 295 SER A CA 1
ATOM 2341 C C . SER A 1 295 ? 21.443 -13.482 -30.289 1.00 88.50 295 SER A C 1
ATOM 2343 O O . SER A 1 295 ? 22.293 -12.883 -30.947 1.00 88.50 295 SER A O 1
ATOM 2345 N N . ASP A 1 296 ? 21.690 -14.585 -29.589 1.00 83.81 296 ASP A N 1
ATOM 2346 C CA . ASP A 1 296 ? 22.958 -15.308 -29.643 1.00 83.81 296 ASP A CA 1
ATOM 2347 C C . ASP A 1 296 ? 23.089 -16.093 -30.972 1.00 83.81 296 ASP A C 1
ATOM 2349 O O . ASP A 1 296 ? 24.183 -16.516 -31.338 1.00 83.81 296 ASP A O 1
ATOM 2353 N N . SER A 1 297 ? 21.984 -16.261 -31.717 1.00 79.56 297 SER A N 1
ATOM 2354 C CA . SER A 1 297 ? 21.929 -16.935 -33.019 1.00 79.56 297 SER A CA 1
ATOM 2355 C C . SER A 1 297 ? 21.551 -15.963 -34.136 1.00 79.56 297 SER A C 1
ATOM 2357 O O . SER A 1 297 ? 20.472 -15.370 -34.128 1.00 79.56 297 SER A O 1
ATOM 2359 N N . LEU A 1 298 ? 22.422 -15.840 -35.140 1.00 71.38 298 LEU A N 1
ATOM 2360 C CA . LEU A 1 298 ? 22.147 -15.042 -36.341 1.00 71.38 298 LEU A CA 1
ATOM 2361 C C . LEU A 1 298 ? 21.146 -15.728 -37.284 1.00 71.38 298 LEU A C 1
ATOM 2363 O O . LEU A 1 298 ? 20.393 -15.048 -37.974 1.00 71.38 298 LEU A O 1
ATOM 2367 N N . ASN A 1 299 ? 21.121 -17.063 -37.297 1.00 73.00 299 ASN A N 1
ATOM 2368 C CA . ASN A 1 299 ? 20.320 -17.843 -38.246 1.00 73.00 299 ASN A CA 1
ATOM 2369 C C . ASN A 1 299 ? 18.889 -18.090 -37.750 1.00 73.00 299 ASN A C 1
ATOM 2371 O O . ASN A 1 299 ? 17.973 -18.240 -38.555 1.00 73.00 299 ASN A O 1
ATOM 2375 N N . HIS A 1 300 ? 18.686 -18.107 -36.430 1.00 72.50 300 HIS A N 1
ATOM 2376 C CA . HIS A 1 300 ? 17.380 -18.333 -35.809 1.00 72.50 300 HIS A CA 1
ATOM 2377 C C . HIS A 1 300 ? 17.144 -17.341 -34.661 1.00 72.50 300 HIS A C 1
ATOM 2379 O O . HIS A 1 300 ? 17.169 -17.741 -33.497 1.00 72.50 300 HIS A O 1
ATOM 2385 N N . PRO A 1 301 ? 16.947 -16.043 -34.961 1.00 78.00 301 PRO A N 1
ATOM 2386 C CA . PRO A 1 301 ? 16.669 -15.049 -33.937 1.00 78.00 301 PRO A CA 1
ATOM 2387 C C . PRO A 1 301 ? 15.259 -15.256 -33.369 1.00 78.00 301 PRO A C 1
ATOM 2389 O O . PRO A 1 301 ? 14.254 -14.946 -34.006 1.00 78.00 301 PRO A O 1
ATOM 2392 N N . ASP A 1 302 ? 15.194 -15.759 -32.144 1.00 85.56 302 ASP A N 1
ATOM 2393 C CA . ASP A 1 302 ? 13.979 -16.024 -31.366 1.00 85.56 302 ASP A CA 1
ATOM 2394 C C . ASP A 1 302 ? 13.661 -14.919 -30.342 1.00 85.56 302 ASP A C 1
ATOM 2396 O O . ASP A 1 302 ? 12.570 -14.872 -29.774 1.00 85.56 302 ASP A O 1
ATOM 2400 N N . ASN A 1 303 ? 14.584 -13.974 -30.147 1.00 93.50 303 ASN A N 1
ATOM 2401 C CA . ASN A 1 303 ? 14.446 -12.886 -29.184 1.00 93.50 303 ASN A CA 1
ATOM 2402 C C . ASN A 1 303 ? 13.578 -11.725 -29.710 1.00 93.50 303 ASN A C 1
ATOM 2404 O O . ASN A 1 303 ? 14.020 -10.576 -29.766 1.00 93.50 303 ASN A O 1
ATOM 2408 N N . TYR A 1 304 ? 12.336 -12.000 -30.114 1.00 94.38 304 TYR A N 1
ATOM 2409 C CA . TYR A 1 304 ? 11.379 -10.969 -30.520 1.00 94.38 304 TYR A CA 1
ATOM 2410 C C . TYR A 1 304 ? 9.954 -11.270 -30.050 1.00 94.38 304 TYR A C 1
ATOM 2412 O O . TYR A 1 304 ? 9.596 -12.407 -29.760 1.00 94.38 304 TYR A O 1
ATOM 2420 N N . PHE A 1 305 ? 9.122 -10.236 -30.005 1.00 94.81 305 PHE A N 1
ATOM 2421 C CA . PHE A 1 305 ? 7.675 -10.345 -29.801 1.00 94.81 305 PHE A CA 1
ATOM 2422 C C . PHE A 1 305 ? 6.970 -9.141 -30.428 1.00 94.81 305 PHE A C 1
ATOM 2424 O O . PHE A 1 305 ? 7.623 -8.208 -30.902 1.00 94.81 305 PHE A O 1
ATOM 2431 N N . TRP A 1 306 ? 5.640 -9.148 -30.428 1.00 95.06 306 TRP A N 1
ATOM 2432 C CA . TRP A 1 306 ? 4.840 -8.003 -30.851 1.00 95.06 306 TRP A CA 1
ATOM 2433 C C . TRP A 1 306 ? 4.279 -7.273 -29.629 1.00 95.06 306 TRP A C 1
ATOM 2435 O O . TRP A 1 306 ? 3.943 -7.898 -28.620 1.00 95.06 306 TRP A O 1
ATOM 2445 N N . SER A 1 307 ? 4.201 -5.946 -29.694 1.00 94.44 307 SER A N 1
ATOM 2446 C CA . SER A 1 307 ? 3.700 -5.093 -28.602 1.00 94.44 307 SER A CA 1
ATOM 2447 C C . SER A 1 307 ? 2.248 -5.382 -28.185 1.00 94.44 307 SER A C 1
ATOM 2449 O O . SER A 1 307 ? 1.831 -4.976 -27.103 1.00 94.44 307 SER A O 1
ATOM 2451 N N . ASP A 1 308 ? 1.489 -6.106 -29.005 1.00 92.62 308 ASP A N 1
ATOM 2452 C CA . ASP A 1 308 ? 0.116 -6.568 -28.774 1.00 92.62 308 ASP A CA 1
ATOM 2453 C C . ASP A 1 308 ? 0.013 -8.065 -28.426 1.00 92.62 308 ASP A C 1
ATOM 2455 O O . ASP A 1 308 ? -1.074 -8.550 -28.123 1.00 92.62 308 ASP A O 1
ATOM 2459 N N . SER A 1 309 ? 1.131 -8.803 -28.387 1.00 90.12 309 SER A N 1
ATOM 2460 C CA . SER A 1 309 ? 1.134 -10.231 -28.020 1.00 90.12 309 SER A CA 1
ATOM 2461 C C . SER A 1 309 ? 0.670 -10.483 -26.580 1.00 90.12 309 SER A C 1
ATOM 2463 O O . SER A 1 309 ? 0.367 -11.618 -26.220 1.00 90.12 309 SER A O 1
ATOM 2465 N N . HIS A 1 310 ? 0.641 -9.440 -25.745 1.00 90.00 310 HIS A N 1
ATOM 2466 C CA . HIS A 1 310 ? 0.178 -9.495 -24.364 1.00 90.00 310 HIS A CA 1
ATOM 2467 C C . HIS A 1 310 ? -0.964 -8.487 -24.178 1.00 90.00 310 HIS A C 1
ATOM 2469 O O . HIS A 1 310 ? -0.696 -7.283 -24.186 1.00 90.00 310 HIS A O 1
ATOM 2475 N N . PRO A 1 311 ? -2.217 -8.942 -23.979 1.00 87.75 311 PRO A N 1
ATOM 2476 C CA . PRO A 1 311 ? -3.381 -8.053 -23.912 1.00 87.75 311 PRO A CA 1
ATOM 2477 C C . PRO A 1 311 ? -3.318 -7.083 -22.727 1.00 87.75 311 PRO A C 1
ATOM 2479 O O . PRO A 1 311 ? -3.828 -5.972 -22.810 1.00 87.75 311 PRO A O 1
ATOM 2482 N N . ASP A 1 312 ? -2.643 -7.482 -21.648 1.00 88.75 312 ASP A N 1
ATOM 2483 C CA . ASP A 1 312 ? -2.459 -6.655 -20.457 1.00 88.75 312 ASP A CA 1
ATOM 2484 C C . ASP A 1 312 ? -1.266 -5.694 -20.562 1.00 88.75 312 ASP A C 1
ATOM 2486 O O . ASP A 1 312 ? -1.027 -4.930 -19.634 1.00 88.75 312 ASP A O 1
ATOM 2490 N N . GLY A 1 313 ? -0.492 -5.743 -21.651 1.00 93.44 313 GLY A N 1
ATOM 2491 C CA . GLY A 1 313 ? 0.718 -4.947 -21.844 1.00 93.44 313 GLY A CA 1
ATOM 2492 C C . GLY A 1 313 ? 1.986 -5.539 -21.217 1.00 93.44 313 GLY A C 1
ATOM 2493 O O . GLY A 1 313 ? 1.998 -6.601 -20.584 1.00 93.44 313 GLY A O 1
ATOM 2494 N N . LEU A 1 314 ? 3.091 -4.829 -21.427 1.00 95.62 314 LEU A N 1
ATOM 2495 C CA . LEU A 1 314 ? 4.454 -5.210 -21.069 1.00 95.62 314 LEU A CA 1
ATOM 2496 C C . LEU A 1 314 ? 5.143 -4.073 -20.307 1.00 95.62 314 LEU A C 1
ATOM 2498 O O . LEU A 1 314 ? 4.947 -2.896 -20.611 1.00 95.62 314 LEU A O 1
ATOM 2502 N N . GLY A 1 315 ? 5.973 -4.448 -19.335 1.00 95.44 315 GLY A N 1
ATOM 2503 C CA . GLY A 1 315 ? 6.859 -3.543 -18.608 1.00 95.44 315 GLY A CA 1
ATOM 2504 C C . GLY A 1 315 ? 8.308 -3.738 -19.040 1.00 95.44 315 GLY A C 1
ATOM 2505 O O . GLY A 1 315 ? 8.802 -4.870 -19.062 1.00 95.44 315 GLY A O 1
ATOM 2506 N N . PHE A 1 316 ? 8.971 -2.637 -19.390 1.00 97.19 316 PHE A N 1
ATOM 2507 C CA . PHE A 1 316 ? 10.386 -2.599 -19.756 1.00 97.19 316 PHE A CA 1
ATOM 2508 C C . PHE A 1 316 ? 11.198 -1.969 -18.629 1.00 97.19 316 PHE A C 1
ATOM 2510 O O . PHE A 1 316 ? 11.077 -0.778 -18.358 1.00 97.19 316 PHE A O 1
ATOM 2517 N N . GLU A 1 317 ? 12.060 -2.754 -17.998 1.00 96.00 317 GLU A N 1
ATOM 2518 C CA . GLU A 1 317 ? 13.016 -2.284 -16.996 1.00 96.00 317 GLU A CA 1
ATOM 2519 C C . GLU A 1 317 ? 14.336 -1.920 -17.705 1.00 96.00 317 GLU A C 1
ATOM 2521 O O . GLU A 1 317 ? 14.964 -2.811 -18.291 1.00 96.00 317 GLU A O 1
ATOM 2526 N N . PRO A 1 318 ? 14.773 -0.645 -17.706 1.00 96.56 318 PRO A N 1
ATOM 2527 C CA . PRO A 1 318 ? 16.049 -0.257 -18.304 1.00 96.56 318 PRO A CA 1
ATOM 2528 C C . PRO A 1 318 ? 17.228 -0.836 -17.512 1.00 96.56 318 PRO A C 1
ATOM 2530 O O . PRO A 1 318 ? 17.176 -0.961 -16.294 1.00 96.56 318 PRO A O 1
ATOM 2533 N N . SER A 1 319 ? 18.328 -1.164 -18.192 1.00 95.88 319 SER A N 1
ATOM 2534 C CA . SER A 1 319 ? 19.544 -1.674 -17.551 1.00 95.88 319 SER A CA 1
ATOM 2535 C C . SER A 1 319 ? 20.797 -1.024 -18.135 1.00 95.88 319 SER A C 1
ATOM 2537 O O . SER A 1 319 ? 21.264 -1.363 -19.224 1.00 95.88 319 SER A O 1
ATOM 2539 N N . ALA A 1 320 ? 21.371 -0.087 -17.385 1.00 95.75 320 ALA A N 1
ATOM 2540 C CA . ALA A 1 320 ? 22.647 0.541 -17.702 1.00 95.75 320 ALA A CA 1
ATOM 2541 C C . ALA A 1 320 ? 23.828 -0.342 -17.281 1.00 95.75 320 ALA A C 1
ATOM 2543 O O . ALA A 1 320 ? 24.754 -0.561 -18.062 1.00 95.75 320 ALA A O 1
ATOM 2544 N N . VAL A 1 321 ? 23.768 -0.868 -16.055 1.00 95.56 321 VAL A N 1
ATOM 2545 C CA . VAL A 1 321 ? 24.855 -1.613 -15.408 1.00 95.56 321 VAL A CA 1
ATOM 2546 C C . VAL A 1 321 ? 24.449 -3.073 -15.194 1.00 95.56 321 VAL A C 1
ATOM 2548 O O . VAL A 1 321 ? 23.310 -3.356 -14.832 1.00 95.56 321 VAL A O 1
ATOM 2551 N N . ARG A 1 322 ? 25.359 -4.020 -15.427 1.00 94.62 322 ARG A N 1
ATOM 2552 C CA . ARG A 1 322 ? 25.115 -5.469 -15.311 1.00 94.62 322 ARG A CA 1
ATOM 2553 C C . ARG A 1 322 ? 26.272 -6.144 -14.581 1.00 94.62 322 ARG A C 1
ATOM 2555 O O . ARG A 1 322 ? 27.386 -5.622 -14.583 1.00 94.62 322 ARG A O 1
ATOM 2562 N N . ALA A 1 323 ? 26.008 -7.305 -13.985 1.00 94.44 323 ALA A N 1
ATOM 2563 C CA . ALA A 1 323 ? 27.048 -8.125 -13.368 1.00 94.44 323 ALA A CA 1
ATOM 2564 C C . ALA A 1 323 ? 28.187 -8.411 -14.365 1.00 94.44 323 ALA A C 1
ATOM 2566 O O . ALA A 1 323 ? 27.942 -8.646 -15.549 1.00 94.44 323 ALA A O 1
ATOM 2567 N N . GLY A 1 324 ? 29.426 -8.341 -13.881 1.00 95.00 324 GLY A N 1
ATOM 2568 C CA . GLY A 1 324 ? 30.646 -8.507 -14.671 1.00 95.00 324 GLY A CA 1
ATOM 2569 C C . GLY A 1 324 ? 31.157 -7.239 -15.364 1.00 95.00 324 GLY A C 1
ATOM 2570 O O . GLY A 1 324 ? 32.290 -7.239 -15.842 1.00 95.00 324 GLY A O 1
ATOM 2571 N N . MET A 1 325 ? 30.386 -6.145 -15.406 1.00 96.12 325 MET A N 1
ATOM 2572 C CA . MET A 1 325 ? 30.898 -4.869 -15.920 1.00 96.12 325 MET A CA 1
ATOM 2573 C C . MET A 1 325 ? 31.977 -4.305 -14.990 1.00 96.12 325 MET A C 1
ATOM 2575 O O . MET A 1 325 ? 31.843 -4.373 -13.767 1.00 96.12 325 MET A O 1
ATOM 2579 N N . LYS A 1 326 ? 33.029 -3.737 -15.583 1.00 96.31 326 LYS A N 1
ATOM 2580 C CA . LYS A 1 326 ? 34.171 -3.151 -14.877 1.00 96.31 326 LYS A CA 1
ATOM 2581 C C . LYS A 1 326 ? 34.208 -1.644 -15.085 1.00 96.31 326 LYS A C 1
ATOM 2583 O O . LYS A 1 326 ? 33.912 -1.167 -16.178 1.00 96.31 326 LYS A O 1
ATOM 2588 N N . PHE A 1 327 ? 34.583 -0.924 -14.041 1.00 95.25 327 PHE A N 1
ATOM 2589 C CA . PHE A 1 327 ? 34.654 0.529 -14.013 1.00 95.25 327 PHE A CA 1
ATOM 2590 C C . PHE A 1 327 ? 35.943 0.973 -13.337 1.00 95.25 327 PHE A C 1
ATOM 2592 O O . PHE A 1 327 ? 36.408 0.329 -12.400 1.00 95.25 327 PHE A O 1
ATOM 2599 N N . GLU A 1 328 ? 36.481 2.103 -13.777 1.00 95.25 328 GLU A N 1
ATOM 2600 C CA . GLU A 1 328 ? 37.531 2.807 -13.048 1.00 95.25 328 GLU A CA 1
ATOM 2601 C C . GLU A 1 328 ? 36.907 3.725 -12.000 1.00 95.25 328 GLU A C 1
ATOM 2603 O O . GLU A 1 328 ? 35.885 4.373 -12.242 1.00 95.25 328 GLU A O 1
ATOM 2608 N N . ILE A 1 329 ? 37.529 3.785 -10.827 1.00 94.06 329 ILE A N 1
ATOM 2609 C CA . ILE A 1 329 ? 37.156 4.708 -9.760 1.00 94.06 329 ILE A CA 1
ATOM 2610 C C . ILE A 1 329 ? 38.068 5.919 -9.887 1.00 94.06 329 ILE A C 1
ATOM 2612 O O . ILE A 1 329 ? 39.286 5.785 -9.785 1.00 94.06 329 ILE A O 1
ATOM 2616 N N . LEU A 1 330 ? 37.488 7.097 -10.103 1.00 93.62 330 LEU A N 1
ATOM 2617 C CA . LEU A 1 330 ? 38.229 8.341 -10.293 1.00 93.62 330 LEU A CA 1
ATOM 2618 C C . LEU A 1 330 ? 37.812 9.389 -9.251 1.00 93.62 330 LEU A C 1
ATOM 2620 O O . LEU A 1 330 ? 36.633 9.499 -8.912 1.00 93.62 330 LEU A O 1
ATOM 2624 N N . ALA A 1 331 ? 38.763 10.208 -8.800 1.00 91.38 331 ALA A N 1
ATOM 2625 C CA . ALA A 1 331 ? 38.503 11.489 -8.142 1.00 91.38 331 ALA A CA 1
ATOM 2626 C C . ALA A 1 331 ? 39.018 12.619 -9.040 1.00 91.38 331 ALA A C 1
ATOM 2628 O O . ALA A 1 331 ? 40.216 12.904 -9.095 1.00 91.38 331 ALA A O 1
ATOM 2629 N N . GLY A 1 332 ? 38.112 13.233 -9.805 1.00 90.75 332 GLY A N 1
ATOM 2630 C CA . GLY A 1 332 ? 38.504 14.081 -10.931 1.00 90.75 332 GLY A CA 1
ATOM 2631 C C . GLY A 1 332 ? 39.217 13.241 -11.992 1.00 90.75 332 GLY A C 1
ATOM 2632 O O . GLY A 1 332 ? 38.653 12.264 -12.474 1.00 90.75 332 GLY A O 1
ATOM 2633 N N . ASN A 1 333 ? 40.464 13.590 -12.311 1.00 91.38 333 ASN A N 1
ATOM 2634 C CA . ASN A 1 333 ? 41.292 12.843 -13.268 1.00 91.38 333 ASN A CA 1
ATOM 2635 C C . ASN A 1 333 ? 42.227 11.818 -12.599 1.00 91.38 333 ASN A C 1
ATOM 2637 O O . ASN A 1 333 ? 42.957 11.115 -13.293 1.00 91.38 333 ASN A O 1
ATOM 2641 N N . LEU A 1 334 ? 42.250 11.747 -11.263 1.00 92.31 334 LEU A N 1
ATOM 2642 C CA . LEU A 1 334 ? 43.099 10.807 -10.535 1.00 92.31 334 LEU A CA 1
ATOM 2643 C C . LEU A 1 334 ? 42.411 9.443 -10.442 1.00 92.31 334 LEU A C 1
ATOM 2645 O O . LEU A 1 334 ? 41.339 9.339 -9.843 1.00 92.31 334 LEU A O 1
ATOM 2649 N N . ARG A 1 335 ? 43.049 8.399 -10.980 1.00 92.56 335 ARG A N 1
ATOM 2650 C CA . ARG A 1 335 ? 42.612 7.009 -10.803 1.00 92.56 335 ARG A CA 1
ATOM 2651 C C . ARG A 1 335 ? 42.878 6.550 -9.373 1.00 92.56 335 ARG A C 1
ATOM 2653 O O . ARG A 1 335 ? 43.993 6.666 -8.876 1.00 92.56 335 ARG A O 1
ATOM 2660 N N . LEU A 1 336 ? 41.826 6.065 -8.724 1.00 91.69 336 LEU A N 1
ATOM 2661 C CA . LEU A 1 336 ? 41.824 5.558 -7.354 1.00 91.69 336 LEU A CA 1
ATOM 2662 C C . LEU A 1 336 ? 41.681 4.036 -7.288 1.00 91.69 336 LEU A C 1
ATOM 2664 O O . LEU A 1 336 ? 41.852 3.472 -6.215 1.00 91.69 336 LEU A O 1
ATOM 2668 N N . GLY A 1 337 ? 41.329 3.372 -8.388 1.00 92.50 337 GLY A N 1
ATOM 2669 C CA . GLY A 1 337 ? 41.176 1.922 -8.423 1.00 92.50 337 GLY A CA 1
ATOM 2670 C C . GLY A 1 337 ? 40.150 1.453 -9.444 1.00 92.50 337 GLY A C 1
ATOM 2671 O O . GLY A 1 337 ? 39.829 2.161 -10.402 1.00 92.50 337 GLY A O 1
ATOM 2672 N N . GLU A 1 338 ? 39.607 0.262 -9.218 1.00 94.62 338 GLU A N 1
ATOM 2673 C CA . GLU A 1 338 ? 38.621 -0.381 -10.082 1.00 94.62 338 GLU A CA 1
ATOM 2674 C C . GLU A 1 338 ? 37.448 -0.973 -9.295 1.00 94.62 338 GLU A C 1
ATOM 2676 O O . GLU A 1 338 ? 37.571 -1.389 -8.143 1.00 94.62 338 GLU A O 1
ATOM 2681 N N . ALA A 1 339 ? 36.289 -1.028 -9.942 1.00 95.50 339 ALA A N 1
ATOM 2682 C CA . ALA A 1 339 ? 35.095 -1.679 -9.438 1.00 95.50 339 ALA A CA 1
ATOM 2683 C C . ALA A 1 339 ? 34.572 -2.674 -10.474 1.00 95.50 339 ALA A C 1
ATOM 2685 O O . ALA A 1 339 ? 34.285 -2.307 -11.613 1.00 95.50 339 ALA A O 1
ATOM 2686 N N . THR A 1 340 ? 34.382 -3.926 -10.069 1.00 97.06 340 THR A N 1
ATOM 2687 C CA . THR A 1 340 ? 33.671 -4.935 -10.859 1.00 97.06 340 THR A CA 1
ATOM 2688 C C . THR A 1 340 ? 32.303 -5.176 -10.245 1.00 97.06 340 THR A C 1
ATOM 2690 O O . THR A 1 340 ? 32.190 -5.504 -9.065 1.00 97.06 340 THR A O 1
ATOM 2693 N N . VAL A 1 341 ? 31.245 -5.039 -11.038 1.00 96.88 341 VAL A N 1
ATOM 2694 C CA . VAL A 1 341 ? 29.873 -5.252 -10.571 1.00 96.88 341 VAL A CA 1
ATOM 2695 C C . VAL A 1 341 ? 29.665 -6.728 -10.268 1.00 96.88 341 VAL A C 1
ATOM 2697 O O . VAL A 1 341 ? 29.717 -7.569 -11.164 1.00 96.88 341 VAL A O 1
ATOM 2700 N N . PHE A 1 342 ? 29.386 -7.033 -9.007 1.00 94.75 342 PHE A N 1
ATOM 2701 C CA . PHE A 1 342 ? 29.090 -8.380 -8.538 1.00 94.75 342 PHE A CA 1
ATOM 2702 C C . PHE A 1 342 ? 27.599 -8.695 -8.681 1.00 94.75 342 PHE A C 1
ATOM 2704 O O . PHE A 1 342 ? 27.228 -9.726 -9.238 1.00 94.75 342 PHE A O 1
ATOM 2711 N N . ARG A 1 343 ? 26.732 -7.783 -8.219 1.00 94.19 343 ARG A N 1
ATOM 2712 C CA . ARG A 1 343 ? 25.268 -7.933 -8.253 1.00 94.19 343 ARG A CA 1
ATOM 2713 C C . ARG A 1 343 ? 24.585 -6.624 -8.632 1.00 94.19 343 ARG A C 1
ATOM 2715 O O . ARG A 1 343 ? 24.977 -5.553 -8.173 1.00 94.19 343 ARG A O 1
ATOM 2722 N N . ALA A 1 344 ? 23.531 -6.731 -9.435 1.00 92.69 344 ALA A N 1
ATOM 2723 C CA . ALA A 1 344 ? 22.696 -5.618 -9.884 1.00 92.69 344 ALA A CA 1
ATOM 2724 C C . ALA A 1 344 ? 21.215 -6.012 -9.762 1.00 92.69 344 ALA A C 1
ATOM 2726 O O . ALA A 1 344 ? 20.499 -6.119 -10.757 1.00 92.69 344 ALA A O 1
ATOM 2727 N N . ASP A 1 345 ? 20.794 -6.316 -8.533 1.00 88.81 345 ASP A N 1
ATOM 2728 C CA . ASP A 1 345 ? 19.469 -6.894 -8.260 1.00 88.81 345 ASP A CA 1
ATOM 2729 C C . ASP A 1 345 ? 18.387 -5.842 -8.012 1.00 88.81 345 ASP A C 1
ATOM 2731 O O . ASP A 1 345 ? 17.199 -6.148 -8.091 1.00 88.81 345 ASP A O 1
ATOM 2735 N N . VAL A 1 346 ? 18.791 -4.614 -7.675 1.00 92.56 346 VAL A N 1
ATOM 2736 C CA . VAL A 1 346 ? 17.865 -3.496 -7.497 1.00 92.56 346 VAL A CA 1
ATOM 2737 C C . VAL A 1 346 ? 17.486 -2.953 -8.878 1.00 92.56 346 VAL A C 1
ATOM 2739 O O . VAL A 1 346 ? 18.383 -2.756 -9.707 1.00 92.56 346 VAL A O 1
ATOM 2742 N N . PRO A 1 347 ? 16.193 -2.682 -9.135 1.00 92.56 347 PRO A N 1
ATOM 2743 C CA . PRO A 1 347 ? 15.770 -2.092 -10.394 1.00 92.56 347 PRO A CA 1
ATOM 2744 C C . PRO A 1 347 ? 16.460 -0.762 -10.677 1.00 92.56 347 PRO A C 1
ATOM 2746 O O . PRO A 1 347 ? 16.633 0.072 -9.785 1.00 92.56 347 PRO A O 1
ATOM 2749 N N . GLN A 1 348 ? 16.824 -0.551 -11.937 1.00 95.50 348 GLN A N 1
ATOM 2750 C CA . GLN A 1 348 ? 17.431 0.696 -12.391 1.00 95.50 348 GLN A CA 1
ATOM 2751 C C . GLN A 1 348 ? 16.350 1.617 -12.954 1.00 95.50 348 GLN A C 1
ATOM 2753 O O . GLN A 1 348 ? 15.427 1.168 -13.632 1.00 95.50 348 GLN A O 1
ATOM 2758 N N . VAL A 1 349 ? 16.445 2.912 -12.653 1.00 94.12 349 VAL A N 1
ATOM 2759 C CA . VAL A 1 349 ? 15.372 3.882 -12.933 1.00 94.12 349 VAL A CA 1
ATOM 2760 C C . VAL A 1 349 ? 15.895 4.969 -13.857 1.00 94.12 349 VAL A C 1
ATOM 2762 O O . VAL A 1 349 ? 16.823 5.691 -13.496 1.00 94.12 349 VAL A O 1
ATOM 2765 N N . GLU A 1 350 ? 15.304 5.115 -15.040 1.00 94.75 350 GLU A N 1
ATOM 2766 C CA . GLU A 1 350 ? 15.616 6.238 -15.928 1.00 94.75 350 GLU A CA 1
ATOM 2767 C C . GLU A 1 350 ? 15.085 7.550 -15.332 1.00 94.75 350 GLU A C 1
ATOM 2769 O O . GLU A 1 350 ? 13.882 7.691 -15.114 1.00 94.75 350 GLU A O 1
ATOM 2774 N N . LYS A 1 351 ? 15.989 8.499 -15.059 1.00 92.00 351 LYS A N 1
ATOM 2775 C CA . LYS A 1 351 ? 15.651 9.840 -14.561 1.00 92.00 351 LYS A CA 1
ATOM 2776 C C . LYS A 1 351 ? 15.281 10.772 -15.706 1.00 92.00 351 LYS A C 1
ATOM 2778 O O . LYS A 1 351 ? 14.257 11.444 -15.647 1.00 92.00 351 LYS A O 1
ATOM 2783 N N . ASP A 1 352 ? 16.116 10.792 -16.738 1.00 91.56 352 ASP A N 1
ATOM 2784 C CA . ASP A 1 352 ? 15.924 11.615 -17.923 1.00 91.56 352 ASP A CA 1
ATOM 2785 C C . ASP A 1 352 ? 16.683 11.046 -19.131 1.00 91.56 352 ASP A C 1
ATOM 2787 O O . ASP A 1 352 ? 17.565 10.183 -19.009 1.00 91.56 352 ASP A O 1
ATOM 2791 N N . GLN A 1 353 ? 16.322 11.561 -20.306 1.00 92.94 353 GLN A N 1
ATOM 2792 C CA . GLN A 1 353 ? 17.037 11.338 -21.551 1.00 92.94 353 GLN A CA 1
ATOM 2793 C C . GLN A 1 353 ? 17.237 12.655 -22.298 1.00 92.94 353 GLN A C 1
ATOM 2795 O O . GLN A 1 353 ? 16.343 13.500 -22.355 1.00 92.94 353 GLN A O 1
ATOM 2800 N N . ILE A 1 354 ? 18.405 12.805 -22.915 1.00 92.38 354 ILE A N 1
ATOM 2801 C CA . ILE A 1 354 ? 18.793 13.984 -23.683 1.00 92.38 354 ILE A CA 1
ATOM 2802 C C . ILE A 1 354 ? 19.139 13.544 -25.102 1.00 92.38 354 ILE A C 1
ATOM 2804 O O . ILE A 1 354 ? 19.975 12.663 -25.301 1.00 92.38 354 ILE A O 1
ATOM 2808 N N . ILE A 1 355 ? 18.521 14.192 -26.088 1.00 89.31 355 ILE A N 1
ATOM 2809 C CA . ILE A 1 355 ? 18.793 13.979 -27.511 1.00 89.31 355 ILE A CA 1
ATOM 2810 C C . ILE A 1 355 ? 19.474 15.235 -28.051 1.00 89.31 355 ILE A C 1
ATOM 2812 O O . ILE A 1 355 ? 18.901 16.321 -28.000 1.00 89.31 355 ILE A O 1
ATOM 2816 N N . LYS A 1 356 ? 20.704 15.102 -28.555 1.00 88.25 356 LYS A N 1
ATOM 2817 C CA . LYS A 1 356 ? 21.466 16.200 -29.165 1.00 88.25 356 LYS A CA 1
ATOM 2818 C C . LYS A 1 356 ? 21.769 15.884 -30.625 1.00 88.25 356 LYS A C 1
ATOM 2820 O O . LYS A 1 356 ? 22.440 14.893 -30.916 1.00 88.25 356 LYS A O 1
ATOM 2825 N N . LYS A 1 357 ? 21.327 16.756 -31.534 1.00 84.62 357 LYS A N 1
ATOM 2826 C CA . LYS A 1 357 ? 21.789 16.768 -32.927 1.00 84.62 357 LYS A CA 1
ATOM 2827 C C . LYS A 1 357 ? 23.141 17.479 -32.960 1.00 84.62 357 LYS A C 1
ATOM 2829 O O . LYS A 1 357 ? 23.220 18.654 -32.619 1.00 84.62 357 LYS A O 1
ATOM 2834 N N . VAL A 1 358 ? 24.207 16.756 -33.291 1.00 82.31 358 VAL A N 1
ATOM 2835 C CA . VAL A 1 358 ? 25.574 17.313 -33.325 1.00 82.31 358 VAL A CA 1
ATOM 2836 C C . VAL A 1 358 ? 25.962 17.721 -34.744 1.00 82.31 358 VAL A C 1
ATOM 2838 O O . VAL A 1 358 ? 26.685 18.694 -34.929 1.00 82.31 358 VAL A O 1
ATOM 2841 N N . ARG A 1 359 ? 25.476 16.980 -35.745 1.00 81.12 359 ARG A N 1
ATOM 2842 C CA . ARG A 1 359 ? 25.597 17.254 -37.187 1.00 81.12 359 ARG A CA 1
ATOM 2843 C C . ARG A 1 359 ? 24.334 16.757 -37.885 1.00 81.12 359 ARG A C 1
ATOM 2845 O O . ARG A 1 359 ? 23.541 16.060 -37.249 1.00 81.12 359 ARG A O 1
ATOM 2852 N N . ASP A 1 360 ? 24.159 17.075 -39.166 1.00 76.12 360 ASP A N 1
ATOM 2853 C CA . ASP A 1 360 ? 22.952 16.679 -39.899 1.00 76.12 360 ASP A CA 1
ATOM 2854 C C . ASP A 1 360 ? 22.663 15.173 -39.856 1.00 76.12 360 ASP A C 1
ATOM 2856 O O . ASP A 1 360 ? 21.509 14.807 -39.633 1.00 76.12 360 ASP A O 1
ATOM 2860 N N . ASP A 1 361 ? 23.710 14.343 -39.841 1.00 78.31 361 ASP A N 1
ATOM 2861 C CA . ASP A 1 361 ? 23.595 12.877 -39.798 1.00 78.31 361 ASP A CA 1
ATOM 2862 C C . ASP A 1 361 ? 24.021 12.244 -38.463 1.00 78.31 361 ASP A C 1
ATOM 2864 O O . ASP A 1 361 ? 24.191 11.028 -38.380 1.00 78.31 361 ASP A O 1
ATOM 2868 N N . MET A 1 362 ? 24.248 13.037 -37.405 1.00 83.00 362 MET A N 1
ATOM 2869 C CA . MET A 1 362 ? 24.722 12.501 -36.122 1.00 83.00 362 MET A CA 1
ATOM 2870 C C . MET A 1 362 ? 23.868 12.957 -34.944 1.00 83.00 362 MET A C 1
ATOM 2872 O O . MET A 1 362 ? 23.909 14.120 -34.526 1.00 83.00 362 MET A O 1
ATOM 2876 N N . ILE A 1 363 ? 23.160 11.990 -34.359 1.00 85.94 363 ILE A N 1
ATOM 2877 C CA . ILE A 1 363 ? 22.365 12.163 -33.145 1.00 85.94 363 ILE A CA 1
ATOM 2878 C C . ILE A 1 363 ? 23.050 11.422 -31.998 1.00 85.94 363 ILE A C 1
ATOM 2880 O O . ILE A 1 363 ? 23.352 10.229 -32.090 1.00 85.94 363 ILE A O 1
ATOM 2884 N N . ILE A 1 364 ? 23.270 12.140 -30.900 1.00 90.06 364 ILE A N 1
ATOM 2885 C CA . ILE A 1 364 ? 23.720 11.576 -29.631 1.00 90.06 364 ILE A CA 1
ATOM 2886 C C . ILE A 1 364 ? 22.517 11.499 -28.697 1.00 90.06 364 ILE A C 1
ATOM 2888 O O . ILE A 1 364 ? 21.888 12.518 -28.409 1.00 90.06 364 ILE A O 1
ATOM 2892 N N . LEU A 1 365 ? 22.212 10.294 -28.219 1.00 92.69 365 LEU A N 1
ATOM 2893 C CA . LEU A 1 365 ? 21.200 10.058 -27.197 1.00 92.69 365 LEU A CA 1
ATOM 2894 C C . LEU A 1 365 ? 21.879 9.629 -25.899 1.00 92.69 365 LEU A C 1
ATOM 2896 O O . LEU A 1 365 ? 22.579 8.617 -25.868 1.00 92.69 365 LEU A O 1
ATOM 2900 N N . THR A 1 366 ? 21.657 10.389 -24.835 1.00 94.56 366 THR A N 1
ATOM 2901 C CA . THR A 1 366 ? 22.216 10.139 -23.505 1.00 94.56 366 THR A CA 1
ATOM 2902 C C . THR A 1 366 ? 21.086 9.858 -22.530 1.00 94.56 366 THR A C 1
ATOM 2904 O O . THR A 1 366 ? 20.137 10.631 -22.453 1.00 94.56 366 THR A O 1
ATOM 2907 N N . LYS A 1 367 ? 21.192 8.764 -21.776 1.00 95.81 367 LYS A N 1
ATOM 2908 C CA . LYS A 1 367 ? 20.264 8.409 -20.699 1.00 95.81 367 LYS A CA 1
ATOM 2909 C C . LYS A 1 367 ? 20.952 8.526 -19.349 1.00 95.81 367 LYS A C 1
ATOM 2911 O O . LYS A 1 367 ? 22.060 8.012 -19.184 1.00 95.81 367 LYS A O 1
ATOM 2916 N N . HIS A 1 368 ? 20.263 9.138 -18.393 1.00 96.69 368 HIS A N 1
ATOM 2917 C CA . HIS A 1 368 ? 20.672 9.193 -16.994 1.00 96.69 368 HIS A CA 1
ATOM 2918 C C . HIS A 1 368 ? 19.850 8.182 -16.205 1.00 96.69 368 HIS A C 1
ATOM 2920 O O . HIS A 1 368 ? 18.648 8.352 -16.001 1.00 96.69 368 HIS A O 1
ATOM 2926 N N . ILE A 1 369 ? 20.492 7.101 -15.774 1.00 96.56 369 ILE A N 1
ATOM 2927 C CA . ILE A 1 369 ? 19.827 5.973 -15.124 1.00 96.56 369 ILE A CA 1
ATOM 2928 C C . ILE A 1 369 ? 20.361 5.849 -13.703 1.00 96.56 369 ILE A C 1
ATOM 2930 O O . ILE A 1 369 ? 21.560 5.686 -13.491 1.00 96.56 369 ILE A O 1
ATOM 2934 N N . HIS A 1 370 ? 19.480 5.934 -12.711 1.00 97.19 370 HIS A N 1
ATOM 2935 C CA . HIS A 1 370 ? 19.848 5.643 -11.335 1.00 97.19 370 HIS A CA 1
ATOM 2936 C C . HIS A 1 370 ? 20.184 4.164 -11.182 1.00 97.19 370 HIS A C 1
ATOM 2938 O O . HIS A 1 370 ? 19.421 3.305 -11.629 1.00 97.19 370 HIS A O 1
ATOM 2944 N N . VAL A 1 371 ? 21.299 3.883 -10.515 1.00 96.50 371 VAL A N 1
ATOM 2945 C CA . VAL A 1 371 ? 21.761 2.525 -10.246 1.00 96.50 371 VAL A CA 1
ATOM 2946 C C . VAL A 1 371 ? 22.117 2.370 -8.777 1.00 96.50 371 VAL A C 1
ATOM 2948 O O . VAL A 1 371 ? 22.646 3.292 -8.155 1.00 96.50 371 VAL A O 1
ATOM 2951 N N . ASP A 1 372 ? 21.844 1.183 -8.251 1.00 96.19 372 ASP A N 1
ATOM 2952 C CA . ASP A 1 372 ? 22.244 0.747 -6.921 1.00 96.19 372 ASP A CA 1
ATOM 2953 C C . ASP A 1 372 ? 22.732 -0.696 -7.034 1.00 96.19 372 ASP A C 1
ATOM 2955 O O . ASP A 1 372 ? 21.964 -1.615 -7.329 1.00 96.19 372 ASP A O 1
ATOM 2959 N N . VAL A 1 373 ? 24.044 -0.874 -6.927 1.00 96.25 373 VAL A N 1
ATOM 2960 C CA . VAL A 1 373 ? 24.726 -2.123 -7.261 1.00 96.25 373 VAL A CA 1
ATOM 2961 C C . VAL A 1 373 ? 25.684 -2.526 -6.154 1.00 96.25 373 VAL A C 1
ATOM 2963 O O . VAL A 1 373 ? 26.160 -1.704 -5.375 1.00 96.25 373 VAL A O 1
ATOM 2966 N N . THR A 1 374 ? 25.983 -3.818 -6.086 1.00 96.75 374 THR A N 1
ATOM 2967 C CA . THR A 1 374 ? 27.053 -4.341 -5.235 1.00 96.75 374 THR A CA 1
ATOM 2968 C C . THR A 1 374 ? 28.256 -4.652 -6.110 1.00 96.75 374 THR A C 1
ATOM 2970 O O . THR A 1 374 ? 28.126 -5.383 -7.094 1.00 96.75 374 THR A O 1
ATOM 2973 N N . CYS A 1 375 ? 29.419 -4.125 -5.749 1.00 96.44 375 CYS A N 1
ATOM 2974 C CA . CYS A 1 375 ? 30.658 -4.272 -6.504 1.00 96.44 375 CYS A CA 1
ATOM 2975 C C . CYS A 1 375 ? 31.762 -4.893 -5.645 1.00 96.44 375 CYS A C 1
ATOM 2977 O O . CYS A 1 375 ? 31.813 -4.662 -4.439 1.00 96.44 375 CYS A O 1
ATOM 2979 N N . HIS A 1 376 ? 32.664 -5.626 -6.294 1.00 96.00 376 HIS A N 1
ATOM 2980 C CA . HIS A 1 376 ? 34.018 -5.849 -5.802 1.00 96.00 376 HIS A CA 1
ATOM 2981 C C . HIS A 1 376 ? 34.856 -4.625 -6.154 1.00 96.00 376 HIS A C 1
ATOM 2983 O O . HIS A 1 376 ? 34.945 -4.263 -7.326 1.00 96.00 376 HIS A O 1
ATOM 2989 N N . VAL A 1 377 ? 35.427 -3.980 -5.148 1.00 94.38 377 VAL A N 1
ATOM 2990 C CA . VAL A 1 377 ? 36.170 -2.730 -5.267 1.00 94.38 377 VAL A CA 1
ATOM 2991 C C . VAL A 1 377 ? 37.608 -2.964 -4.845 1.00 94.38 377 VAL A C 1
ATOM 2993 O O . VAL A 1 377 ? 37.861 -3.393 -3.722 1.00 94.38 377 VAL A O 1
ATOM 2996 N N . THR A 1 378 ? 38.536 -2.622 -5.724 1.00 92.69 378 THR A N 1
ATOM 2997 C CA . THR A 1 378 ? 39.972 -2.650 -5.459 1.00 92.69 378 THR A CA 1
ATOM 2998 C C . THR A 1 378 ? 40.474 -1.216 -5.527 1.00 92.69 378 THR A C 1
ATOM 3000 O O . THR A 1 378 ? 40.325 -0.567 -6.560 1.00 92.69 378 THR A O 1
ATOM 3003 N N . ILE A 1 379 ? 41.032 -0.702 -4.431 1.00 90.44 379 ILE A N 1
ATOM 3004 C CA . ILE A 1 379 ? 41.604 0.650 -4.373 1.00 90.44 379 ILE A CA 1
ATOM 3005 C C . ILE A 1 379 ? 43.112 0.555 -4.596 1.00 90.44 379 ILE A C 1
ATOM 3007 O O . ILE A 1 379 ? 43.787 -0.256 -3.960 1.00 90.44 379 ILE A O 1
ATOM 3011 N N . ASP A 1 380 ? 43.633 1.401 -5.480 1.00 84.25 380 ASP A N 1
ATOM 3012 C CA . ASP A 1 380 ? 45.062 1.528 -5.746 1.00 84.25 380 ASP A CA 1
ATOM 3013 C C . ASP A 1 380 ? 45.732 2.103 -4.481 1.00 84.25 380 ASP A C 1
ATOM 3015 O O . ASP A 1 380 ? 45.611 3.290 -4.167 1.00 84.25 380 ASP A O 1
ATOM 3019 N N . THR A 1 381 ? 46.412 1.253 -3.704 1.00 75.75 381 THR A N 1
ATOM 3020 C CA . THR A 1 381 ? 47.182 1.681 -2.523 1.00 75.75 381 THR A CA 1
ATOM 3021 C C . THR A 1 381 ? 48.667 1.804 -2.863 1.00 75.75 381 THR A C 1
ATOM 3023 O O . THR A 1 381 ? 49.176 1.111 -3.737 1.00 75.75 381 THR A O 1
ATOM 3026 N N . ARG A 1 382 ? 49.387 2.698 -2.173 1.00 59.38 382 ARG A N 1
ATOM 3027 C CA . ARG A 1 382 ? 50.829 2.940 -2.392 1.00 59.38 382 ARG A CA 1
ATOM 3028 C C . ARG A 1 382 ? 51.752 1.890 -1.742 1.00 59.38 382 ARG A C 1
ATOM 3030 O O . ARG A 1 382 ? 52.939 2.159 -1.607 1.00 59.38 382 ARG A O 1
ATOM 3037 N N . PHE A 1 383 ? 51.229 0.756 -1.274 1.00 59.97 383 PHE A N 1
ATOM 3038 C CA . PHE A 1 383 ? 51.978 -0.198 -0.446 1.00 59.97 383 PHE A CA 1
ATOM 3039 C C . PHE A 1 383 ? 52.166 -1.555 -1.141 1.00 59.97 383 PHE A C 1
ATOM 3041 O O . PHE A 1 383 ? 51.301 -1.986 -1.893 1.00 59.97 383 PHE A O 1
ATOM 3048 N N . ASP A 1 384 ? 53.267 -2.246 -0.817 1.00 57.28 384 ASP A N 1
ATOM 3049 C CA . ASP A 1 384 ? 53.763 -3.514 -1.404 1.00 57.28 384 ASP A CA 1
ATOM 3050 C C . ASP A 1 384 ? 52.839 -4.748 -1.274 1.00 57.28 384 ASP A C 1
ATOM 3052 O O . ASP A 1 384 ? 53.251 -5.874 -1.559 1.00 57.28 384 ASP A O 1
ATOM 3056 N N . LYS A 1 385 ? 51.587 -4.589 -0.833 1.00 61.34 385 LYS A N 1
ATOM 3057 C CA . LYS A 1 385 ? 50.614 -5.686 -0.757 1.00 61.34 385 LYS A CA 1
ATOM 3058 C C . LYS A 1 385 ? 49.616 -5.577 -1.899 1.00 61.34 385 LYS A C 1
ATOM 3060 O O . LYS A 1 385 ? 49.032 -4.519 -2.112 1.00 61.34 385 LYS A O 1
ATOM 3065 N N . SER A 1 386 ? 49.378 -6.694 -2.588 1.00 65.94 386 SER A N 1
ATOM 3066 C CA . SER A 1 386 ? 48.295 -6.808 -3.564 1.00 65.94 386 SER A CA 1
ATOM 3067 C C . SER A 1 386 ? 46.971 -6.407 -2.897 1.00 65.94 386 SER A C 1
ATOM 3069 O O . SER A 1 386 ? 46.596 -7.044 -1.908 1.00 65.94 386 SER A O 1
ATOM 3071 N N . PRO A 1 387 ? 46.283 -5.358 -3.375 1.00 69.56 387 PRO A N 1
ATOM 3072 C CA . PRO A 1 387 ? 45.061 -4.885 -2.742 1.00 69.56 387 PRO A CA 1
ATOM 3073 C C . PRO A 1 387 ? 43.967 -5.956 -2.832 1.00 69.56 387 PRO A C 1
ATOM 3075 O O . PRO A 1 387 ? 43.691 -6.490 -3.906 1.00 69.56 387 PRO A O 1
ATOM 3078 N N . GLU A 1 388 ? 43.354 -6.285 -1.694 1.00 78.44 388 GLU A N 1
ATOM 3079 C CA . GLU A 1 388 ? 42.245 -7.240 -1.639 1.00 78.44 388 GLU A CA 1
ATOM 3080 C C . GLU A 1 388 ? 40.921 -6.562 -2.034 1.00 78.44 388 GLU A C 1
ATOM 3082 O O . GLU A 1 388 ? 40.648 -5.440 -1.593 1.00 78.44 388 GLU A O 1
ATOM 3087 N N . PRO A 1 389 ? 40.072 -7.222 -2.843 1.00 82.75 389 PRO A N 1
ATOM 3088 C CA . PRO A 1 389 ? 38.805 -6.650 -3.273 1.00 82.75 389 PRO A CA 1
ATOM 3089 C C . PRO A 1 389 ? 37.792 -6.599 -2.122 1.00 82.75 389 PRO A C 1
ATOM 3091 O O . PRO A 1 389 ? 37.443 -7.617 -1.523 1.00 82.75 389 PRO A O 1
ATOM 3094 N N . LEU A 1 390 ? 37.236 -5.417 -1.869 1.00 91.62 390 LEU A N 1
ATOM 3095 C CA . LEU A 1 390 ? 36.176 -5.185 -0.889 1.00 91.62 390 LEU A CA 1
ATOM 3096 C C . LEU A 1 390 ? 34.799 -5.282 -1.545 1.00 91.62 390 LEU A C 1
ATOM 3098 O O . LEU A 1 390 ? 34.574 -4.738 -2.623 1.00 91.62 390 LEU A O 1
ATOM 3102 N N . ILE A 1 391 ? 33.841 -5.935 -0.886 1.00 93.88 391 ILE A N 1
ATOM 3103 C CA . ILE A 1 391 ? 32.445 -5.944 -1.344 1.00 93.88 391 ILE A CA 1
ATOM 3104 C C . ILE A 1 391 ? 31.746 -4.700 -0.804 1.00 93.88 391 ILE A C 1
ATOM 3106 O O . ILE A 1 391 ? 31.621 -4.529 0.408 1.00 93.88 391 ILE A O 1
ATOM 3110 N N . MET A 1 392 ? 31.266 -3.838 -1.698 1.00 93.62 392 MET A N 1
ATOM 3111 C CA . MET A 1 392 ? 30.658 -2.559 -1.331 1.00 93.62 392 MET A CA 1
ATOM 3112 C C . MET A 1 392 ? 29.389 -2.278 -2.134 1.00 93.62 392 MET A C 1
ATOM 3114 O O . MET A 1 392 ? 29.290 -2.622 -3.313 1.00 93.62 392 MET A O 1
ATOM 3118 N N . ARG A 1 393 ? 28.421 -1.608 -1.499 1.00 95.19 393 ARG A N 1
ATOM 3119 C CA . ARG A 1 393 ? 27.247 -1.043 -2.177 1.00 95.19 393 ARG A CA 1
ATOM 3120 C C . ARG A 1 393 ? 27.615 0.309 -2.783 1.00 95.19 393 ARG A C 1
ATOM 3122 O O . ARG A 1 393 ? 28.118 1.178 -2.076 1.00 95.19 393 ARG A O 1
ATOM 3129 N N . ILE A 1 394 ? 27.331 0.487 -4.067 1.00 94.00 394 ILE A N 1
ATOM 3130 C CA . ILE A 1 394 ? 27.572 1.715 -4.824 1.00 94.00 394 ILE A CA 1
ATOM 3131 C C . ILE A 1 394 ? 26.240 2.184 -5.404 1.00 94.00 394 ILE A C 1
ATOM 3133 O O . ILE A 1 394 ? 25.568 1.438 -6.113 1.00 94.00 394 ILE A O 1
ATOM 3137 N N . SER A 1 395 ? 25.873 3.433 -5.120 1.00 95.62 395 SER A N 1
ATOM 3138 C CA . SER A 1 395 ? 24.658 4.066 -5.635 1.00 95.62 395 SER A CA 1
ATOM 3139 C C . SER A 1 395 ? 25.009 5.368 -6.348 1.00 95.62 395 SER A C 1
ATOM 3141 O O . SER A 1 395 ? 25.863 6.124 -5.885 1.00 95.62 395 SER A O 1
ATOM 3143 N N . GLY A 1 396 ? 24.379 5.627 -7.493 1.00 95.50 396 GLY A N 1
ATOM 3144 C CA . GLY A 1 396 ? 24.698 6.792 -8.314 1.00 95.50 396 GLY A CA 1
ATOM 3145 C C . GLY A 1 396 ? 23.844 6.907 -9.572 1.00 95.50 396 GLY A C 1
ATOM 3146 O O . GLY A 1 396 ? 22.779 6.301 -9.681 1.00 95.50 396 GLY A O 1
ATOM 3147 N N . THR A 1 397 ? 24.302 7.713 -10.528 1.00 96.88 397 THR A N 1
ATOM 3148 C CA . THR A 1 397 ? 23.664 7.864 -11.843 1.00 96.88 397 THR A CA 1
ATOM 3149 C C . THR A 1 397 ? 24.622 7.350 -12.912 1.00 96.88 397 THR A C 1
ATOM 3151 O O . THR A 1 397 ?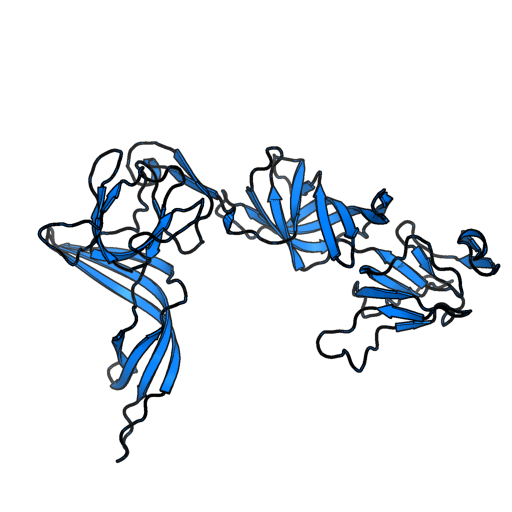 25.691 7.921 -13.110 1.00 96.88 397 THR A O 1
ATOM 3154 N N . ALA A 1 398 ? 24.242 6.283 -13.606 1.00 96.25 398 ALA A N 1
ATOM 3155 C CA . ALA A 1 398 ? 24.925 5.815 -14.799 1.00 96.25 398 ALA A CA 1
ATOM 3156 C C . ALA A 1 398 ? 24.524 6.682 -15.999 1.00 96.25 398 ALA A C 1
ATOM 3158 O O . ALA A 1 398 ? 23.339 6.931 -16.230 1.00 96.25 398 ALA A O 1
ATOM 3159 N N . ILE A 1 399 ? 25.519 7.116 -16.770 1.00 95.50 399 ILE A N 1
ATOM 3160 C CA . ILE A 1 399 ? 25.328 7.889 -17.997 1.00 95.50 399 ILE A CA 1
ATOM 3161 C C . ILE A 1 399 ? 25.605 6.955 -19.169 1.00 95.50 399 ILE A C 1
ATOM 3163 O O . ILE A 1 399 ? 26.738 6.515 -19.361 1.00 95.50 399 ILE A O 1
ATOM 3167 N N . VAL A 1 400 ? 24.569 6.624 -19.938 1.00 93.75 400 VAL A N 1
ATOM 3168 C CA . VAL A 1 400 ? 24.688 5.724 -21.092 1.00 93.75 400 VAL A CA 1
ATOM 3169 C C . VAL A 1 400 ? 24.440 6.520 -22.360 1.00 93.75 400 VAL A C 1
ATOM 3171 O O . VAL A 1 400 ? 23.359 7.076 -22.544 1.00 93.75 400 VAL A O 1
ATOM 3174 N N . THR A 1 401 ? 25.435 6.556 -23.241 1.00 91.88 401 THR A N 1
ATOM 3175 C CA . THR A 1 401 ? 25.379 7.329 -24.482 1.00 91.88 401 THR A CA 1
ATOM 3176 C C . THR A 1 401 ? 25.385 6.405 -25.688 1.00 91.88 401 THR A C 1
ATOM 3178 O O . THR A 1 401 ? 26.199 5.486 -25.783 1.00 91.88 401 THR A O 1
ATOM 3181 N N . LYS A 1 402 ? 24.487 6.675 -26.633 1.00 89.25 402 LYS A N 1
ATOM 3182 C CA . LYS A 1 402 ? 24.448 6.046 -27.948 1.00 89.25 402 LYS A CA 1
ATOM 3183 C C . LYS A 1 402 ? 24.631 7.116 -29.016 1.00 89.25 402 LYS A C 1
ATOM 3185 O O . LYS A 1 402 ? 23.903 8.106 -29.032 1.00 89.25 402 LYS A O 1
ATOM 3190 N N . THR A 1 403 ? 25.548 6.868 -29.941 1.00 85.19 403 THR A N 1
ATOM 3191 C CA . THR A 1 403 ? 25.696 7.667 -31.159 1.00 85.19 403 THR A CA 1
ATOM 3192 C C . THR A 1 403 ? 25.059 6.907 -32.312 1.00 85.19 403 THR A C 1
ATOM 3194 O O . THR A 1 403 ? 25.475 5.789 -32.615 1.00 85.19 403 THR A O 1
ATOM 3197 N N . ASN A 1 404 ? 24.052 7.501 -32.944 1.00 73.56 404 ASN A N 1
ATOM 3198 C CA . ASN A 1 404 ? 23.537 7.033 -34.224 1.00 73.56 404 ASN A CA 1
ATOM 3199 C C . ASN A 1 404 ? 24.147 7.908 -35.322 1.00 73.56 404 ASN A C 1
ATOM 3201 O O . ASN A 1 404 ? 24.012 9.133 -35.283 1.00 73.56 404 ASN A O 1
ATOM 3205 N N . LYS A 1 405 ? 24.821 7.264 -36.275 1.00 61.53 405 LYS A N 1
ATOM 3206 C CA . LYS A 1 405 ? 25.009 7.823 -37.612 1.00 61.53 405 LYS A CA 1
ATOM 3207 C C . LYS A 1 405 ? 23.800 7.369 -38.425 1.00 61.53 405 LYS A C 1
ATOM 3209 O O . LYS A 1 405 ? 23.518 6.168 -38.396 1.00 61.53 405 LYS A O 1
ATOM 3214 N N . ASN A 1 406 ? 23.059 8.313 -38.997 1.00 53.19 406 ASN A N 1
ATOM 3215 C CA . ASN A 1 406 ? 21.976 7.982 -39.926 1.00 53.19 406 ASN A CA 1
ATOM 3216 C C . ASN A 1 406 ? 22.525 7.313 -41.185 1.00 53.19 406 ASN A C 1
ATOM 3218 O O . ASN A 1 406 ? 23.674 7.642 -41.565 1.00 53.19 406 ASN A O 1
#

Sequence (406 aa):
PIEVNGASIGDIPASYRIANIRKHEFPVIGIFVDPRVVPGFKYRVRPIQQNGHQEKWLFKRRALELESIGRGYSRRITFKADRGDLNHNPHYFWADSRPEGFAFELELVSPGDKFTVFDASSLPVGTLEITRNQVPQEEVGHRILEDGSLEKTVRIRSLCKVEWYEESNCDVIVPMSGVAISVKSKGFIKTKLIGVTIGSHPRRGFTLKAGINNRLRSTKVRGESIADVPTTYTITGLEAHELPVIGTYVDPRIVPGFYYRVRPAAGKRRPLFNGRILKLTSIGMGYGKRITFASDSLNHPDNYFWSDSHPDGLGFEPSAVRAGMKFEILAGNLRLGEATVFRADVPQVEKDQIIKKVRDDMIILTKHIHVDVTCHVTIDTRFDKSPEPLIMRISGTAIVTKTNKN

Foldseek 3Di:
DDKDALVVVVGDGDIADADDADQQWWFFAFNDGGPVPDAQFWWWKWQGDPPPPDTDTPPNRDTFGFHDWDDDRWTKTATDADVPCPVPRPRIDTQHPHNNGMIIFTDRDDQQWKWFKAAPVRATFWIKGFHFFPDGWHWPDWDQDPLRKIKTKTKTKTWMFIQTLEDPDGGDTWIKIFMWMWIGDPSDIFIKTWQMDTHVDPGTTMIIGTDDDQQSRKHWDALVVVVGDGDIDIAGQEDPQWFWFAFQDGRPVDDAQFWWWKFHRDDPRQTPPNRDTFGFHDWADDGFTKTATDDPDPVDRPRIDTSHPHVNTMTIFTDPDDAQDKDFDDDVPDTFWMKGFHFFPDTKHWPDKDWDDPDPQKIKIKTWIWGWTWIFTFTDDPDPDRTGTDTDIDTDIDIDMDIGGD

Nearest PDB structures (foldseek):
  5jql-assembly1_E  TM=5.548E-01  e=1.354E+00  Saccharomyces cerevisiae S288C
  5jql-assembly1_K  TM=5.757E-01  e=6.025E+00  Saccharomyces cerevisiae S288C

pLDDT: mean 90.24, std 8.32, range [53.19, 97.94]

Mean predicted aligned error: 10.05 Å

Solvent-accessible surface area (backbone atoms only — not comparable to full-atom values): 22190 Å² total; per-residue (Å²): 115,51,79,48,45,13,47,82,75,77,46,68,84,51,77,47,78,38,54,82,76,54,95,55,42,41,56,31,35,31,66,35,61,40,85,86,74,52,64,76,43,26,32,25,40,27,65,38,52,96,78,77,83,73,89,59,48,42,79,85,58,46,62,38,37,26,67,45,74,48,74,68,77,48,22,40,41,34,35,58,50,62,94,89,29,80,92,63,59,80,45,56,53,49,27,51,82,39,95,61,13,32,37,34,33,51,44,94,76,54,63,74,45,42,20,27,32,19,43,78,86,68,45,60,48,30,37,38,33,32,66,36,70,74,54,82,35,36,74,80,45,77,46,74,46,98,89,70,28,42,36,40,28,28,42,46,38,27,35,25,40,36,32,42,45,86,46,99,67,48,78,51,76,32,52,33,37,34,37,40,40,36,40,39,47,98,92,43,74,50,55,37,33,38,63,25,37,53,58,86,53,91,70,62,45,25,35,35,42,68,44,75,56,62,65,51,33,42,44,75,49,50,15,51,85,71,80,45,68,82,50,76,48,74,33,38,23,46,56,97,53,39,43,55,28,34,40,70,36,62,42,86,85,70,53,63,76,44,31,33,30,42,25,42,20,41,88,88,47,61,42,44,79,87,55,48,72,35,39,29,65,43,73,43,75,72,56,60,22,43,39,32,36,62,48,99,40,91,90,66,66,72,44,56,51,43,32,46,78,40,92,48,15,33,25,35,32,50,47,90,75,53,60,73,44,73,44,78,38,61,64,85,90,45,78,43,31,39,34,35,30,64,41,57,84,52,84,30,34,77,76,50,74,47,82,44,76,79,47,100,54,32,41,39,40,38,36,38,28,38,41,48,32,34,23,39,35,33,57,70,66,99,56,101,60,84,68,71,69,41,82,43,83,50,73,53,70,45,77,50,76,48,76,45,73,114

Secondary structure (DSSP, 8-state):
-EEEEGGGGTS---EEEE-S--TTEEEEETTEE-TT--TTSEEEEEE--SS-S----GGGG--EEEEEE--SSS-EEEEPPPT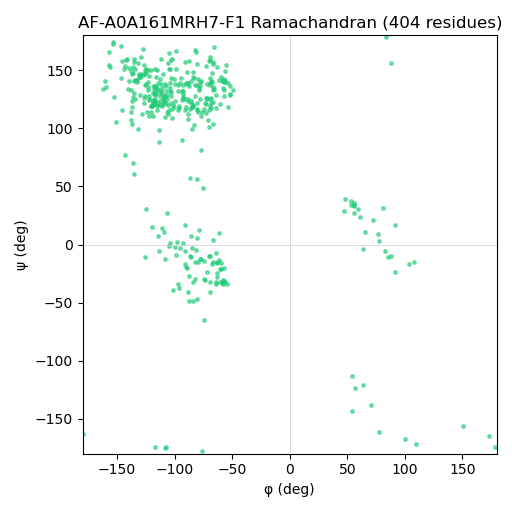T-TTS---EEETTSSTT-EEEEEESS-TT-EEEEE-TTS-EEEEEEEEEESSPPEEEEEEE-TTS-EEEEEEEEEEEEEEESSSS---EEEEEEEEEEEEEETTEEEEEEEEEEETT-S---EEEEES--GGG-EEEEEGGGGTS---EEEEES--TTPEEEETTEE-TT--TTSEEEEEESSTT-PPGGGG--EEEEEE--SSS-EEEE--S-SSS---EEETTSSTT-EEEEEES--TT-EEEEEETTEEEEEEEEEE--SPPEEEEEEEEEEETTEEEEEEEEEEEEEEEEEE--SSSSPPPPEEEEEEEEEEEEEEEE-

Radius of gyration: 30.15 Å; Cα contacts (8 Å, |Δi|>4): 994; chains: 1; bounding box: 78×39×82 Å

Organism: Triatoma infestans (NCBI:txid30076)